Protein AF-A0AAD5LB01-F1 (afdb_monomer_lite)

Radius of gyration: 28.27 Å; chains: 1; bounding box: 95×76×80 Å

Structure (mmCIF, N/CA/C/O backbone):
data_AF-A0AAD5LB01-F1
#
_entry.id   AF-A0AAD5LB01-F1
#
loop_
_atom_site.group_PDB
_atom_site.id
_atom_site.type_symbol
_atom_site.label_atom_id
_atom_site.label_alt_id
_atom_site.label_comp_id
_atom_site.label_asym_id
_atom_site.label_entity_id
_atom_site.label_seq_id
_atom_site.pdbx_PDB_ins_code
_atom_site.Cartn_x
_atom_site.Cartn_y
_atom_site.Cartn_z
_atom_site.occupancy
_atom_site.B_iso_or_equiv
_atom_site.auth_seq_id
_atom_site.auth_comp_id
_atom_site.auth_asym_id
_atom_site.auth_atom_id
_atom_site.pdbx_PDB_model_num
ATOM 1 N N . MET A 1 1 ? -48.888 -13.548 -7.630 1.00 34.50 1 MET A N 1
ATOM 2 C CA . MET A 1 1 ? -47.914 -14.617 -7.320 1.00 34.50 1 MET A CA 1
ATOM 3 C C . MET A 1 1 ? -46.552 -13.963 -7.192 1.00 34.50 1 MET A C 1
ATOM 5 O O . MET A 1 1 ? -46.187 -13.182 -8.057 1.00 34.50 1 MET A O 1
ATOM 9 N N . SER A 1 2 ? -45.936 -14.147 -6.029 1.00 29.41 2 SER A N 1
ATOM 10 C CA . SER A 1 2 ? -44.907 -13.291 -5.434 1.00 29.41 2 SER A CA 1
ATOM 11 C C . SER A 1 2 ? -43.499 -13.620 -5.937 1.00 29.41 2 SER A C 1
ATOM 13 O O . SER A 1 2 ? -43.127 -14.790 -5.961 1.00 29.41 2 SER A O 1
ATOM 15 N N . TYR A 1 3 ? -42.711 -12.591 -6.263 1.00 29.14 3 TYR A N 1
ATOM 16 C CA . TYR A 1 3 ? -41.250 -12.660 -6.303 1.00 29.14 3 TYR A CA 1
ATOM 17 C C . TYR A 1 3 ? -40.725 -12.507 -4.870 1.00 29.14 3 TYR A C 1
ATOM 19 O O . TYR A 1 3 ? -40.403 -11.413 -4.417 1.00 29.14 3 TYR A O 1
ATOM 27 N N . ALA A 1 4 ? -40.691 -13.616 -4.142 1.00 31.25 4 ALA A N 1
ATOM 28 C CA . ALA A 1 4 ? -39.990 -13.754 -2.875 1.00 31.25 4 ALA A CA 1
ATOM 29 C C . ALA A 1 4 ? -39.560 -15.218 -2.739 1.00 31.25 4 ALA A C 1
ATOM 31 O O . ALA A 1 4 ? -40.350 -16.106 -3.051 1.00 31.25 4 ALA A O 1
ATOM 32 N N . ASN A 1 5 ? -38.346 -15.436 -2.231 1.00 32.94 5 ASN A N 1
ATOM 33 C CA . ASN A 1 5 ? -37.697 -16.720 -1.926 1.00 32.94 5 ASN A CA 1
ATOM 34 C C . ASN A 1 5 ? -36.789 -17.286 -3.024 1.00 32.94 5 ASN A C 1
ATOM 36 O O . ASN A 1 5 ? -37.202 -18.120 -3.820 1.00 32.94 5 ASN A O 1
ATOM 40 N N . LEU A 1 6 ? -35.505 -16.923 -2.954 1.00 27.67 6 LEU A N 1
ATOM 41 C CA . LEU A 1 6 ? -34.438 -17.928 -2.925 1.00 27.67 6 LEU A CA 1
ATOM 42 C C . LEU A 1 6 ? -33.182 -17.357 -2.235 1.00 27.67 6 LEU A C 1
ATOM 44 O O . LEU A 1 6 ? -32.111 -17.236 -2.819 1.00 27.67 6 LEU A O 1
ATOM 48 N N . ILE A 1 7 ? -33.327 -16.981 -0.960 1.00 30.12 7 ILE A N 1
ATOM 49 C CA . ILE A 1 7 ? -32.186 -16.883 -0.043 1.00 30.12 7 ILE A CA 1
ATOM 50 C C . ILE A 1 7 ? -31.930 -18.314 0.436 1.00 30.12 7 ILE A C 1
ATOM 52 O O . ILE A 1 7 ? -32.629 -18.813 1.316 1.00 30.12 7 ILE A O 1
ATOM 56 N N . PHE A 1 8 ? -30.967 -19.003 -0.176 1.00 27.89 8 PHE A N 1
ATOM 57 C CA . PHE A 1 8 ? -30.439 -20.243 0.387 1.00 27.89 8 PHE A CA 1
ATOM 58 C C . PHE A 1 8 ? -29.505 -19.882 1.546 1.00 27.89 8 PHE A C 1
ATOM 60 O O . PHE A 1 8 ? -28.316 -19.634 1.368 1.00 27.89 8 PHE A O 1
ATOM 67 N N . LEU A 1 9 ? -30.078 -19.848 2.751 1.00 32.19 9 LEU A N 1
ATOM 68 C CA . LEU A 1 9 ? -29.344 -20.039 3.996 1.00 32.19 9 LEU A CA 1
ATOM 69 C C . LEU A 1 9 ? -28.827 -21.487 4.007 1.00 32.19 9 LEU A C 1
ATOM 71 O O . LEU A 1 9 ? -29.546 -22.413 4.377 1.00 32.19 9 LEU A O 1
ATOM 75 N N . THR A 1 10 ? -27.573 -21.702 3.622 1.00 28.56 10 THR A N 1
ATOM 76 C CA . THR A 1 10 ? -26.812 -22.838 4.149 1.00 28.56 10 THR A CA 1
ATOM 77 C C . THR A 1 10 ? -26.011 -22.331 5.330 1.00 28.56 10 THR A C 1
ATOM 79 O O . THR A 1 10 ? -25.013 -21.630 5.170 1.00 28.56 10 THR A O 1
ATOM 82 N N . CYS A 1 11 ? -26.484 -22.682 6.522 1.00 30.27 11 CYS A N 1
ATOM 83 C CA . CYS A 1 11 ? -25.756 -22.583 7.776 1.00 30.27 11 CYS A CA 1
ATOM 84 C C . CYS A 1 11 ? -24.564 -23.561 7.722 1.00 30.27 11 CYS A C 1
ATOM 86 O O . CYS A 1 11 ? -24.599 -24.641 8.303 1.00 30.27 11 CYS A O 1
ATOM 88 N N . LEU A 1 12 ? -23.526 -23.216 6.953 1.00 29.70 12 LEU A N 1
ATOM 89 C CA . LEU A 1 12 ? -22.176 -23.651 7.280 1.00 29.70 12 LEU A CA 1
ATOM 90 C C . LEU A 1 12 ? -21.788 -22.865 8.527 1.00 29.70 12 LEU A C 1
ATOM 92 O O . LEU A 1 12 ? -21.991 -21.652 8.577 1.00 29.70 12 LEU A O 1
ATOM 96 N N . SER A 1 13 ? -21.224 -23.539 9.523 1.00 31.62 13 SER A N 1
ATOM 97 C CA . SER A 1 13 ? -20.502 -22.867 10.595 1.00 31.62 13 SER A CA 1
ATOM 98 C C . SER A 1 13 ? -19.395 -22.020 9.959 1.00 31.62 13 SER A C 1
ATOM 100 O O . SER A 1 13 ? -18.328 -22.535 9.622 1.00 31.62 13 SER A O 1
ATOM 102 N N . LEU A 1 14 ? -19.670 -20.736 9.728 1.00 34.50 14 LEU A N 1
ATOM 103 C CA . LEU A 1 14 ? -18.674 -19.758 9.331 1.00 34.50 14 LEU A CA 1
ATOM 104 C C . LEU A 1 14 ? -17.715 -19.662 10.513 1.00 34.50 14 LEU A C 1
ATOM 106 O O . LEU A 1 14 ? -18.000 -19.000 11.509 1.00 34.50 14 LEU A O 1
ATOM 110 N N . THR A 1 15 ? -16.575 -20.345 10.424 1.00 39.28 15 THR A N 1
ATOM 111 C CA . THR A 1 15 ? -15.361 -19.813 11.037 1.00 39.28 15 THR A CA 1
ATOM 112 C C . THR A 1 15 ? -15.302 -18.363 10.589 1.00 39.28 15 THR A C 1
ATOM 114 O O . THR A 1 15 ? -15.199 -18.121 9.385 1.00 39.28 15 THR A O 1
ATOM 117 N N . VAL A 1 16 ? -15.510 -17.421 11.511 1.00 57.34 16 VAL A N 1
ATOM 118 C CA . VAL A 1 16 ? -15.501 -15.994 11.192 1.00 57.34 16 VAL A CA 1
ATOM 119 C C . VAL A 1 16 ? -14.107 -15.712 10.638 1.00 57.34 16 VAL A C 1
ATOM 121 O O . VAL A 1 16 ? -13.125 -15.752 11.376 1.00 57.34 16 VAL A O 1
ATOM 124 N N . GLY A 1 17 ? -14.003 -15.613 9.311 1.00 77.25 17 GLY A N 1
ATOM 125 C CA . GLY A 1 17 ? -12.719 -15.521 8.631 1.00 77.25 17 GLY A CA 1
ATOM 126 C C . GLY A 1 17 ? -12.025 -14.248 9.078 1.00 77.25 17 GLY A C 1
ATOM 127 O O . GLY A 1 17 ? -12.659 -13.202 9.161 1.00 77.25 17 GLY A O 1
ATOM 128 N N . GLN A 1 18 ? -10.742 -14.334 9.407 1.00 91.94 18 GLN A N 1
ATOM 129 C CA . GLN A 1 18 ? -9.924 -13.146 9.640 1.00 91.94 18 GLN A CA 1
ATOM 130 C C . GLN A 1 18 ? -9.856 -12.335 8.336 1.00 91.94 18 GLN A C 1
ATOM 132 O O . GLN A 1 18 ? -9.559 -12.912 7.286 1.00 91.94 18 GLN A O 1
ATOM 137 N N . ASN A 1 19 ? -10.071 -11.019 8.404 1.00 95.25 19 ASN A N 1
ATOM 138 C CA . ASN A 1 19 ? -10.170 -10.156 7.225 1.00 95.25 19 ASN A CA 1
ATOM 139 C C . ASN A 1 19 ? -9.125 -9.033 7.271 1.00 95.25 19 ASN A C 1
ATOM 141 O O . ASN A 1 19 ? -9.250 -8.101 8.066 1.00 95.25 19 ASN A O 1
ATOM 145 N N . LEU A 1 20 ? -8.108 -9.096 6.408 1.00 98.25 20 LEU A N 1
ATOM 146 C CA . LEU A 1 20 ? -7.116 -8.029 6.244 1.00 98.25 20 LEU A CA 1
ATOM 147 C C . LEU A 1 20 ? -7.288 -7.347 4.884 1.00 98.25 20 LEU A C 1
ATOM 149 O O . LEU A 1 20 ? -7.414 -8.014 3.865 1.00 98.25 20 LEU A O 1
ATOM 153 N N . VAL A 1 21 ? -7.253 -6.020 4.850 1.00 98.44 21 VAL A N 1
ATOM 154 C CA . VAL A 1 21 ? -7.367 -5.221 3.625 1.00 98.44 21 VAL A CA 1
ATOM 155 C C . VAL A 1 21 ? -6.072 -4.449 3.412 1.00 98.44 21 VAL A C 1
ATOM 157 O O . VAL A 1 21 ? -5.763 -3.498 4.131 1.00 98.44 21 VAL A O 1
ATOM 160 N N . LEU A 1 22 ? -5.305 -4.873 2.411 1.00 98.31 22 LEU A N 1
ATOM 161 C CA . LEU A 1 22 ? -4.056 -4.239 2.004 1.00 98.31 22 LEU A CA 1
ATOM 162 C C . LEU A 1 22 ? -4.365 -3.140 0.982 1.00 98.31 22 LEU A C 1
ATOM 164 O O . LEU A 1 22 ? -4.759 -3.451 -0.138 1.00 98.31 22 LEU A O 1
ATOM 168 N N . ILE A 1 23 ? -4.207 -1.868 1.347 1.00 97.38 23 ILE A N 1
ATOM 169 C CA . ILE A 1 23 ? -4.546 -0.724 0.485 1.00 97.38 23 ILE A CA 1
ATOM 170 C C . ILE A 1 23 ? -3.280 -0.196 -0.193 1.00 97.38 23 ILE A C 1
ATOM 172 O O . ILE A 1 23 ? -2.281 0.056 0.481 1.00 97.38 23 ILE A O 1
ATOM 176 N N . GLY A 1 24 ? -3.338 0.039 -1.507 1.00 93.19 24 GLY A N 1
ATOM 177 C CA . GLY A 1 24 ? -2.227 0.573 -2.307 1.00 93.19 24 GLY A CA 1
ATOM 178 C C . GLY A 1 24 ? -1.963 2.077 -2.163 1.00 93.19 24 GLY A C 1
ATOM 179 O O . GLY A 1 24 ? -1.128 2.635 -2.864 1.00 93.19 24 GLY A O 1
ATOM 180 N N . GLY A 1 25 ? -2.640 2.745 -1.228 1.00 89.50 25 GLY A N 1
ATOM 181 C CA . GLY A 1 25 ? -2.557 4.187 -1.003 1.00 89.50 25 GLY A CA 1
ATOM 182 C C . GLY A 1 25 ? -3.543 5.004 -1.846 1.00 89.50 25 GLY A C 1
ATOM 183 O O . GLY A 1 25 ? -4.196 4.487 -2.751 1.00 89.50 25 GLY A O 1
ATOM 184 N N . ASN A 1 26 ? -3.680 6.286 -1.490 1.00 86.25 26 ASN A N 1
ATOM 185 C CA . ASN A 1 26 ? -4.559 7.261 -2.150 1.00 86.25 26 ASN A CA 1
ATOM 186 C C . ASN A 1 26 ? -5.972 6.718 -2.461 1.00 86.25 26 ASN A C 1
ATOM 188 O O . ASN A 1 26 ? -6.488 6.849 -3.572 1.00 86.25 26 ASN A O 1
ATOM 192 N N . LEU A 1 27 ? -6.587 6.038 -1.484 1.00 90.00 27 LEU A N 1
ATOM 193 C CA . LEU A 1 27 ? -7.929 5.488 -1.651 1.00 90.00 27 LEU A CA 1
ATOM 194 C C . LEU A 1 27 ? -8.938 6.638 -1.736 1.00 90.00 27 LEU A C 1
ATOM 196 O O . LEU A 1 27 ? -9.176 7.356 -0.751 1.00 90.00 27 LEU A O 1
ATOM 200 N N . ARG A 1 28 ? -9.512 6.810 -2.927 1.00 88.62 28 ARG A N 1
ATOM 201 C CA . ARG A 1 28 ? -10.464 7.876 -3.220 1.00 88.62 28 ARG A CA 1
ATOM 202 C C . ARG A 1 28 ? -11.796 7.599 -2.545 1.00 88.62 28 ARG A C 1
ATOM 204 O O . ARG A 1 28 ? -12.162 6.453 -2.293 1.00 88.62 28 ARG A O 1
ATOM 211 N N . ASN A 1 29 ? -12.527 8.663 -2.240 1.00 89.44 29 ASN A N 1
ATOM 212 C CA . ASN A 1 29 ? -13.835 8.575 -1.598 1.00 89.44 29 ASN A CA 1
ATOM 213 C C . ASN A 1 29 ? -14.926 8.000 -2.516 1.00 89.44 29 ASN A C 1
ATOM 215 O O . ASN A 1 29 ? -15.958 7.594 -2.000 1.00 89.44 29 ASN A O 1
ATOM 219 N N . ASP A 1 30 ? -14.704 7.949 -3.831 1.00 87.25 30 ASP A N 1
ATOM 220 C CA . ASP A 1 30 ? -15.623 7.420 -4.846 1.00 87.25 30 ASP A CA 1
ATOM 221 C C . ASP A 1 30 ? -15.418 5.928 -5.157 1.00 87.25 30 ASP A C 1
ATOM 223 O O . ASP A 1 30 ? -16.191 5.345 -5.913 1.00 87.25 30 ASP A O 1
ATOM 227 N N . ASN A 1 31 ? -14.416 5.283 -4.551 1.00 89.75 31 ASN A N 1
ATOM 228 C CA . ASN A 1 31 ? -14.134 3.863 -4.749 1.00 89.75 31 ASN A CA 1
ATOM 229 C C . ASN A 1 31 ? -15.106 2.975 -3.959 1.00 89.75 31 ASN A C 1
ATOM 231 O O . ASN A 1 31 ? -14.748 2.343 -2.958 1.00 89.75 31 ASN A O 1
ATOM 235 N N . LEU A 1 32 ? -16.355 2.945 -4.427 1.00 90.81 32 LEU A N 1
ATOM 236 C CA . LEU A 1 32 ? -17.447 2.212 -3.796 1.00 90.81 32 LEU A CA 1
ATOM 237 C C . LEU A 1 32 ? -17.095 0.739 -3.524 1.00 90.81 32 LEU A C 1
ATOM 239 O O . LEU A 1 32 ? -17.394 0.284 -2.419 1.00 90.81 32 LEU A O 1
ATOM 243 N N . PRO A 1 33 ? -16.456 -0.019 -4.447 1.00 92.31 33 PRO A N 1
ATOM 244 C CA . PRO A 1 33 ? -16.151 -1.427 -4.199 1.00 92.31 33 PRO A CA 1
ATOM 245 C C . PRO A 1 33 ? -15.295 -1.650 -2.951 1.00 92.31 33 PRO A C 1
ATOM 247 O O . PRO A 1 33 ? -15.637 -2.490 -2.120 1.00 92.31 33 PRO A O 1
ATOM 250 N N . VAL A 1 34 ? -14.210 -0.887 -2.787 1.00 94.19 34 VAL A N 1
ATOM 251 C CA . VAL A 1 34 ? -13.276 -1.077 -1.667 1.00 94.19 34 VAL A CA 1
ATOM 252 C C . VAL A 1 34 ? -13.883 -0.597 -0.348 1.00 94.19 34 VAL A C 1
ATOM 254 O O . VAL A 1 34 ? -13.807 -1.313 0.650 1.00 94.19 34 VAL A O 1
ATOM 257 N N . TRP A 1 35 ? -14.521 0.576 -0.327 1.00 95.75 35 TRP A N 1
ATOM 258 C CA . TRP A 1 35 ? -15.128 1.107 0.898 1.00 95.75 35 TRP A CA 1
ATOM 259 C C . TRP A 1 35 ? -16.312 0.273 1.387 1.00 95.75 35 TRP A C 1
ATOM 261 O O . TRP A 1 35 ? -16.355 -0.059 2.573 1.00 95.75 35 TRP A O 1
ATOM 271 N N . ASN A 1 36 ? -17.223 -0.129 0.493 1.00 95.38 36 ASN A N 1
ATOM 272 C CA . ASN A 1 36 ? -18.331 -1.010 0.864 1.00 95.38 36 ASN A CA 1
ATOM 273 C C . ASN A 1 36 ? -17.805 -2.345 1.390 1.00 95.38 36 ASN A C 1
ATOM 275 O O . ASN A 1 36 ? -18.255 -2.798 2.436 1.00 95.38 36 ASN A O 1
ATOM 279 N N . MET A 1 37 ? -16.802 -2.939 0.732 1.00 96.12 37 MET A N 1
ATOM 280 C CA . MET A 1 37 ? -16.192 -4.180 1.211 1.00 96.12 37 MET A CA 1
ATOM 281 C C . MET A 1 37 ? -15.613 -4.024 2.623 1.00 96.12 37 MET A C 1
ATOM 283 O O . MET A 1 37 ? -15.852 -4.875 3.471 1.00 96.12 37 MET A O 1
ATOM 287 N N . MET A 1 38 ? -14.900 -2.933 2.921 1.00 97.50 38 MET A N 1
ATOM 288 C CA . MET A 1 38 ? -14.388 -2.687 4.277 1.00 97.50 38 MET A CA 1
ATOM 289 C C . MET A 1 38 ? -15.509 -2.591 5.320 1.00 97.50 38 MET A C 1
ATOM 291 O O . MET A 1 38 ? -15.365 -3.141 6.412 1.00 97.50 38 MET A O 1
ATOM 295 N N . VAL A 1 39 ? -16.620 -1.922 4.997 1.00 97.12 39 VAL A N 1
ATOM 296 C CA . VAL A 1 39 ? -17.776 -1.811 5.902 1.00 97.12 39 VAL A CA 1
ATOM 297 C C . VAL A 1 39 ? -18.459 -3.163 6.103 1.00 97.12 39 VAL A C 1
ATOM 299 O O . VAL A 1 39 ? -18.730 -3.533 7.244 1.00 97.12 39 VAL A O 1
ATOM 302 N N . GLU A 1 40 ? -18.674 -3.931 5.034 1.00 96.19 40 GLU A N 1
ATOM 303 C CA . GLU A 1 40 ? -19.246 -5.282 5.099 1.00 96.19 40 GLU A CA 1
ATOM 304 C C . GLU A 1 40 ? -18.387 -6.220 5.958 1.00 96.19 40 GLU A C 1
ATOM 306 O O . GLU A 1 40 ? -18.891 -6.849 6.888 1.00 96.19 40 GLU A O 1
ATOM 311 N N . LEU A 1 41 ? -17.067 -6.240 5.736 1.00 95.81 41 LEU A N 1
ATOM 312 C CA . LEU A 1 41 ? -16.126 -7.039 6.533 1.00 95.81 41 LEU A CA 1
ATOM 313 C C . LEU A 1 41 ? -16.072 -6.599 8.006 1.00 95.81 41 LEU A C 1
ATOM 315 O O . LEU A 1 41 ? -15.715 -7.392 8.874 1.00 95.81 41 LEU A O 1
ATOM 319 N N . ALA A 1 42 ? -16.432 -5.348 8.304 1.00 96.31 42 ALA A N 1
ATOM 320 C CA . ALA A 1 42 ? -16.547 -4.826 9.663 1.00 96.31 42 ALA A CA 1
ATOM 321 C C . ALA A 1 42 ? -17.942 -5.046 10.288 1.00 96.31 42 ALA A C 1
ATOM 323 O O . ALA A 1 42 ? -18.183 -4.567 11.398 1.00 96.31 42 ALA A O 1
ATOM 324 N N . GLY A 1 43 ? -18.858 -5.756 9.622 1.00 93.56 43 GLY A N 1
ATOM 325 C CA . GLY A 1 43 ? -20.192 -6.092 10.139 1.00 93.56 43 GLY A CA 1
ATOM 326 C C . GLY A 1 43 ? -21.362 -5.372 9.464 1.00 93.56 43 GLY A C 1
ATOM 327 O O . GLY A 1 43 ? -22.499 -5.556 9.893 1.00 93.56 43 GLY A O 1
ATOM 328 N N . GLY A 1 44 ? -21.101 -4.578 8.425 1.00 92.88 44 GLY A N 1
ATOM 329 C CA . GLY A 1 44 ? -22.111 -3.938 7.584 1.00 92.88 44 GLY A CA 1
ATOM 330 C C . GLY A 1 44 ? -22.553 -2.539 8.047 1.00 92.88 44 GLY A C 1
ATOM 331 O O . GLY A 1 44 ? -22.257 -2.115 9.173 1.00 92.88 44 GLY A O 1
ATOM 332 N N . PRO A 1 45 ? -23.266 -1.787 7.186 1.00 93.50 45 PRO A N 1
ATOM 333 C CA . PRO A 1 45 ? -23.729 -0.434 7.495 1.00 93.50 45 PRO A CA 1
ATOM 334 C C . PRO A 1 45 ? -24.639 -0.387 8.734 1.00 93.50 45 PRO A C 1
ATOM 336 O O . PRO A 1 45 ? -25.456 -1.273 8.970 1.00 93.50 45 PRO A O 1
ATOM 339 N N . GLY A 1 46 ? -24.491 0.650 9.555 1.00 91.19 46 GLY A N 1
ATOM 340 C CA . GLY A 1 46 ? -25.212 0.861 10.814 1.00 91.19 46 GLY A CA 1
ATOM 341 C C . GLY A 1 46 ? -24.698 0.025 11.992 1.00 91.19 46 GLY A C 1
ATOM 342 O O . GLY A 1 46 ? -24.926 0.397 13.143 1.00 91.19 46 GLY A O 1
ATOM 343 N N . VAL A 1 47 ? -23.970 -1.064 11.726 1.00 94.31 47 VAL A N 1
ATOM 344 C CA . VAL A 1 47 ? -23.450 -1.997 12.741 1.00 94.31 47 VAL A CA 1
ATOM 345 C C . VAL A 1 47 ? -21.936 -1.877 12.899 1.00 94.31 47 VAL A C 1
ATOM 347 O O . VAL A 1 47 ? -21.431 -1.951 14.023 1.00 94.31 47 VAL A O 1
ATOM 350 N N . ALA A 1 48 ? -21.213 -1.665 11.797 1.00 96.94 48 ALA A N 1
ATOM 351 C CA . ALA A 1 48 ? -19.765 -1.527 11.800 1.00 96.94 48 ALA A CA 1
ATOM 352 C C . ALA A 1 48 ? -19.313 -0.405 12.749 1.00 96.94 48 ALA A C 1
ATOM 354 O O . ALA A 1 48 ? -19.829 0.714 12.710 1.00 96.94 48 ALA A O 1
ATOM 355 N N . ARG A 1 49 ? -18.343 -0.723 13.612 1.00 98.12 49 ARG A N 1
ATOM 356 C CA . ARG A 1 49 ? -17.664 0.187 14.540 1.00 98.12 49 ARG A CA 1
ATOM 357 C C . ARG A 1 49 ? -16.177 0.131 14.232 1.00 98.12 49 ARG A C 1
ATOM 359 O O . ARG A 1 49 ? -15.531 -0.877 14.516 1.00 98.12 49 ARG A O 1
ATOM 366 N N . ILE A 1 50 ? -15.667 1.179 13.601 1.00 98.50 50 ILE A N 1
ATOM 367 C CA . ILE A 1 50 ? -14.321 1.229 13.044 1.00 98.50 50 ILE A CA 1
ATOM 368 C C . ILE A 1 50 ? -13.440 2.120 13.919 1.00 98.50 50 ILE A C 1
ATOM 370 O O . ILE A 1 50 ? -13.693 3.314 14.066 1.00 98.50 50 ILE A O 1
ATOM 374 N N . GLY A 1 51 ? -12.391 1.538 14.497 1.00 98.50 51 GLY A N 1
ATOM 375 C CA . GLY A 1 51 ? -11.326 2.298 15.148 1.00 98.50 51 GLY A CA 1
ATOM 376 C C . GLY A 1 51 ? -10.287 2.727 14.123 1.00 98.50 51 GLY A C 1
ATOM 377 O O . GLY A 1 51 ? -9.600 1.876 13.561 1.00 98.50 51 GLY A O 1
ATOM 378 N N . VAL A 1 52 ? -10.161 4.025 13.885 1.00 98.00 52 VAL A N 1
ATOM 379 C CA . VAL A 1 52 ? -9.133 4.601 13.016 1.00 98.00 52 VAL A CA 1
ATOM 380 C C . VAL A 1 52 ? -7.900 4.887 13.870 1.00 98.00 52 VAL A C 1
ATOM 382 O O . VAL A 1 52 ? -7.915 5.790 14.698 1.00 98.00 52 VAL A O 1
ATOM 385 N N . VAL A 1 53 ? -6.868 4.053 13.744 1.00 97.25 53 VAL A N 1
ATOM 386 C CA . VAL A 1 53 ? -5.665 4.070 14.588 1.00 97.25 53 VAL A CA 1
ATOM 387 C C . VAL A 1 53 ? -4.531 4.788 13.865 1.00 97.25 53 VAL A C 1
ATOM 389 O O . VAL A 1 53 ? -4.134 4.367 12.780 1.00 97.25 53 VAL A O 1
ATOM 392 N N . SER A 1 54 ? -3.965 5.810 14.498 1.00 93.31 54 SER A N 1
ATOM 393 C CA . SER A 1 54 ? -2.793 6.555 14.022 1.00 93.31 54 SER A CA 1
ATOM 394 C C . SER A 1 54 ? -1.684 6.552 15.075 1.00 93.31 54 SER A C 1
ATOM 396 O O . SER A 1 54 ? -1.956 6.489 16.276 1.00 93.31 54 SER A O 1
ATOM 398 N N . ALA A 1 55 ? -0.428 6.639 14.634 1.00 88.88 55 ALA A N 1
ATOM 399 C CA . ALA A 1 55 ? 0.718 6.796 15.529 1.00 88.88 55 ALA A CA 1
ATOM 400 C C . ALA A 1 55 ? 1.019 8.283 15.773 1.00 88.88 55 ALA A C 1
ATOM 402 O O . ALA A 1 55 ? 1.949 8.848 15.194 1.00 88.88 55 ALA A O 1
ATOM 403 N N . SER A 1 56 ? 0.187 8.929 16.586 1.00 85.25 56 SER A N 1
ATOM 404 C CA . SER A 1 56 ? 0.173 10.381 16.807 1.00 85.25 56 SER A CA 1
ATOM 405 C C . SER A 1 56 ? -0.239 10.715 18.249 1.00 85.25 56 SER A C 1
ATOM 407 O O . SER A 1 56 ? -0.772 9.863 18.963 1.00 85.25 56 SER A O 1
ATOM 409 N N . ASN A 1 57 ? 0.006 11.946 18.713 1.00 82.31 57 ASN A N 1
ATOM 410 C CA . ASN A 1 57 ? -0.424 12.378 20.053 1.00 82.31 57 ASN A CA 1
ATOM 411 C C . ASN A 1 57 ? -1.893 12.816 20.090 1.00 82.31 57 ASN A C 1
ATOM 413 O O . ASN A 1 57 ? -2.499 12.899 21.157 1.00 82.31 57 ASN A O 1
ATOM 417 N N . SER A 1 58 ? -2.453 13.129 18.929 1.00 84.06 58 SER A N 1
ATOM 418 C CA . SER A 1 58 ? -3.790 13.665 18.730 1.00 84.06 58 SER A CA 1
ATOM 419 C C . SER A 1 58 ? -4.364 13.184 17.401 1.00 84.06 58 SER A C 1
ATOM 421 O O . SER A 1 58 ? -3.678 12.540 16.604 1.00 84.06 58 SER A O 1
ATOM 423 N N . ASN A 1 59 ? -5.637 13.491 17.157 1.00 84.69 59 ASN A N 1
ATOM 424 C CA . ASN A 1 59 ? -6.285 13.139 15.900 1.00 84.69 59 ASN A CA 1
ATOM 425 C C . ASN A 1 59 ? -5.536 13.748 14.713 1.00 84.69 59 ASN A C 1
ATOM 427 O O . ASN A 1 59 ? -5.063 14.885 14.782 1.00 84.69 59 ASN A O 1
ATOM 431 N N . THR A 1 60 ? -5.490 13.001 13.619 1.00 83.69 60 THR A N 1
ATOM 432 C CA . THR A 1 60 ? -4.778 13.377 12.396 1.00 83.69 60 THR A CA 1
ATOM 433 C C . THR A 1 60 ? -5.741 13.914 11.340 1.00 83.69 60 THR A C 1
ATOM 435 O O . THR A 1 60 ? -6.957 13.712 11.410 1.00 83.69 60 THR A O 1
ATOM 438 N N . THR A 1 61 ? -5.211 14.623 10.340 1.00 85.56 61 THR A N 1
ATOM 439 C CA . THR A 1 61 ? -6.026 15.083 9.198 1.00 85.56 61 THR A CA 1
ATOM 440 C C . THR A 1 61 ? -6.484 13.899 8.347 1.00 85.56 61 THR A C 1
ATOM 442 O O . THR A 1 61 ? -7.636 13.839 7.915 1.00 85.56 61 THR A O 1
ATOM 445 N N . GLU A 1 62 ? -5.592 12.934 8.127 1.00 85.31 62 GLU A N 1
ATOM 446 C CA . GLU A 1 62 ? -5.906 11.741 7.347 1.00 85.31 62 GLU A CA 1
ATOM 447 C C . GLU A 1 62 ? -6.903 10.823 8.070 1.00 85.31 62 GLU A C 1
ATOM 449 O O . GLU A 1 62 ? -7.829 10.307 7.443 1.00 85.31 62 GLU A O 1
ATOM 454 N N . GLY A 1 63 ? -6.785 10.680 9.393 1.00 88.75 63 GLY A N 1
ATOM 455 C CA . GLY A 1 63 ? -7.752 9.949 10.210 1.00 88.75 63 GLY A CA 1
ATOM 456 C C . GLY A 1 63 ? -9.162 10.531 10.107 1.00 88.75 63 GLY A C 1
ATOM 457 O O . GLY A 1 63 ? -10.112 9.819 9.777 1.00 88.75 63 GLY A O 1
ATOM 458 N N . ASP A 1 64 ? -9.293 11.855 10.207 1.00 89.69 64 ASP A N 1
ATOM 459 C CA . ASP A 1 64 ? -10.555 12.562 9.968 1.00 89.69 64 ASP A CA 1
ATOM 460 C C . ASP A 1 64 ? -11.134 12.317 8.571 1.00 89.69 64 ASP A C 1
ATOM 462 O O . ASP A 1 64 ? -12.348 12.152 8.418 1.00 89.69 64 ASP A O 1
ATOM 466 N N . ARG A 1 65 ? -10.289 12.310 7.534 1.00 91.31 65 ARG A N 1
ATOM 467 C CA . ARG A 1 65 ? -10.718 12.023 6.158 1.00 91.31 65 ARG A CA 1
ATOM 468 C C . ARG A 1 65 ? -11.313 10.618 6.065 1.00 91.31 65 ARG A C 1
ATOM 470 O O . ARG A 1 65 ? -12.392 10.442 5.496 1.00 91.31 65 ARG A O 1
ATOM 477 N N . VAL A 1 66 ? -10.638 9.632 6.653 1.00 93.31 66 VAL A N 1
ATOM 478 C CA . VAL A 1 66 ? -11.081 8.232 6.687 1.00 93.31 66 VAL A CA 1
ATOM 479 C C . VAL A 1 66 ? -12.382 8.080 7.480 1.00 93.31 66 VAL A C 1
ATOM 481 O O . VAL A 1 66 ? -13.323 7.451 6.992 1.00 93.31 66 VAL A O 1
ATOM 484 N N . ILE A 1 67 ? -12.481 8.702 8.659 1.00 95.25 67 ILE A N 1
ATOM 485 C CA . ILE A 1 67 ? -13.698 8.708 9.485 1.00 95.25 67 ILE A CA 1
ATOM 486 C C . ILE A 1 67 ? -14.863 9.321 8.713 1.00 95.25 67 ILE A C 1
ATOM 488 O O . ILE A 1 67 ? -15.943 8.733 8.663 1.00 95.25 67 ILE A O 1
ATOM 492 N N . ASN A 1 68 ? -14.656 10.480 8.084 1.00 93.44 68 ASN A N 1
ATOM 493 C CA . ASN A 1 68 ? -15.699 11.148 7.312 1.00 93.44 68 ASN A CA 1
ATOM 494 C C . ASN A 1 68 ? -16.204 10.271 6.165 1.00 93.44 68 ASN A C 1
ATOM 496 O O . ASN A 1 68 ? -17.412 10.230 5.946 1.00 93.44 68 ASN A O 1
ATOM 500 N N . ASN A 1 69 ? -15.326 9.536 5.478 1.00 92.50 69 ASN A N 1
ATOM 501 C CA . ASN A 1 69 ? -15.759 8.580 4.462 1.00 92.50 69 ASN A CA 1
ATOM 502 C C . ASN A 1 69 ? -16.627 7.479 5.082 1.00 92.50 69 ASN A C 1
ATOM 504 O O . ASN A 1 69 ? -17.769 7.300 4.657 1.00 92.50 69 ASN A O 1
ATOM 508 N N . PHE A 1 70 ? -16.140 6.786 6.116 1.00 95.50 70 PHE A N 1
ATOM 509 C CA . PHE A 1 70 ? -16.897 5.706 6.756 1.00 95.50 70 PHE A CA 1
ATOM 510 C C . PHE A 1 70 ? -18.266 6.162 7.266 1.00 95.50 70 PHE A C 1
ATOM 512 O O . PHE A 1 70 ? -19.265 5.498 6.995 1.00 95.50 70 PHE A O 1
ATOM 519 N N . VAL A 1 71 ? -18.322 7.307 7.949 1.00 92.19 71 VAL A N 1
ATOM 520 C CA . VAL A 1 71 ? -19.547 7.817 8.575 1.00 92.19 71 VAL A CA 1
ATOM 521 C C . VAL A 1 71 ? -20.499 8.431 7.558 1.00 92.19 71 VAL A C 1
ATOM 523 O O . VAL A 1 71 ? -21.679 8.091 7.539 1.00 92.19 71 VAL A O 1
ATOM 526 N N . ARG A 1 72 ? -20.017 9.349 6.712 1.00 90.06 72 ARG A N 1
ATOM 527 C CA . ARG A 1 72 ? -20.898 10.151 5.848 1.00 90.06 72 ARG A CA 1
ATOM 528 C C . ARG A 1 72 ? -21.248 9.461 4.539 1.00 90.06 72 ARG A C 1
ATOM 530 O O . ARG A 1 72 ? -22.329 9.709 4.019 1.00 90.06 72 ARG A O 1
ATOM 537 N N . LEU A 1 73 ? -20.340 8.655 3.991 1.00 89.19 73 LEU A N 1
ATOM 538 C CA . LEU A 1 73 ? -20.496 8.090 2.648 1.00 89.19 73 LEU A CA 1
ATOM 539 C C . LEU A 1 73 ? -20.883 6.610 2.669 1.00 89.19 73 LEU A C 1
ATOM 541 O O . LEU A 1 73 ? -21.608 6.171 1.783 1.00 89.19 73 LEU A O 1
ATOM 545 N N . TYR A 1 74 ? -20.436 5.858 3.680 1.00 93.12 74 TYR A N 1
ATOM 546 C CA . TYR A 1 74 ? -20.536 4.392 3.683 1.00 93.12 74 TYR A CA 1
ATOM 547 C C . TYR A 1 74 ? -21.323 3.805 4.864 1.00 93.12 74 TYR A C 1
ATOM 549 O O . TYR A 1 74 ? -21.457 2.589 4.982 1.00 93.12 74 TYR A O 1
ATOM 557 N N . GLY A 1 75 ? -21.889 4.659 5.720 1.00 91.94 75 GLY A N 1
ATOM 558 C CA . GLY A 1 75 ? -22.851 4.262 6.747 1.00 91.94 75 GLY A CA 1
ATOM 559 C C . GLY A 1 75 ? -22.278 3.434 7.900 1.00 91.94 75 GLY A C 1
ATOM 560 O O . GLY A 1 75 ? -23.043 2.751 8.569 1.00 91.94 75 GLY A O 1
ATOM 561 N N . ALA A 1 76 ? -20.970 3.466 8.156 1.00 95.50 76 ALA A N 1
ATOM 562 C CA . ALA A 1 76 ? -20.360 2.852 9.337 1.00 95.50 76 ALA A CA 1
ATOM 563 C C . ALA A 1 76 ? -20.233 3.859 10.492 1.00 95.50 76 ALA A C 1
ATOM 565 O O . ALA A 1 76 ? -20.195 5.067 10.284 1.00 95.50 76 ALA A O 1
ATOM 566 N N . ASN A 1 77 ? -20.099 3.374 11.725 1.00 97.56 77 ASN A N 1
ATOM 567 C CA . ASN A 1 77 ? -19.634 4.206 12.832 1.00 97.56 77 ASN A CA 1
ATOM 568 C C . ASN A 1 77 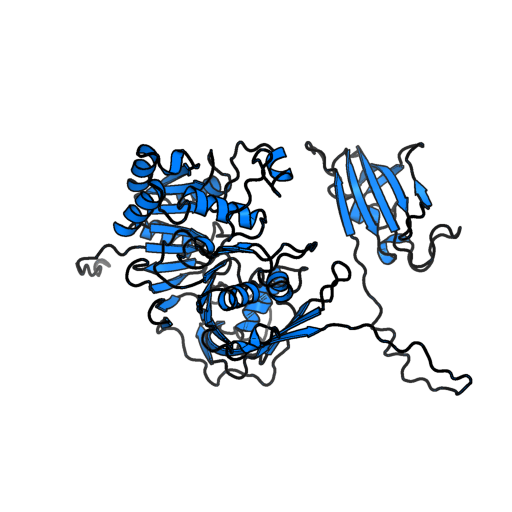? -18.105 4.166 12.854 1.00 97.56 77 ASN A C 1
ATOM 570 O O . ASN A 1 77 ? -17.529 3.081 12.788 1.00 97.56 77 ASN A O 1
ATOM 574 N N . ALA A 1 78 ? -17.441 5.312 12.989 1.00 97.56 78 ALA A N 1
ATOM 575 C CA . ALA A 1 78 ? -15.987 5.366 13.098 1.00 97.56 78 ALA A CA 1
ATOM 576 C C . ALA A 1 78 ? -15.533 6.388 14.145 1.00 97.56 78 ALA A C 1
ATOM 578 O O . ALA A 1 78 ? -16.170 7.427 14.321 1.00 97.56 78 ALA A O 1
ATOM 579 N N . ILE A 1 79 ? -14.436 6.078 14.837 1.00 96.88 79 ILE A N 1
ATOM 580 C CA . ILE A 1 79 ? -13.789 6.953 15.821 1.00 96.88 79 ILE A CA 1
ATOM 581 C C . ILE A 1 79 ? -12.280 6.974 15.591 1.00 96.88 79 ILE A C 1
ATOM 583 O O . ILE A 1 79 ? -11.707 5.960 15.199 1.00 96.88 79 ILE A O 1
ATOM 587 N N . GLU A 1 80 ? -11.635 8.097 15.891 1.00 95.25 80 GLU A N 1
ATOM 588 C CA . GLU A 1 80 ? -10.172 8.159 15.940 1.00 95.25 80 GLU A CA 1
ATOM 589 C C . GLU A 1 80 ? -9.679 7.523 17.247 1.00 95.25 80 GLU A C 1
ATOM 591 O O . GLU A 1 80 ? -10.271 7.707 18.315 1.00 95.25 80 GLU A O 1
ATOM 596 N N . ILE A 1 81 ? -8.568 6.802 17.164 1.00 96.75 81 ILE A N 1
ATOM 597 C CA . ILE A 1 81 ? -7.792 6.285 18.283 1.00 96.75 81 ILE A CA 1
ATOM 598 C C . ILE A 1 81 ? -6.334 6.680 18.017 1.00 96.75 81 ILE A C 1
ATOM 600 O O . ILE A 1 81 ? -5.564 5.905 17.453 1.00 96.75 81 ILE A O 1
ATOM 604 N N . ALA A 1 82 ? -5.965 7.901 18.402 1.00 92.75 82 ALA A N 1
ATOM 605 C CA . ALA A 1 82 ? -4.582 8.364 18.336 1.00 92.75 82 ALA A CA 1
ATOM 606 C C . ALA A 1 82 ? -3.740 7.663 19.411 1.00 92.75 82 ALA A C 1
ATOM 608 O O . ALA A 1 82 ? -4.113 7.626 20.589 1.00 92.75 82 ALA A O 1
ATOM 609 N N . VAL A 1 83 ? -2.621 7.071 19.002 1.00 92.81 83 VAL A N 1
ATOM 610 C CA . VAL A 1 83 ? -1.760 6.260 19.862 1.00 92.81 83 VAL A CA 1
ATOM 611 C C . VAL A 1 83 ? -0.329 6.758 19.745 1.00 92.81 83 VAL A C 1
ATOM 613 O O . VAL A 1 83 ? 0.329 6.522 18.743 1.00 92.81 83 VAL A O 1
ATOM 616 N N . ASN A 1 84 ? 0.183 7.400 20.788 1.00 89.31 84 ASN A N 1
ATOM 617 C CA . ASN A 1 84 ? 1.617 7.643 20.930 1.00 89.31 84 ASN A CA 1
ATOM 618 C C . ASN A 1 84 ? 2.291 6.498 21.706 1.00 89.31 84 ASN A C 1
ATOM 620 O O . ASN A 1 84 ? 1.629 5.563 22.165 1.00 89.31 84 ASN A O 1
ATOM 624 N N . GLU A 1 85 ? 3.607 6.581 21.897 1.00 86.81 85 GLU A N 1
ATOM 625 C CA . GLU A 1 85 ? 4.403 5.556 22.590 1.00 86.81 85 GLU A CA 1
ATOM 626 C C . GLU A 1 85 ? 3.865 5.204 23.989 1.00 86.81 85 GLU A C 1
ATOM 628 O O . GLU A 1 85 ? 3.825 4.033 24.372 1.00 86.81 85 GLU A O 1
ATOM 633 N N . SER A 1 86 ? 3.386 6.200 24.746 1.00 87.88 86 SER A N 1
ATOM 634 C CA . SER A 1 86 ? 2.809 5.983 26.079 1.00 87.88 86 SER A CA 1
ATOM 635 C C . SER A 1 86 ? 1.463 5.252 26.008 1.00 87.88 86 SER A C 1
ATOM 637 O O . SER A 1 86 ? 1.181 4.360 26.814 1.00 87.88 86 SER A O 1
ATOM 639 N N . LEU A 1 87 ? 0.632 5.597 25.022 1.00 94.56 87 LEU A N 1
ATOM 640 C CA . LEU A 1 87 ? -0.695 5.013 24.842 1.00 94.56 87 LEU A CA 1
ATOM 641 C C . LEU A 1 87 ? -0.665 3.622 24.198 1.00 94.56 87 LEU A C 1
ATOM 643 O O . LEU A 1 87 ? -1.591 2.841 24.425 1.00 94.56 87 LEU A O 1
ATOM 647 N N . ALA A 1 88 ? 0.396 3.268 23.468 1.00 94.25 88 ALA A N 1
ATOM 648 C CA . ALA A 1 88 ? 0.532 1.968 22.808 1.00 94.25 88 ALA A CA 1
ATOM 649 C C . ALA A 1 88 ? 0.427 0.783 23.785 1.00 94.25 88 ALA A C 1
ATOM 651 O O . ALA A 1 88 ? -0.116 -0.271 23.448 1.00 94.25 88 ALA A O 1
ATOM 652 N N . ASN A 1 89 ? 0.883 0.970 25.027 1.00 95.56 89 ASN A N 1
ATOM 653 C CA . ASN A 1 89 ? 0.794 -0.021 26.103 1.00 95.56 89 ASN A CA 1
ATOM 654 C C . ASN A 1 89 ? -0.222 0.349 27.195 1.00 95.56 89 ASN A C 1
ATOM 656 O O . ASN A 1 89 ? -0.194 -0.204 28.294 1.00 95.56 89 ASN A O 1
ATOM 660 N N . ASN A 1 90 ? -1.157 1.254 26.903 1.00 97.31 90 ASN A N 1
ATOM 661 C CA . ASN A 1 90 ? -2.237 1.589 27.819 1.00 97.31 90 ASN A CA 1
ATOM 662 C C . ASN A 1 90 ? -3.399 0.585 27.691 1.00 97.31 90 ASN A C 1
ATOM 664 O O . ASN A 1 90 ? -3.985 0.405 26.621 1.00 97.31 90 ASN A O 1
ATOM 668 N N . ILE A 1 91 ? -3.780 -0.044 28.807 1.00 97.31 91 ILE A N 1
ATOM 669 C CA . ILE A 1 91 ? -4.835 -1.068 28.835 1.00 97.31 91 ILE A CA 1
ATOM 670 C C . ILE A 1 91 ? -6.217 -0.536 28.427 1.00 97.31 91 ILE A C 1
ATOM 672 O O . ILE A 1 91 ? -6.997 -1.261 27.811 1.00 97.31 91 ILE A O 1
ATOM 676 N N . LEU A 1 92 ? -6.539 0.724 28.735 1.00 97.44 92 LEU A N 1
ATOM 677 C CA . LEU A 1 92 ? -7.830 1.321 28.382 1.00 97.44 92 LEU A CA 1
ATOM 678 C C . LEU A 1 92 ? -7.929 1.555 26.875 1.00 97.44 92 LEU A C 1
ATOM 680 O O . LEU A 1 92 ? -8.971 1.272 26.287 1.00 97.44 92 LEU A O 1
ATOM 684 N N . VAL A 1 93 ? -6.833 1.991 26.250 1.00 97.94 93 VAL A N 1
ATOM 685 C CA . VAL A 1 93 ? -6.747 2.154 24.792 1.00 97.94 93 VAL A CA 1
ATOM 686 C C . VAL A 1 93 ? -6.841 0.792 24.104 1.00 97.94 93 VAL A C 1
ATOM 688 O O . VAL A 1 93 ? -7.656 0.613 23.202 1.00 97.94 93 VAL A O 1
ATOM 691 N N . ALA A 1 94 ? -6.110 -0.215 24.588 1.00 98.19 94 ALA A N 1
ATOM 692 C CA . ALA A 1 94 ? -6.212 -1.581 24.072 1.00 98.19 94 ALA A CA 1
ATOM 693 C C . ALA A 1 94 ? -7.639 -2.157 24.200 1.00 98.19 94 ALA A C 1
ATOM 695 O O . ALA A 1 94 ? -8.132 -2.822 23.287 1.00 98.19 94 ALA A O 1
ATOM 696 N N . ASN A 1 95 ? -8.339 -1.870 25.302 1.00 98.19 95 ASN A N 1
ATOM 697 C CA . ASN A 1 95 ? -9.738 -2.260 25.489 1.00 98.19 95 ASN A CA 1
ATOM 698 C C . ASN A 1 95 ? -10.691 -1.496 24.557 1.00 98.19 95 ASN A C 1
ATOM 700 O O . ASN A 1 95 ? -11.680 -2.070 24.101 1.00 98.19 95 ASN A O 1
ATOM 704 N N . LEU A 1 96 ? -10.419 -0.222 24.261 1.00 98.25 96 LEU A N 1
ATOM 705 C CA . LEU A 1 96 ? -11.180 0.554 23.280 1.00 98.25 96 LEU A CA 1
ATOM 706 C C . LEU A 1 96 ? -11.035 -0.041 21.875 1.00 98.25 96 LEU A C 1
ATOM 708 O O . LEU A 1 96 ? -12.039 -0.204 21.184 1.00 98.25 96 LEU A O 1
ATOM 712 N N . VAL A 1 97 ? -9.816 -0.420 21.489 1.00 98.62 97 VAL A N 1
ATOM 713 C CA . VAL A 1 97 ? -9.518 -1.086 20.212 1.00 98.62 97 VAL A CA 1
ATOM 714 C C . VAL A 1 97 ? -10.238 -2.433 20.116 1.00 98.62 97 VAL A C 1
ATOM 716 O O . VAL A 1 97 ? -10.926 -2.685 19.134 1.00 98.62 97 VAL A O 1
ATOM 719 N N . GLN A 1 98 ? -10.178 -3.273 21.156 1.00 97.81 98 GLN A N 1
ATOM 720 C CA . GLN A 1 98 ? -10.850 -4.586 21.158 1.00 97.81 98 GLN A CA 1
ATOM 721 C C . GLN A 1 98 ? -12.377 -4.507 21.052 1.00 97.81 98 GLN A C 1
ATOM 723 O O . GLN A 1 98 ? -13.011 -5.487 20.667 1.00 97.81 98 GLN A O 1
ATOM 728 N N . LYS A 1 99 ? -12.987 -3.371 21.409 1.00 97.44 99 LYS A N 1
ATOM 729 C CA . LYS A 1 99 ? -14.436 -3.177 21.273 1.00 97.44 99 LYS A CA 1
ATOM 730 C C . LYS A 1 99 ? -14.868 -2.932 19.832 1.00 97.44 99 LYS A C 1
ATOM 732 O O . LYS A 1 99 ? -16.069 -3.026 19.586 1.00 97.44 99 LYS A O 1
ATOM 737 N N . GLN A 1 100 ? -13.956 -2.591 18.926 1.00 98.38 100 GLN A N 1
ATOM 738 C CA . GLN A 1 100 ? -14.278 -2.292 17.533 1.00 98.38 100 GLN A CA 1
ATOM 739 C C . GLN A 1 100 ? -14.542 -3.575 16.739 1.00 98.38 100 GLN A C 1
ATOM 741 O O . GLN A 1 100 ? -14.071 -4.653 17.098 1.00 98.38 100 GLN A O 1
ATOM 746 N N . THR A 1 101 ? -15.319 -3.461 15.665 1.00 97.62 101 THR A N 1
ATOM 747 C CA . THR A 1 101 ? -15.561 -4.555 14.708 1.00 97.62 101 THR A CA 1
ATOM 748 C C . THR A 1 101 ? -14.668 -4.437 13.472 1.00 97.62 101 THR A C 1
ATOM 750 O O . THR A 1 101 ? -14.470 -5.417 12.756 1.00 97.62 101 THR A O 1
ATOM 753 N N . GLY A 1 102 ? -14.084 -3.257 13.249 1.00 98.12 102 GLY A N 1
ATOM 754 C CA . GLY A 1 102 ? -13.036 -3.023 12.268 1.00 98.12 102 GLY A CA 1
ATOM 755 C C . GLY A 1 102 ? -11.962 -2.077 12.802 1.00 98.12 102 GLY A C 1
ATOM 756 O O . GLY A 1 102 ? -12.235 -1.240 13.661 1.00 98.12 102 GLY A O 1
ATOM 757 N N . ILE A 1 103 ? -10.745 -2.190 12.286 1.00 98.75 103 ILE A N 1
ATOM 758 C CA . ILE A 1 103 ? -9.639 -1.267 12.539 1.00 98.75 103 ILE A CA 1
ATOM 759 C C . ILE A 1 103 ? -9.123 -0.754 11.201 1.00 98.75 103 ILE A C 1
ATOM 761 O O . ILE A 1 103 ? -8.857 -1.541 10.299 1.00 98.75 103 ILE A O 1
ATOM 765 N N . PHE A 1 104 ? -8.936 0.555 11.086 1.00 98.44 104 PHE A N 1
ATOM 766 C CA . PHE A 1 104 ? -8.237 1.164 9.962 1.00 98.44 104 PHE A CA 1
ATOM 767 C C . PHE A 1 104 ? -6.955 1.811 10.477 1.00 98.44 104 PHE A C 1
ATOM 769 O O . PHE A 1 104 ? -7.012 2.711 11.306 1.00 98.44 104 PHE A O 1
ATOM 776 N N . ILE A 1 105 ? -5.801 1.353 10.011 1.00 97.25 105 ILE A N 1
ATOM 777 C CA . ILE A 1 105 ? -4.494 1.864 10.418 1.00 97.25 105 ILE A CA 1
ATOM 778 C C . ILE A 1 105 ? -4.066 2.956 9.439 1.00 97.25 105 ILE A C 1
ATOM 780 O O . ILE A 1 105 ? -3.944 2.719 8.234 1.00 97.25 105 ILE A O 1
ATOM 784 N N . VAL A 1 106 ? -3.819 4.145 9.976 1.00 91.19 106 VAL A N 1
ATOM 785 C CA . VAL A 1 106 ? -3.408 5.333 9.234 1.00 91.19 106 VAL A CA 1
ATOM 786 C C . VAL A 1 106 ? -1.897 5.509 9.360 1.00 91.19 106 VAL A C 1
ATOM 788 O O . VAL A 1 106 ? -1.343 5.543 10.456 1.00 91.19 106 VAL A O 1
ATOM 791 N N . GLU A 1 107 ? -1.228 5.636 8.216 1.00 79.69 107 GLU A N 1
ATOM 792 C CA . GLU A 1 107 ? 0.214 5.905 8.103 1.00 79.69 107 GLU A CA 1
ATOM 793 C C . GLU A 1 107 ? 0.524 7.410 8.219 1.00 79.69 107 GLU A C 1
ATOM 795 O O . GLU A 1 107 ? 1.453 7.910 7.598 1.00 79.69 107 GLU A O 1
ATOM 800 N N . ASP A 1 108 ? -0.274 8.164 8.972 1.00 70.56 108 ASP A N 1
ATOM 801 C CA . ASP A 1 108 ? -0.047 9.587 9.225 1.00 70.56 108 ASP A CA 1
ATOM 802 C C . ASP A 1 108 ? 0.254 9.797 10.707 1.00 70.56 108 ASP A C 1
ATOM 804 O O . ASP A 1 108 ? -0.383 9.202 11.580 1.00 70.56 108 ASP A O 1
ATOM 808 N N . SER A 1 109 ? 1.260 10.621 10.977 1.00 53.41 109 SER A N 1
ATOM 809 C CA . SER A 1 109 ? 1.719 10.961 12.326 1.00 53.41 109 SER A CA 1
ATOM 810 C C . SER A 1 109 ? 1.647 12.463 12.600 1.00 53.41 109 SER A C 1
ATOM 812 O O . SER A 1 109 ? 2.104 12.905 13.650 1.00 53.41 109 SER A O 1
ATOM 814 N N . GLU A 1 110 ? 1.133 13.263 11.657 1.00 53.34 110 GLU A N 1
ATOM 815 C CA . GLU A 1 110 ? 0.944 14.700 11.855 1.00 53.34 110 GLU A CA 1
ATOM 816 C C . GLU A 1 110 ? -0.303 14.958 12.708 1.00 53.34 110 GLU A C 1
ATOM 818 O O . GLU A 1 110 ? -1.446 14.780 12.275 1.00 53.34 110 GLU A O 1
ATOM 823 N N . ASP A 1 111 ? -0.055 15.389 13.943 1.00 45.16 111 ASP A N 1
ATOM 824 C CA . ASP A 1 111 ? -1.065 15.895 14.862 1.00 45.16 111 ASP A CA 1
ATOM 825 C C . ASP A 1 111 ? -1.810 17.084 14.238 1.00 45.16 111 ASP A C 1
ATOM 827 O O . ASP A 1 111 ? -1.189 17.991 13.689 1.00 45.16 111 ASP A O 1
ATOM 831 N N . LYS A 1 112 ? -3.139 17.164 14.395 1.00 44.62 112 LYS A N 1
ATOM 832 C CA . LYS A 1 112 ? -3.901 18.383 14.043 1.00 44.62 112 LYS A CA 1
ATOM 833 C C . LYS A 1 112 ? -3.384 19.643 14.743 1.00 44.62 112 LYS A C 1
ATOM 835 O O . LYS A 1 112 ? -3.617 20.747 14.262 1.00 44.62 112 LYS A O 1
ATOM 840 N N . ALA A 1 113 ? -2.750 19.465 15.901 1.00 33.44 113 ALA A N 1
ATOM 841 C CA . ALA A 1 113 ? -2.161 20.528 16.704 1.00 33.44 113 ALA A CA 1
ATOM 842 C C . ALA A 1 113 ? -0.687 20.816 16.359 1.00 33.44 113 ALA A C 1
ATOM 844 O O . ALA A 1 113 ? -0.123 21.754 16.923 1.00 33.44 113 ALA A O 1
ATOM 845 N N . ALA A 1 114 ? -0.057 20.035 15.470 1.00 40.31 114 ALA A N 1
ATOM 846 C CA . ALA A 1 114 ? 1.296 20.314 15.005 1.00 40.31 114 ALA A CA 1
ATOM 847 C C . ALA A 1 114 ? 1.270 21.614 14.196 1.00 40.31 114 ALA A C 1
ATOM 849 O O . ALA A 1 114 ? 0.684 21.705 13.115 1.00 40.31 114 ALA A O 1
ATOM 850 N N . ASN A 1 115 ? 1.864 22.653 14.777 1.00 34.06 115 ASN A N 1
ATOM 851 C CA . ASN A 1 115 ? 1.965 23.965 14.166 1.00 34.06 115 ASN A CA 1
ATOM 852 C C . ASN A 1 115 ? 2.734 23.868 12.843 1.00 34.06 115 ASN A C 1
ATOM 854 O O . ASN A 1 115 ? 3.596 23.011 12.666 1.00 34.06 115 ASN A O 1
ATOM 858 N N . PHE A 1 116 ? 2.482 24.826 11.955 1.00 36.78 116 PHE A N 1
ATOM 859 C CA . PHE A 1 116 ? 3.199 25.067 10.695 1.00 36.78 116 PHE A CA 1
ATOM 860 C C . PHE A 1 116 ? 4.732 24.836 10.763 1.00 36.78 116 PHE A C 1
ATOM 862 O O . PHE A 1 116 ? 5.329 24.383 9.790 1.00 36.78 116 PHE A O 1
ATOM 869 N N . TRP A 1 117 ? 5.359 25.065 11.924 1.00 31.62 117 TRP A N 1
ATOM 870 C CA . TRP A 1 117 ? 6.786 24.846 12.197 1.00 31.62 117 TRP A CA 1
ATOM 871 C C . TRP A 1 117 ? 7.251 23.372 12.220 1.00 31.62 117 TRP A C 1
ATOM 873 O O . TRP A 1 117 ? 8.394 23.101 11.847 1.00 31.62 117 TRP A O 1
ATOM 883 N N . ASP A 1 118 ? 6.396 22.406 12.570 1.00 35.06 118 ASP A N 1
ATOM 884 C CA . ASP A 1 118 ? 6.756 20.972 12.565 1.00 35.06 118 ASP A CA 1
ATOM 885 C C . ASP A 1 118 ? 6.863 20.407 11.138 1.00 35.06 118 ASP A C 1
ATOM 887 O O . ASP A 1 118 ? 7.613 19.463 10.880 1.00 35.06 118 ASP A O 1
ATOM 891 N N . ARG A 1 119 ? 6.183 21.036 10.168 1.00 33.84 119 ARG A N 1
ATOM 892 C CA . ARG A 1 119 ? 6.284 20.665 8.747 1.00 33.84 119 ARG A CA 1
ATOM 893 C C . ARG A 1 119 ? 7.631 21.036 8.130 1.00 33.84 119 ARG A C 1
ATOM 895 O O . ARG A 1 119 ? 8.110 20.301 7.271 1.00 33.84 119 ARG A O 1
ATOM 902 N N . PHE A 1 120 ? 8.265 22.113 8.601 1.00 30.98 120 PHE A N 1
ATOM 903 C CA . PHE A 1 120 ? 9.559 22.595 8.095 1.00 30.98 120 PHE A CA 1
ATOM 904 C C . PHE A 1 120 ? 10.779 21.912 8.725 1.00 30.98 120 PHE A C 1
ATOM 906 O O . PHE A 1 120 ? 11.869 21.979 8.164 1.00 30.98 120 PHE A O 1
ATOM 913 N N . THR A 1 121 ? 10.619 21.227 9.858 1.00 31.31 121 THR A N 1
ATOM 914 C CA . THR A 1 121 ? 11.733 20.551 10.548 1.00 31.31 121 THR A CA 1
ATOM 915 C C . THR A 1 121 ? 11.785 19.041 10.299 1.00 31.31 121 THR A C 1
ATOM 917 O O . THR A 1 121 ? 12.768 18.401 10.651 1.00 31.31 121 THR A O 1
ATOM 920 N N . SER A 1 122 ? 10.807 18.450 9.606 1.00 30.31 122 SER A N 1
ATOM 921 C CA . SER A 1 122 ? 10.672 16.988 9.437 1.00 30.31 122 SER A CA 1
ATOM 922 C C . SER A 1 122 ? 11.660 16.293 8.475 1.00 30.31 122 SER A C 1
ATOM 924 O O . SER A 1 122 ? 11.359 15.231 7.932 1.00 30.31 122 SER A O 1
ATOM 926 N N . ILE A 1 123 ? 12.876 16.827 8.322 1.00 34.84 123 ILE A N 1
ATOM 927 C CA . ILE A 1 123 ? 14.035 15.989 7.971 1.00 34.84 123 ILE A CA 1
ATOM 928 C C . ILE A 1 123 ? 14.574 15.290 9.243 1.00 34.84 123 ILE A C 1
ATOM 930 O O . ILE A 1 123 ? 15.055 14.166 9.137 1.00 34.84 123 ILE A O 1
ATOM 934 N N . VAL A 1 124 ? 14.407 15.873 10.447 1.00 30.16 124 VAL A N 1
ATOM 935 C CA . VAL A 1 124 ? 14.648 15.265 11.782 1.00 30.16 124 VAL A CA 1
ATOM 936 C C . VAL A 1 124 ? 13.873 16.062 12.857 1.00 30.16 124 VAL A C 1
ATOM 938 O O . VAL A 1 124 ? 13.975 17.284 12.879 1.00 30.16 124 VAL A O 1
ATOM 941 N N . ARG A 1 125 ? 13.147 15.416 13.792 1.00 28.72 125 ARG A N 1
ATOM 942 C CA . ARG A 1 125 ? 12.468 16.117 14.913 1.00 28.72 125 ARG A CA 1
ATOM 943 C C . ARG A 1 125 ? 13.436 17.046 15.687 1.00 28.72 125 ARG A C 1
ATOM 945 O O . ARG A 1 125 ? 14.499 16.583 16.107 1.00 28.72 125 ARG A O 1
ATOM 952 N N . PRO A 1 126 ? 13.056 18.300 15.998 1.00 28.38 126 PRO A N 1
ATOM 953 C CA . PRO A 1 126 ? 13.810 19.166 16.897 1.00 28.38 126 PRO A CA 1
ATOM 954 C C . PRO A 1 126 ? 13.514 18.781 18.355 1.00 28.38 126 PRO A C 1
ATOM 956 O O . PRO A 1 126 ? 12.608 19.340 18.961 1.00 28.38 126 PRO A O 1
ATOM 959 N N . ASN A 1 127 ? 14.217 17.767 18.876 1.00 30.23 127 ASN A N 1
ATOM 960 C CA . ASN A 1 1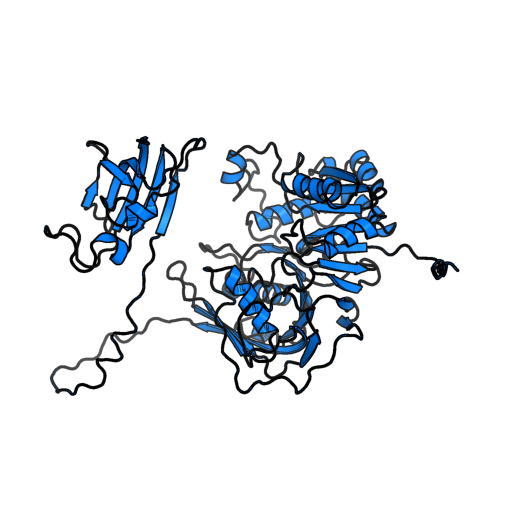27 ? 14.538 17.539 20.307 1.00 30.23 127 ASN A CA 1
ATOM 961 C C . ASN A 1 127 ? 15.002 16.109 20.622 1.00 30.23 127 ASN A C 1
ATOM 963 O O . ASN A 1 127 ? 15.368 15.831 21.766 1.00 30.23 127 ASN A O 1
ATOM 967 N N . ASP A 1 128 ? 15.073 15.217 19.637 1.00 31.92 128 ASP A N 1
ATOM 968 C CA . ASP A 1 128 ? 15.814 13.979 19.831 1.00 31.92 128 ASP A CA 1
ATOM 969 C C . ASP A 1 128 ? 17.305 14.320 19.801 1.00 31.92 128 ASP A C 1
ATOM 971 O O . ASP A 1 128 ? 17.882 14.653 18.763 1.00 31.92 128 ASP A O 1
ATOM 975 N N . THR A 1 129 ? 17.956 14.247 20.968 1.00 26.09 129 THR A N 1
ATOM 976 C CA . THR A 1 129 ? 19.407 14.006 21.016 1.00 26.09 129 THR A CA 1
ATOM 977 C C . THR A 1 129 ? 19.750 12.923 19.989 1.00 26.09 129 THR A C 1
ATOM 979 O O . THR A 1 129 ? 18.928 12.023 19.813 1.00 26.09 129 THR A O 1
ATOM 982 N N . PRO A 1 130 ? 20.912 12.972 19.311 1.00 30.12 130 PRO A N 1
ATOM 983 C CA . PRO A 1 130 ? 21.294 11.981 18.311 1.00 30.12 130 PRO A CA 1
ATOM 984 C C . PRO A 1 130 ? 21.498 10.620 18.987 1.00 30.12 130 PRO A C 1
ATOM 986 O O . PRO A 1 130 ? 22.617 10.176 19.242 1.00 30.12 130 PRO A O 1
ATOM 989 N N . VAL A 1 131 ? 20.396 9.944 19.304 1.00 30.55 131 VAL A N 1
ATOM 990 C CA . VAL A 1 131 ? 20.359 8.527 19.587 1.00 30.55 131 VAL A CA 1
ATOM 991 C C . VAL A 1 131 ? 20.684 7.913 18.247 1.00 30.55 131 VAL A C 1
ATOM 993 O O . VAL A 1 131 ? 19.892 7.950 17.306 1.00 30.55 131 VAL A O 1
ATOM 996 N N . ARG A 1 132 ? 21.928 7.448 18.148 1.00 30.70 132 ARG A N 1
ATOM 997 C CA . ARG A 1 132 ? 22.420 6.627 17.052 1.00 30.70 132 ARG A CA 1
ATOM 998 C C . ARG A 1 132 ? 21.282 5.682 16.642 1.00 30.70 132 ARG A C 1
ATOM 1000 O O . ARG A 1 132 ? 20.801 4.964 17.525 1.00 30.70 132 ARG A O 1
ATOM 1007 N N . PRO A 1 133 ? 20.824 5.694 15.375 1.00 35.12 133 PRO A N 1
ATOM 1008 C CA . PRO A 1 133 ? 19.821 4.733 14.945 1.00 35.12 133 PRO A CA 1
ATOM 1009 C C . PRO A 1 133 ? 20.316 3.335 15.337 1.00 35.12 133 PRO A C 1
ATOM 1011 O O . PRO A 1 133 ? 21.536 3.102 15.317 1.00 35.12 133 PRO A O 1
ATOM 1014 N N . PRO A 1 134 ? 19.421 2.419 15.753 1.00 38.22 134 PRO A N 1
ATOM 1015 C CA . PRO A 1 134 ? 19.831 1.041 15.976 1.00 38.22 134 PRO A CA 1
ATOM 1016 C C . PRO A 1 134 ? 20.582 0.567 14.718 1.00 38.22 134 PRO A C 1
ATOM 1018 O O . PRO A 1 134 ? 20.295 1.040 13.614 1.00 38.22 134 PRO A O 1
ATOM 1021 N N . ASN A 1 135 ? 21.637 -0.240 14.903 1.00 38.72 135 ASN A N 1
ATOM 1022 C CA . ASN A 1 135 ? 22.702 -0.510 13.913 1.00 38.72 135 ASN A CA 1
ATOM 1023 C C . ASN A 1 135 ? 22.214 -1.088 12.552 1.00 38.72 135 ASN A C 1
ATOM 1025 O O . ASN A 1 135 ? 23.025 -1.451 11.704 1.00 38.72 135 ASN A O 1
ATOM 1029 N N . ASP A 1 136 ? 20.907 -1.209 12.361 1.00 40.53 136 ASP A N 1
ATOM 1030 C CA . ASP A 1 136 ? 20.160 -1.868 11.305 1.00 40.53 136 ASP A CA 1
ATOM 1031 C C . ASP A 1 136 ? 19.173 -0.953 10.534 1.00 40.53 136 ASP A C 1
ATOM 1033 O O . ASP A 1 136 ? 18.483 -1.457 9.645 1.00 40.53 136 ASP A O 1
ATOM 1037 N N . VAL A 1 137 ? 19.115 0.367 10.792 1.00 38.34 137 VAL A N 1
ATOM 1038 C CA . VAL A 1 137 ? 18.244 1.316 10.050 1.00 38.34 137 VAL A CA 1
ATOM 1039 C C . VAL A 1 137 ? 19.041 2.472 9.426 1.00 38.34 137 VAL A C 1
ATOM 1041 O O . VAL A 1 137 ? 19.730 3.216 10.122 1.00 38.34 137 VAL A O 1
ATOM 1044 N N . VAL A 1 138 ? 18.921 2.646 8.102 1.00 39.56 138 VAL A N 1
ATOM 1045 C CA . VAL A 1 138 ? 19.622 3.676 7.310 1.00 39.56 138 VAL A CA 1
ATOM 1046 C C . VAL A 1 138 ? 18.616 4.706 6.758 1.00 39.56 138 VAL A C 1
ATOM 1048 O O . VAL A 1 138 ? 17.920 4.424 5.791 1.00 39.56 138 VAL A O 1
ATOM 1051 N N . CYS A 1 139 ? 18.598 5.889 7.392 1.00 40.53 139 CYS A N 1
ATOM 1052 C CA . CYS A 1 139 ? 18.094 7.217 6.969 1.00 40.53 139 CYS A CA 1
ATOM 1053 C C . CYS A 1 139 ? 16.595 7.444 6.628 1.00 40.53 139 CYS A C 1
ATOM 1055 O O . CYS A 1 139 ? 15.897 6.593 6.088 1.00 40.53 139 CYS A O 1
ATOM 1057 N N . TYR A 1 140 ? 16.122 8.659 6.964 1.00 36.38 140 TYR A N 1
ATOM 1058 C CA . TYR A 1 140 ? 14.718 9.090 7.060 1.00 36.38 140 TYR A CA 1
ATOM 1059 C C . TYR A 1 140 ? 14.300 10.072 5.933 1.00 36.38 140 TYR A C 1
ATOM 1061 O O . TYR A 1 140 ? 14.810 11.184 5.864 1.00 36.38 140 TYR A O 1
ATOM 1069 N N . GLU A 1 141 ? 13.345 9.681 5.078 1.00 41.53 141 GLU A N 1
ATOM 1070 C CA . GLU A 1 141 ? 12.389 10.562 4.366 1.00 41.53 141 GLU A CA 1
ATOM 1071 C C . GLU A 1 141 ? 11.166 10.821 5.279 1.00 41.53 141 GLU A C 1
ATOM 1073 O O . GLU A 1 141 ? 10.929 10.042 6.199 1.00 41.53 141 GLU A O 1
ATOM 1078 N N . SER A 1 142 ? 10.326 11.834 5.034 1.00 45.25 142 SER A N 1
ATOM 1079 C CA . SER A 1 142 ? 9.067 12.020 5.786 1.00 45.25 142 SER A CA 1
ATOM 1080 C C . SER A 1 142 ? 8.116 10.814 5.666 1.00 45.25 142 SER A C 1
ATOM 1082 O O . SER A 1 142 ? 7.497 10.414 6.651 1.00 45.25 142 SER A O 1
ATOM 1084 N N . ALA A 1 143 ? 8.052 10.165 4.495 1.00 48.28 143 ALA A N 1
ATOM 1085 C CA . ALA A 1 143 ? 7.348 8.891 4.311 1.00 48.28 143 ALA A CA 1
ATOM 1086 C C . ALA A 1 143 ? 8.027 7.740 5.080 1.00 48.28 143 ALA A C 1
ATOM 1088 O O . ALA A 1 143 ? 7.342 6.965 5.755 1.00 48.28 143 ALA A O 1
ATOM 1089 N N . SER A 1 144 ? 9.369 7.680 5.063 1.00 58.69 144 SER A N 1
ATOM 1090 C CA . SER A 1 144 ? 10.134 6.731 5.882 1.00 58.69 144 SER A CA 1
ATOM 1091 C C . SER A 1 144 ? 9.834 6.916 7.360 1.00 58.69 144 SER A C 1
ATOM 1093 O O . SER A 1 144 ? 9.623 5.938 8.069 1.00 58.69 144 SER A O 1
ATOM 1095 N N . TYR A 1 145 ? 9.760 8.164 7.812 1.00 66.12 145 TYR A N 1
ATOM 1096 C CA . TYR A 1 145 ? 9.482 8.537 9.185 1.00 66.12 145 TYR A CA 1
ATOM 1097 C C . TYR A 1 145 ? 8.077 8.116 9.611 1.00 66.12 145 TYR A C 1
ATOM 1099 O O . TYR A 1 145 ? 7.936 7.479 10.649 1.00 66.12 145 TYR A O 1
ATOM 1107 N N . LYS A 1 146 ? 7.047 8.385 8.801 1.00 76.56 146 LYS A N 1
ATOM 1108 C CA . LYS A 1 146 ? 5.657 8.030 9.131 1.00 76.56 146 LYS A CA 1
ATOM 1109 C C . LYS A 1 146 ? 5.464 6.516 9.288 1.00 76.56 146 LYS A C 1
ATOM 1111 O O . LYS A 1 146 ? 4.905 6.067 10.290 1.00 76.56 146 LYS A O 1
ATOM 1116 N N . ARG A 1 147 ? 5.998 5.715 8.355 1.00 83.88 147 ARG A N 1
ATOM 1117 C CA . ARG A 1 147 ? 5.976 4.238 8.434 1.00 83.88 147 ARG A CA 1
ATOM 1118 C C . ARG A 1 147 ? 6.753 3.721 9.632 1.00 83.88 147 ARG A C 1
ATOM 1120 O O . ARG A 1 147 ? 6.262 2.859 10.358 1.00 83.88 147 ARG A O 1
ATOM 1127 N N . GLN A 1 148 ? 7.960 4.246 9.821 1.00 83.25 148 GLN A N 1
ATOM 1128 C CA . GLN A 1 148 ? 8.861 3.837 10.890 1.00 83.25 148 GLN A CA 1
ATOM 1129 C C . GLN A 1 148 ? 8.257 4.152 12.262 1.00 83.25 148 GLN A C 1
ATOM 1131 O O . GLN A 1 148 ? 8.162 3.260 13.096 1.00 83.25 148 GLN A O 1
ATOM 1136 N N . ASN A 1 149 ? 7.742 5.368 12.451 1.00 84.56 149 ASN A N 1
ATOM 1137 C CA . ASN A 1 149 ? 7.068 5.810 13.668 1.00 84.56 149 ASN A CA 1
ATOM 1138 C C . ASN A 1 149 ? 5.835 4.952 13.985 1.00 84.56 149 ASN A C 1
ATOM 1140 O O . ASN A 1 149 ? 5.651 4.540 15.130 1.00 84.56 149 ASN A O 1
ATOM 1144 N N . LEU A 1 150 ? 5.021 4.617 12.977 1.00 90.44 150 LEU A N 1
ATOM 1145 C CA . LEU A 1 150 ? 3.885 3.711 13.151 1.00 90.44 150 LEU A CA 1
ATOM 1146 C C . LEU A 1 150 ? 4.321 2.319 13.627 1.00 90.44 150 LEU A C 1
ATOM 1148 O O . LEU A 1 150 ? 3.745 1.781 14.576 1.00 90.44 150 LEU A O 1
ATOM 1152 N N . ILE A 1 151 ? 5.341 1.742 12.986 1.00 91.25 151 ILE A N 1
ATOM 1153 C CA . ILE A 1 151 ? 5.866 0.421 13.347 1.00 91.25 151 ILE A CA 1
ATOM 1154 C C . ILE A 1 151 ? 6.500 0.452 14.740 1.00 91.25 151 ILE A C 1
ATOM 1156 O O . ILE A 1 151 ? 6.222 -0.441 15.531 1.00 91.25 151 ILE A O 1
ATOM 1160 N N . ASP A 1 152 ? 7.310 1.455 15.068 1.00 88.81 152 ASP A N 1
ATOM 1161 C CA . ASP A 1 152 ? 7.988 1.533 16.365 1.00 88.81 152 ASP A CA 1
ATOM 1162 C C . ASP A 1 152 ? 7.020 1.848 17.509 1.00 88.81 152 ASP A C 1
ATOM 1164 O O . ASP A 1 152 ? 7.201 1.339 18.611 1.00 88.81 152 ASP A O 1
ATOM 1168 N N . THR A 1 153 ? 5.942 2.592 17.249 1.00 92.44 153 THR A N 1
ATOM 1169 C CA . THR A 1 153 ? 4.889 2.833 18.244 1.00 92.44 153 THR A CA 1
ATOM 1170 C C . THR A 1 153 ? 4.089 1.562 18.528 1.00 92.44 153 THR A C 1
ATOM 1172 O O . THR A 1 153 ? 3.876 1.191 19.682 1.00 92.44 153 THR A O 1
ATOM 1175 N N . LEU A 1 154 ? 3.619 0.871 17.483 1.00 96.06 154 LEU A N 1
ATOM 1176 C CA . LEU A 1 154 ? 2.723 -0.279 17.646 1.00 96.06 154 LEU A CA 1
ATOM 1177 C C . LEU A 1 154 ? 3.463 -1.593 17.902 1.00 96.06 154 LEU A C 1
ATOM 1179 O O . LEU A 1 154 ? 2.899 -2.501 18.522 1.00 96.06 154 LEU A O 1
ATOM 1183 N N . ARG A 1 155 ? 4.701 -1.709 17.427 1.00 94.50 155 ARG A N 1
ATOM 1184 C CA . ARG A 1 155 ? 5.521 -2.917 17.495 1.00 94.50 155 ARG A CA 1
ATOM 1185 C C . ARG A 1 155 ? 6.995 -2.607 17.826 1.00 94.50 155 ARG A C 1
ATOM 1187 O O . ARG A 1 155 ? 7.891 -2.983 17.054 1.00 94.50 155 ARG A O 1
ATOM 1194 N N . PRO A 1 156 ? 7.269 -1.920 18.952 1.00 87.94 156 PRO A N 1
ATOM 1195 C CA . PRO A 1 156 ? 8.622 -1.520 19.328 1.00 87.94 156 PRO A CA 1
ATOM 1196 C C . PRO A 1 156 ? 9.551 -2.732 19.393 1.00 87.94 156 PRO A C 1
ATOM 1198 O O . PRO A 1 156 ? 9.234 -3.752 20.006 1.00 87.94 156 PRO A O 1
ATOM 1201 N N . SER A 1 157 ? 10.701 -2.637 18.722 1.00 82.56 157 SER A N 1
ATOM 1202 C CA . SER A 1 157 ? 11.707 -3.711 18.673 1.00 82.56 157 SER A CA 1
ATOM 1203 C C . SER A 1 157 ? 11.151 -5.080 18.234 1.00 82.56 157 SER A C 1
ATOM 1205 O O . SER A 1 157 ? 11.664 -6.122 18.637 1.00 82.56 157 SER A O 1
ATOM 1207 N N . GLY A 1 158 ? 10.088 -5.098 17.418 1.00 85.44 158 GLY A N 1
ATOM 1208 C CA . GLY A 1 158 ? 9.456 -6.329 16.928 1.00 85.44 158 GLY A CA 1
ATOM 1209 C C . GLY A 1 158 ? 8.499 -7.004 17.921 1.00 85.44 158 GLY A C 1
ATOM 1210 O O . GLY A 1 158 ? 7.911 -8.038 17.584 1.00 85.44 158 GLY A O 1
ATOM 1211 N N . VAL A 1 159 ? 8.304 -6.416 19.104 1.00 90.31 159 VAL A N 1
ATOM 1212 C CA . VAL A 1 159 ? 7.373 -6.883 20.138 1.00 90.31 159 VAL A CA 1
ATOM 1213 C C . VAL A 1 159 ? 6.054 -6.136 20.000 1.00 90.31 159 VAL A C 1
ATOM 1215 O O . VAL A 1 159 ? 6.040 -4.914 19.908 1.00 90.31 159 VAL A O 1
ATOM 1218 N N . ASP A 1 160 ? 4.935 -6.858 19.986 1.00 95.81 160 ASP A N 1
ATOM 1219 C CA . ASP A 1 160 ? 3.619 -6.228 19.898 1.00 95.81 160 ASP A CA 1
ATOM 1220 C C . ASP A 1 160 ? 3.323 -5.406 21.160 1.00 95.81 160 ASP A C 1
ATOM 1222 O O . ASP A 1 160 ? 3.402 -5.908 22.283 1.00 95.81 160 ASP A O 1
ATOM 1226 N N . SER A 1 161 ? 2.904 -4.156 20.974 1.00 97.75 161 SER A N 1
ATOM 1227 C CA . SER A 1 161 ? 2.292 -3.366 22.045 1.00 97.75 161 SER A CA 1
ATOM 1228 C C . SER A 1 161 ? 0.933 -3.951 22.467 1.00 97.75 161 SER A C 1
ATOM 1230 O O . SER A 1 161 ? 0.344 -4.784 21.761 1.00 97.75 161 SER A O 1
ATOM 1232 N N . LEU A 1 162 ? 0.369 -3.491 23.590 1.00 98.12 162 LEU A N 1
ATOM 1233 C CA . LEU A 1 162 ? -0.995 -3.885 23.980 1.00 98.12 162 LEU A CA 1
ATOM 1234 C C . LEU A 1 162 ? -2.036 -3.476 22.932 1.00 98.12 162 LEU A C 1
ATOM 1236 O O . LEU A 1 162 ? -2.993 -4.220 22.701 1.00 98.12 162 LEU A O 1
ATOM 1240 N N . VAL A 1 163 ? -1.847 -2.329 22.278 1.00 98.56 163 VAL A N 1
ATOM 1241 C CA . VAL A 1 163 ? -2.708 -1.872 21.183 1.00 98.56 163 VAL A CA 1
ATOM 1242 C C . VAL A 1 163 ? -2.587 -2.788 19.966 1.00 98.56 163 VAL A C 1
ATOM 1244 O O . VAL A 1 163 ? -3.611 -3.241 19.463 1.00 98.56 163 VAL A O 1
ATOM 1247 N N . LEU A 1 164 ? -1.383 -3.147 19.511 1.00 98.38 164 LEU A N 1
ATOM 1248 C CA . LEU A 1 164 ? -1.252 -4.074 18.377 1.00 98.38 164 LEU A CA 1
ATOM 1249 C C . LEU A 1 164 ? -1.787 -5.472 18.719 1.00 98.38 164 LEU A C 1
ATOM 1251 O O . LEU A 1 164 ? -2.476 -6.092 17.910 1.00 98.38 164 LEU A O 1
ATOM 1255 N N . THR A 1 165 ? -1.572 -5.934 19.952 1.00 98.44 165 THR A N 1
ATOM 1256 C CA . THR A 1 165 ? -2.180 -7.168 20.470 1.00 98.44 165 THR A CA 1
ATOM 1257 C C . THR A 1 165 ? -3.711 -7.098 20.418 1.00 98.44 165 THR A C 1
ATOM 1259 O O . THR A 1 165 ? -4.375 -8.065 20.041 1.00 98.44 165 THR A O 1
ATOM 1262 N N . ALA A 1 166 ? -4.296 -5.950 20.765 1.00 98.62 166 ALA A N 1
ATOM 1263 C CA . ALA A 1 166 ? -5.726 -5.695 20.643 1.00 98.62 166 ALA A CA 1
ATOM 1264 C C . ALA A 1 166 ? -6.209 -5.710 19.182 1.00 98.62 166 ALA A C 1
ATOM 1266 O O . ALA A 1 166 ? -7.224 -6.344 18.901 1.00 98.62 166 ALA A O 1
ATOM 1267 N N . ILE A 1 167 ? -5.469 -5.096 18.252 1.00 98.56 167 ILE A N 1
ATOM 1268 C CA . ILE A 1 167 ? -5.765 -5.140 16.808 1.00 98.56 167 ILE A CA 1
ATOM 1269 C C . ILE A 1 167 ? -5.767 -6.591 16.308 1.00 98.56 167 ILE A C 1
ATOM 1271 O O . ILE A 1 167 ? -6.707 -7.013 15.635 1.00 98.56 167 ILE A O 1
ATOM 1275 N N . ARG A 1 168 ? -4.774 -7.401 16.699 1.00 97.00 168 ARG A N 1
ATOM 1276 C CA . ARG A 1 168 ? -4.747 -8.835 16.366 1.00 97.00 168 ARG A CA 1
ATOM 1277 C C . ARG A 1 168 ? -5.950 -9.586 16.919 1.00 97.00 168 ARG A C 1
ATOM 1279 O O . ARG A 1 168 ? -6.445 -10.487 16.253 1.00 97.00 168 ARG A O 1
ATOM 1286 N N . LYS A 1 169 ? -6.433 -9.242 18.116 1.00 97.19 169 LYS A N 1
ATOM 1287 C CA . LYS A 1 169 ? -7.657 -9.840 18.671 1.00 97.19 169 LYS A CA 1
ATOM 1288 C C . LYS A 1 169 ? -8.890 -9.479 17.848 1.00 97.19 169 LYS A C 1
ATOM 1290 O O . LYS A 1 169 ? -9.693 -10.369 17.598 1.00 97.19 169 LYS A O 1
ATOM 1295 N N . VAL A 1 170 ? -9.020 -8.230 17.391 1.00 97.19 170 VAL A N 1
ATOM 1296 C CA . VAL A 1 170 ? -10.103 -7.841 16.466 1.00 97.19 170 VAL A CA 1
ATOM 1297 C C . VAL A 1 170 ? -10.041 -8.694 15.199 1.00 97.19 170 VAL A C 1
ATOM 1299 O O . VAL A 1 170 ? -11.043 -9.305 14.836 1.00 97.19 170 VAL A O 1
ATOM 1302 N N . LEU A 1 171 ? -8.854 -8.828 14.598 1.00 95.56 171 LEU A N 1
ATOM 1303 C CA . LEU A 1 171 ? -8.646 -9.667 13.417 1.00 95.56 171 LEU A CA 1
ATOM 1304 C C . LEU A 1 171 ? -8.992 -11.143 13.680 1.00 95.56 171 LEU A C 1
ATOM 1306 O O . LEU A 1 171 ? -9.738 -11.743 12.915 1.00 95.56 171 LEU A O 1
ATOM 1310 N N . ASN A 1 172 ? -8.500 -11.722 14.781 1.00 94.25 172 ASN A N 1
ATOM 1311 C CA . ASN A 1 172 ? -8.755 -13.113 15.188 1.00 94.25 172 ASN A CA 1
ATOM 1312 C C . ASN A 1 172 ? -10.228 -13.405 15.479 1.00 94.25 172 ASN A C 1
ATOM 1314 O O . ASN A 1 172 ? -10.671 -14.532 15.280 1.00 94.25 172 ASN A O 1
ATOM 1318 N N . ASN A 1 173 ? -10.981 -12.402 15.926 1.00 93.56 173 ASN A N 1
ATOM 1319 C CA . ASN A 1 173 ? -12.424 -12.500 16.127 1.00 93.56 173 ASN A CA 1
ATOM 1320 C C . ASN A 1 173 ? -13.209 -12.350 14.810 1.00 93.56 173 ASN A C 1
ATOM 1322 O O . ASN A 1 173 ? -14.437 -12.292 14.836 1.00 93.56 173 ASN A O 1
ATOM 1326 N N . GLY A 1 174 ? -12.505 -12.273 13.675 1.00 91.88 174 GLY A N 1
ATOM 1327 C CA . GLY A 1 174 ? -13.066 -12.134 12.337 1.00 91.88 174 GLY A CA 1
ATOM 1328 C C . GLY A 1 174 ? -13.494 -10.713 11.975 1.00 91.88 174 GLY A C 1
ATOM 1329 O O . GLY A 1 174 ? -14.179 -10.509 10.976 1.00 91.88 174 GLY A O 1
ATOM 1330 N N . GLY A 1 175 ? -13.083 -9.726 12.775 1.00 94.31 175 GLY A N 1
ATOM 1331 C CA . GLY A 1 175 ? -13.194 -8.321 12.413 1.00 94.31 175 GLY A CA 1
ATOM 1332 C C . GLY A 1 175 ? -12.247 -7.951 11.273 1.00 94.31 175 GLY A C 1
ATOM 1333 O O . GLY A 1 175 ? -11.343 -8.704 10.895 1.00 94.31 175 GLY A O 1
ATOM 1334 N N . MET A 1 176 ? -12.457 -6.758 10.734 1.00 97.12 176 MET A N 1
ATOM 1335 C CA . MET A 1 176 ? -11.649 -6.213 9.648 1.00 97.12 176 MET A CA 1
ATOM 1336 C C . MET A 1 176 ? -10.427 -5.465 10.193 1.00 97.12 176 MET A C 1
ATOM 1338 O O . MET A 1 176 ? -10.536 -4.708 11.155 1.00 97.12 176 MET A O 1
ATOM 1342 N N . VAL A 1 177 ? -9.266 -5.638 9.566 1.00 98.62 177 VAL A N 1
ATOM 1343 C CA . VAL A 1 177 ? -8.123 -4.726 9.716 1.00 98.62 177 VAL A CA 1
ATOM 1344 C C . VAL A 1 177 ? -7.733 -4.213 8.336 1.00 98.62 177 VAL A C 1
ATOM 1346 O O . VAL A 1 177 ? -7.518 -5.004 7.427 1.00 98.62 177 VAL A O 1
ATOM 1349 N N . ALA A 1 178 ? -7.635 -2.902 8.159 1.00 98.38 178 ALA A N 1
ATOM 1350 C CA . ALA A 1 178 ? -7.279 -2.256 6.899 1.00 98.38 178 ALA A CA 1
ATOM 1351 C C . ALA A 1 178 ? -6.152 -1.244 7.095 1.00 98.38 178 ALA A C 1
ATOM 1353 O O . ALA A 1 178 ? -5.960 -0.728 8.192 1.00 98.38 178 ALA A O 1
ATOM 1354 N N . GLY A 1 179 ? -5.426 -0.927 6.028 1.00 96.62 179 GLY A N 1
ATOM 1355 C CA . GLY A 1 179 ? -4.473 0.182 6.006 1.00 96.62 179 GLY A CA 1
ATOM 1356 C C . GLY A 1 179 ? -3.474 0.053 4.862 1.00 96.62 179 GLY A C 1
ATOM 1357 O O . GLY A 1 179 ? -3.629 -0.795 3.980 1.00 96.62 179 GLY A O 1
ATOM 1358 N N . ASN A 1 180 ? -2.438 0.893 4.869 1.00 94.94 180 ASN A N 1
ATOM 1359 C CA . ASN A 1 180 ? -1.406 0.859 3.833 1.00 94.94 180 ASN A CA 1
ATOM 1360 C C . ASN A 1 180 ? -0.678 -0.493 3.831 1.00 94.94 180 ASN A C 1
ATOM 1362 O O . ASN A 1 180 ? -0.145 -0.922 4.855 1.00 94.94 180 ASN A O 1
ATOM 1366 N N . ALA A 1 181 ? -0.636 -1.158 2.677 1.00 95.75 181 ALA A N 1
ATOM 1367 C CA . ALA A 1 181 ? -0.070 -2.496 2.549 1.00 95.75 181 ALA A CA 1
ATOM 1368 C C . ALA A 1 181 ? 1.408 -2.582 2.960 1.00 95.75 181 ALA A C 1
ATOM 1370 O O . ALA A 1 181 ? 1.827 -3.603 3.509 1.00 95.75 181 ALA A O 1
ATOM 1371 N N . ALA A 1 182 ? 2.178 -1.508 2.747 1.00 92.50 182 ALA A N 1
ATOM 1372 C CA . ALA A 1 182 ? 3.625 -1.482 2.955 1.00 92.50 182 ALA A CA 1
ATOM 1373 C C . ALA A 1 182 ? 4.044 -1.855 4.389 1.00 92.50 182 ALA A C 1
ATOM 1375 O O . ALA A 1 182 ? 5.105 -2.440 4.585 1.00 92.50 182 ALA A O 1
ATOM 1376 N N . VAL A 1 183 ? 3.209 -1.562 5.394 1.00 93.75 183 VAL A N 1
ATOM 1377 C CA . VAL A 1 183 ? 3.533 -1.795 6.815 1.00 93.75 183 VAL A CA 1
ATOM 1378 C C . VAL A 1 183 ? 2.904 -3.064 7.397 1.00 93.75 183 VAL A C 1
ATOM 1380 O O . VAL A 1 183 ? 3.203 -3.423 8.533 1.00 93.75 183 VAL A O 1
ATOM 1383 N N . MET A 1 184 ? 2.042 -3.765 6.657 1.00 96.19 184 MET A N 1
ATOM 1384 C CA . MET A 1 184 ? 1.259 -4.887 7.200 1.00 96.19 184 MET A CA 1
ATOM 1385 C C . MET A 1 184 ? 2.055 -6.194 7.300 1.00 96.19 184 MET A C 1
ATOM 1387 O O . MET A 1 184 ? 1.730 -7.055 8.120 1.00 96.19 184 MET A O 1
ATOM 1391 N N . GLY A 1 185 ? 3.096 -6.352 6.478 1.00 94.94 185 GLY A N 1
ATOM 1392 C CA . GLY A 1 185 ? 3.932 -7.552 6.416 1.00 94.94 185 GLY A CA 1
ATOM 1393 C C . GLY A 1 185 ? 4.796 -7.788 7.658 1.00 94.94 185 GLY A C 1
ATOM 1394 O O . GLY A 1 185 ? 5.060 -6.881 8.448 1.00 94.94 185 GLY A O 1
ATOM 1395 N N . LYS A 1 186 ? 5.260 -9.033 7.831 1.00 93.19 186 LYS A N 1
ATOM 1396 C CA . LYS A 1 186 ? 6.286 -9.395 8.833 1.00 93.19 186 LYS A CA 1
ATOM 1397 C C . LYS A 1 186 ? 7.718 -9.292 8.294 1.00 93.19 186 LYS A C 1
ATOM 1399 O O . LYS A 1 186 ? 8.655 -9.206 9.077 1.00 93.19 186 LYS A O 1
ATOM 1404 N N . SER A 1 187 ? 7.860 -9.334 6.973 1.00 93.06 187 SER A N 1
ATOM 1405 C CA . SER A 1 187 ? 9.114 -9.219 6.229 1.00 93.06 187 SER A CA 1
ATOM 1406 C C . SER A 1 187 ? 9.549 -7.766 6.074 1.00 93.06 187 SER A C 1
ATOM 1408 O O . SER A 1 187 ? 8.858 -6.864 6.542 1.00 93.06 187 SER A O 1
ATOM 1410 N N . ALA A 1 188 ? 10.689 -7.559 5.409 1.00 90.56 188 ALA A N 1
ATOM 1411 C CA . ALA A 1 188 ? 11.269 -6.248 5.159 1.00 90.56 188 ALA A CA 1
ATOM 1412 C C . ALA A 1 188 ? 10.241 -5.208 4.667 1.00 90.56 188 ALA A C 1
ATOM 1414 O O . ALA A 1 188 ? 9.391 -5.510 3.830 1.00 90.56 188 ALA A O 1
ATOM 1415 N N . VAL A 1 189 ? 10.341 -3.982 5.188 1.00 90.38 189 VAL A N 1
ATOM 1416 C CA . VAL A 1 189 ? 9.432 -2.867 4.874 1.00 90.38 189 VAL A CA 1
ATOM 1417 C C . VAL A 1 189 ? 10.199 -1.765 4.166 1.00 90.38 189 VAL A C 1
ATOM 1419 O O . VAL A 1 189 ? 11.159 -1.235 4.723 1.00 90.38 189 VAL A O 1
ATOM 1422 N N . ILE A 1 190 ? 9.751 -1.386 2.970 1.00 87.88 190 ILE A N 1
ATOM 1423 C CA . ILE A 1 190 ? 10.279 -0.222 2.251 1.00 87.88 190 ILE A CA 1
ATOM 1424 C C . ILE A 1 190 ? 9.791 1.043 2.958 1.00 87.88 190 ILE A C 1
ATOM 1426 O O . ILE A 1 190 ? 8.586 1.291 3.064 1.00 87.88 190 ILE A O 1
ATOM 1430 N N . LEU A 1 191 ? 10.732 1.848 3.439 1.00 80.19 191 LEU A N 1
ATOM 1431 C CA . LEU A 1 191 ? 10.442 3.074 4.171 1.00 80.19 191 LEU A CA 1
ATOM 1432 C C . LEU A 1 191 ? 10.312 4.263 3.209 1.00 80.19 191 LEU A C 1
ATOM 1434 O O . LEU A 1 191 ? 9.350 5.018 3.315 1.00 80.19 191 LEU A O 1
ATOM 1438 N N . GLY A 1 192 ? 11.197 4.368 2.215 1.00 76.38 192 GLY A N 1
ATOM 1439 C CA . GLY A 1 192 ? 11.206 5.494 1.280 1.00 76.38 192 GLY A CA 1
ATOM 1440 C C . GLY A 1 192 ? 12.207 5.353 0.133 1.00 76.38 192 GLY A C 1
ATOM 1441 O O . GLY A 1 192 ? 12.883 4.330 -0.006 1.00 76.38 192 GLY A O 1
ATOM 1442 N N . GLY A 1 193 ? 12.278 6.397 -0.693 1.00 72.44 193 GLY A N 1
ATOM 1443 C CA . GLY A 1 193 ? 13.163 6.496 -1.861 1.00 72.44 193 GLY A CA 1
ATOM 1444 C C . GLY A 1 193 ? 12.605 5.915 -3.166 1.00 72.44 193 GLY A C 1
ATOM 1445 O O . GLY A 1 193 ? 11.632 5.158 -3.184 1.00 72.44 193 GLY A O 1
ATOM 1446 N N . ASP A 1 194 ? 13.200 6.310 -4.289 1.00 72.31 194 ASP A N 1
ATOM 1447 C CA . ASP A 1 194 ? 12.733 5.961 -5.636 1.00 72.31 194 ASP A CA 1
ATOM 1448 C C . ASP A 1 194 ? 13.463 4.740 -6.242 1.00 72.31 194 ASP A C 1
ATOM 1450 O O . ASP A 1 194 ? 14.454 4.233 -5.709 1.00 72.31 194 ASP A O 1
ATOM 1454 N N . SER A 1 195 ? 12.945 4.239 -7.367 1.00 76.25 195 SER A N 1
ATOM 1455 C CA . SER A 1 195 ? 13.509 3.102 -8.112 1.00 76.25 195 SER A CA 1
ATOM 1456 C C . SER A 1 195 ? 14.918 3.348 -8.660 1.00 76.25 195 SER A C 1
ATOM 1458 O O . SER A 1 195 ? 15.701 2.407 -8.781 1.00 76.25 195 SER A O 1
ATOM 1460 N N . VAL A 1 196 ? 15.267 4.597 -8.974 1.00 69.94 196 VAL A N 1
ATOM 1461 C CA . VAL A 1 196 ? 16.595 4.966 -9.478 1.00 69.94 196 VAL A CA 1
ATOM 1462 C C . VAL A 1 196 ? 17.608 4.973 -8.333 1.00 69.94 196 VAL A C 1
ATOM 1464 O O . VAL A 1 196 ? 18.682 4.394 -8.467 1.00 69.94 196 VAL A O 1
ATOM 1467 N N . ALA A 1 197 ? 17.256 5.551 -7.185 1.00 68.06 197 ALA A N 1
ATOM 1468 C CA . ALA A 1 197 ? 18.053 5.509 -5.966 1.00 68.06 197 ALA A CA 1
ATOM 1469 C C . ALA A 1 197 ? 18.317 4.057 -5.546 1.00 68.06 197 ALA A C 1
ATOM 1471 O O . ALA A 1 197 ? 19.469 3.684 -5.335 1.00 68.06 197 ALA A O 1
ATOM 1472 N N . ALA A 1 198 ? 17.282 3.209 -5.546 1.00 74.88 198 ALA A N 1
ATOM 1473 C CA . ALA A 1 198 ? 17.426 1.789 -5.240 1.00 74.88 198 ALA A CA 1
ATOM 1474 C C . ALA A 1 198 ? 18.445 1.085 -6.160 1.00 74.88 198 ALA A C 1
ATOM 1476 O O . ALA A 1 198 ? 19.254 0.291 -5.687 1.00 74.88 198 ALA A O 1
ATOM 1477 N N . LEU A 1 199 ? 18.454 1.389 -7.462 1.00 70.62 199 LEU A N 1
ATOM 1478 C CA . LEU A 1 199 ? 19.415 0.804 -8.404 1.00 70.62 199 LEU A CA 1
ATOM 1479 C C . LEU A 1 199 ? 20.849 1.297 -8.208 1.00 70.62 199 LEU A C 1
ATOM 1481 O O . LEU A 1 199 ? 21.783 0.506 -8.306 1.00 70.62 199 LEU A O 1
ATOM 1485 N N . LEU A 1 200 ? 21.026 2.598 -7.988 1.00 65.31 200 LEU A N 1
ATOM 1486 C CA . LEU A 1 200 ? 22.346 3.231 -7.966 1.00 65.31 200 LEU A CA 1
ATOM 1487 C C . LEU A 1 200 ? 23.093 2.974 -6.668 1.00 65.31 200 LEU A C 1
ATOM 1489 O O . LEU A 1 200 ? 24.308 2.794 -6.670 1.00 65.31 200 LEU A O 1
ATOM 1493 N N . THR A 1 201 ? 22.366 3.020 -5.558 1.00 58.09 201 THR A N 1
ATOM 1494 C CA . THR A 1 201 ? 22.967 3.031 -4.228 1.00 58.09 201 THR A CA 1
ATOM 1495 C C . THR A 1 201 ? 22.721 1.718 -3.504 1.00 58.09 201 THR A C 1
ATOM 1497 O O . THR A 1 201 ? 23.402 1.427 -2.522 1.00 58.09 201 THR A O 1
ATOM 1500 N N . GLY A 1 202 ? 21.768 0.900 -3.973 1.00 62.09 202 GLY A N 1
ATOM 1501 C CA . GLY A 1 202 ? 21.261 -0.222 -3.192 1.00 62.09 202 GLY A CA 1
ATOM 1502 C C . GLY A 1 202 ? 20.921 0.262 -1.784 1.00 62.09 202 GLY A C 1
ATOM 1503 O O . GLY A 1 202 ? 20.354 1.338 -1.603 1.00 62.09 202 GLY A O 1
ATOM 1504 N N . THR A 1 203 ? 21.367 -0.484 -0.778 1.00 51.88 203 THR A N 1
ATOM 1505 C CA . THR A 1 203 ? 21.201 -0.137 0.643 1.00 51.88 203 THR A CA 1
ATOM 1506 C C . THR A 1 203 ? 22.278 0.814 1.186 1.00 51.88 203 THR A C 1
ATOM 1508 O O . THR A 1 203 ? 22.298 1.083 2.388 1.00 51.88 203 THR A O 1
ATOM 1511 N N . LEU A 1 204 ? 23.249 1.225 0.363 1.00 41.84 204 LEU A N 1
ATOM 1512 C CA . LEU A 1 204 ? 24.379 2.044 0.793 1.00 41.84 204 LEU A CA 1
ATOM 1513 C C . LEU A 1 204 ? 23.980 3.517 0.771 1.00 41.84 204 LEU A C 1
ATOM 1515 O O . LEU A 1 204 ? 23.506 4.040 -0.234 1.00 41.84 204 LEU A O 1
ATOM 1519 N N . PHE A 1 205 ? 24.202 4.198 1.891 1.00 39.16 205 PHE A N 1
ATOM 1520 C CA . PHE A 1 205 ? 24.018 5.638 1.977 1.00 39.16 205 PHE A CA 1
ATOM 1521 C C . PHE A 1 205 ? 25.106 6.341 1.163 1.00 39.16 205 PHE A C 1
ATOM 1523 O O . PHE A 1 205 ? 26.294 6.201 1.457 1.00 39.16 205 PHE A O 1
ATOM 1530 N N . ILE A 1 206 ? 24.700 7.134 0.176 1.00 38.59 206 ILE A N 1
ATOM 1531 C CA . ILE A 1 206 ? 25.562 8.147 -0.429 1.00 38.59 206 ILE A CA 1
ATOM 1532 C C . ILE A 1 206 ? 24.901 9.508 -0.242 1.00 38.59 206 ILE A C 1
ATOM 1534 O O . ILE A 1 206 ? 23.686 9.645 -0.374 1.00 38.59 206 ILE A O 1
ATOM 1538 N N . SER A 1 207 ? 25.702 10.524 0.064 1.00 36.41 207 SER A N 1
ATOM 1539 C CA . SER A 1 207 ? 25.260 11.915 0.018 1.00 36.41 207 SER A CA 1
ATOM 1540 C C . SER A 1 207 ? 24.835 12.247 -1.417 1.00 36.41 207 SER A C 1
ATOM 1542 O O . SER A 1 207 ? 25.682 12.409 -2.296 1.00 36.41 207 SER A O 1
ATOM 1544 N N . SER A 1 208 ? 23.528 12.294 -1.664 1.00 38.88 208 SER A N 1
ATOM 1545 C CA . SER A 1 208 ? 22.908 12.550 -2.965 1.00 38.88 208 SER A CA 1
ATOM 1546 C C . SER A 1 208 ? 21.744 13.530 -2.771 1.00 38.88 208 SER A C 1
ATOM 1548 O O . SER A 1 208 ? 21.030 13.398 -1.780 1.00 38.88 208 SER A O 1
ATOM 1550 N N . PRO A 1 209 ? 21.499 14.492 -3.682 1.00 39.44 209 PRO A N 1
ATOM 1551 C CA . PRO A 1 209 ? 20.270 15.289 -3.700 1.00 39.44 209 PRO A CA 1
ATOM 1552 C C . PRO A 1 209 ? 19.004 14.474 -4.035 1.00 39.44 209 PRO A C 1
ATOM 1554 O O . PRO A 1 209 ? 17.910 15.025 -3.979 1.00 39.44 209 PRO A O 1
ATOM 1557 N N . ARG A 1 210 ? 19.110 13.178 -4.381 1.00 45.59 210 ARG A N 1
ATOM 1558 C CA . ARG A 1 210 ? 17.947 12.273 -4.461 1.00 45.59 210 ARG A CA 1
ATOM 1559 C C . ARG A 1 210 ? 17.643 11.653 -3.102 1.00 45.59 210 ARG A C 1
ATOM 1561 O O . ARG A 1 210 ? 18.564 11.315 -2.361 1.00 45.59 210 ARG A O 1
ATOM 1568 N N . VAL A 1 211 ? 16.357 11.433 -2.822 1.00 52.22 211 VAL A N 1
ATOM 1569 C CA . VAL A 1 211 ? 15.915 10.758 -1.597 1.00 52.22 211 VAL A CA 1
ATOM 1570 C C . VAL A 1 211 ? 16.553 9.364 -1.527 1.00 52.22 211 VAL A C 1
ATOM 1572 O O . VAL A 1 211 ? 16.330 8.554 -2.434 1.00 52.22 211 VAL A O 1
ATOM 1575 N N . PRO A 1 212 ? 17.351 9.063 -0.487 1.00 59.62 212 PRO A N 1
ATOM 1576 C CA . PRO A 1 212 ? 18.017 7.777 -0.380 1.00 59.62 212 PRO A CA 1
ATOM 1577 C C . PRO A 1 212 ? 16.987 6.655 -0.235 1.00 59.62 212 PRO A C 1
ATOM 1579 O O . PRO A 1 212 ? 16.026 6.752 0.533 1.00 59.62 212 PRO A O 1
ATOM 1582 N N . PHE A 1 213 ? 17.201 5.573 -0.979 1.00 71.81 213 PHE A N 1
ATOM 1583 C CA . PHE A 1 213 ? 16.419 4.356 -0.827 1.00 71.81 213 PHE A CA 1
ATOM 1584 C C . PHE A 1 213 ? 16.671 3.749 0.558 1.00 71.81 213 PHE A C 1
ATOM 1586 O O . PHE A 1 213 ? 17.815 3.546 0.963 1.00 71.81 213 PHE A O 1
ATOM 1593 N N . SER A 1 214 ? 15.591 3.484 1.295 1.00 74.38 214 SER A N 1
ATOM 1594 C CA . SER A 1 214 ? 15.651 2.977 2.667 1.00 74.38 214 SER A CA 1
ATOM 1595 C C . SER A 1 214 ? 14.604 1.892 2.895 1.00 74.38 214 SER A C 1
ATOM 1597 O O . SER A 1 214 ? 13.445 2.004 2.484 1.00 74.38 214 SER A O 1
ATOM 1599 N N . PHE A 1 215 ? 15.004 0.828 3.590 1.00 81.12 215 PHE A N 1
ATOM 1600 C CA . PHE A 1 215 ? 14.097 -0.220 4.043 1.00 81.12 215 PHE A CA 1
ATOM 1601 C C . PHE A 1 215 ? 14.544 -0.783 5.393 1.00 81.12 215 PHE A C 1
ATOM 1603 O O . PHE A 1 215 ? 15.721 -0.754 5.752 1.00 81.12 215 PHE A O 1
ATOM 1610 N N . ARG A 1 216 ? 13.584 -1.324 6.140 1.00 83.25 216 ARG A N 1
ATOM 1611 C CA . ARG A 1 216 ? 13.773 -1.952 7.449 1.00 83.25 216 ARG A CA 1
ATOM 1612 C C . ARG A 1 216 ? 13.772 -3.467 7.301 1.00 83.25 216 ARG A C 1
ATOM 1614 O O . ARG A 1 216 ? 12.780 -4.028 6.847 1.00 83.25 216 ARG A O 1
ATOM 1621 N N . LYS A 1 217 ? 14.830 -4.146 7.759 1.00 82.94 217 LYS A N 1
ATOM 1622 C CA . LYS A 1 217 ? 14.915 -5.624 7.757 1.00 82.94 217 LYS A CA 1
ATOM 1623 C C . LYS A 1 217 ? 14.056 -6.294 8.833 1.00 82.94 217 LYS A C 1
ATOM 1625 O O . LYS A 1 217 ? 13.528 -7.371 8.589 1.00 82.94 217 LYS A O 1
ATOM 1630 N N . ALA A 1 218 ? 13.879 -5.642 9.985 1.00 81.00 218 ALA A N 1
ATOM 1631 C CA . ALA A 1 218 ? 13.091 -6.149 11.119 1.00 81.00 218 ALA A CA 1
ATOM 1632 C C . ALA A 1 218 ? 11.577 -6.282 10.834 1.00 81.00 218 ALA A C 1
ATOM 1634 O O . ALA A 1 218 ? 10.836 -6.848 11.636 1.00 81.00 218 ALA A O 1
ATOM 1635 N N . GLY A 1 219 ? 11.135 -5.764 9.688 1.00 88.75 219 GLY A N 1
ATOM 1636 C CA . GLY A 1 219 ? 9.779 -5.868 9.182 1.00 88.75 219 GLY A CA 1
ATOM 1637 C C . GLY A 1 219 ? 8.755 -4.952 9.842 1.00 88.75 219 GLY A C 1
ATOM 1638 O O . GLY A 1 219 ? 9.108 -4.033 10.584 1.00 88.75 219 GLY A O 1
ATOM 1639 N N . GLY A 1 220 ? 7.487 -5.169 9.484 1.00 92.88 220 GLY A N 1
ATOM 1640 C CA . GLY A 1 220 ? 6.360 -4.308 9.840 1.00 92.88 220 GLY A CA 1
ATOM 1641 C C . GLY A 1 220 ? 5.500 -4.856 10.975 1.00 92.88 220 GLY A C 1
ATOM 1642 O O . GLY A 1 220 ? 5.983 -5.479 11.921 1.00 92.88 220 GLY A O 1
ATOM 1643 N N . LEU A 1 221 ? 4.191 -4.636 10.875 1.00 96.44 221 LEU A N 1
ATOM 1644 C CA . LEU A 1 221 ? 3.202 -5.000 11.891 1.00 96.44 221 LEU A CA 1
ATOM 1645 C C . LEU A 1 221 ? 2.900 -6.507 11.941 1.00 96.44 221 LEU A C 1
ATOM 1647 O O . LEU A 1 221 ? 2.240 -6.964 12.873 1.00 96.44 221 LEU A O 1
ATOM 1651 N N . ALA A 1 222 ? 3.386 -7.300 10.979 1.00 96.00 222 ALA A N 1
ATOM 1652 C CA . ALA A 1 222 ? 3.174 -8.750 10.908 1.00 96.00 222 ALA A CA 1
ATOM 1653 C C . ALA A 1 222 ? 1.698 -9.178 10.991 1.00 96.00 222 ALA A C 1
ATOM 1655 O O . ALA A 1 222 ? 1.370 -10.187 11.612 1.00 96.00 222 ALA A O 1
ATOM 1656 N N . LEU A 1 223 ? 0.793 -8.406 10.392 1.00 97.38 223 LEU A N 1
ATOM 1657 C CA . LEU A 1 223 ? -0.643 -8.697 10.331 1.00 97.38 223 LEU A CA 1
ATOM 1658 C C . LEU A 1 223 ? -1.001 -9.701 9.227 1.00 97.38 223 LEU A C 1
ATOM 1660 O O . LEU A 1 223 ? -2.141 -10.151 9.162 1.00 97.38 223 LEU A O 1
ATOM 1664 N N . ILE A 1 224 ? -0.019 -10.094 8.414 1.00 96.38 224 ILE A N 1
ATOM 1665 C CA . ILE A 1 224 ? -0.084 -11.195 7.456 1.00 96.38 224 ILE A CA 1
ATOM 1666 C C . ILE A 1 224 ? 1.113 -12.133 7.652 1.00 96.38 224 ILE A C 1
ATOM 1668 O O . ILE A 1 224 ? 2.263 -11.698 7.759 1.00 96.38 224 ILE A O 1
ATOM 1672 N N . ASN A 1 225 ? 0.843 -13.435 7.708 1.00 94.12 225 ASN A N 1
ATOM 1673 C CA . ASN A 1 225 ? 1.844 -14.486 7.819 1.00 94.12 225 ASN A CA 1
ATOM 1674 C C . ASN A 1 225 ? 2.319 -14.923 6.428 1.00 94.12 225 ASN A C 1
ATOM 1676 O O . ASN A 1 225 ? 2.039 -16.025 5.966 1.00 94.12 225 ASN A O 1
ATOM 1680 N N . SER A 1 226 ? 3.041 -14.031 5.759 1.00 92.44 226 SER A N 1
ATOM 1681 C CA . SER A 1 226 ? 3.649 -14.279 4.452 1.00 92.44 226 SER A CA 1
ATOM 1682 C C . SER A 1 226 ? 5.065 -13.717 4.421 1.00 92.44 226 SER A C 1
ATOM 1684 O O . SER A 1 226 ? 5.303 -12.632 4.957 1.00 92.44 226 SER A O 1
ATOM 1686 N N . ASP A 1 227 ? 5.985 -14.416 3.762 1.00 92.88 227 ASP A N 1
ATOM 1687 C CA . ASP A 1 227 ? 7.343 -13.920 3.517 1.00 92.88 227 ASP A CA 1
ATOM 1688 C C . ASP A 1 227 ? 7.349 -13.076 2.235 1.00 92.88 227 ASP A C 1
ATOM 1690 O O . ASP A 1 227 ? 7.849 -13.499 1.196 1.00 92.88 227 ASP A O 1
ATOM 1694 N N . TYR A 1 228 ? 6.671 -11.925 2.289 1.00 95.50 228 TYR A N 1
ATOM 1695 C CA . TYR A 1 228 ? 6.490 -11.010 1.159 1.00 95.50 228 TYR A CA 1
ATOM 1696 C C . TYR A 1 228 ? 6.890 -9.595 1.554 1.00 95.50 228 TYR A C 1
ATOM 1698 O O . TYR A 1 228 ? 6.502 -9.118 2.623 1.00 95.50 228 TYR A O 1
ATOM 1706 N N . VAL A 1 229 ? 7.605 -8.906 0.668 1.00 96.00 229 VAL A N 1
ATOM 1707 C CA . VAL A 1 229 ? 7.771 -7.449 0.755 1.00 96.00 229 VAL A CA 1
ATOM 1708 C C . VAL A 1 229 ? 6.588 -6.783 0.062 1.00 96.00 229 VAL A C 1
ATOM 1710 O O . VAL A 1 229 ? 6.282 -7.088 -1.091 1.00 96.00 229 VAL A O 1
ATOM 1713 N N . PHE A 1 230 ? 5.920 -5.875 0.766 1.00 96.12 230 PHE A N 1
ATOM 1714 C CA . PHE A 1 230 ? 4.806 -5.114 0.214 1.00 96.12 230 PHE A CA 1
ATOM 1715 C C . PHE A 1 230 ? 5.247 -3.709 -0.163 1.00 96.12 230 PHE A C 1
ATOM 1717 O O . PHE A 1 230 ? 6.012 -3.074 0.565 1.00 96.12 230 PHE A O 1
ATOM 1724 N N . ASP A 1 231 ? 4.709 -3.210 -1.270 1.00 94.50 231 ASP A N 1
ATOM 1725 C CA . ASP A 1 231 ? 4.861 -1.814 -1.655 1.00 94.50 231 ASP A CA 1
ATOM 1726 C C . ASP A 1 231 ? 3.540 -1.217 -2.153 1.00 94.50 231 ASP A C 1
ATOM 1728 O O . ASP A 1 231 ? 2.577 -1.933 -2.434 1.00 94.50 231 ASP A O 1
ATOM 1732 N N . THR A 1 232 ? 3.469 0.109 -2.216 1.00 92.06 232 THR A N 1
ATOM 1733 C CA . THR A 1 232 ? 2.253 0.855 -2.544 1.00 92.06 232 THR A CA 1
ATOM 1734 C C . THR A 1 232 ? 2.497 1.986 -3.529 1.00 92.06 232 THR A C 1
ATOM 1736 O O . THR A 1 232 ? 3.619 2.492 -3.641 1.00 92.06 232 THR A O 1
ATOM 1739 N N . GLN A 1 233 ? 1.433 2.407 -4.220 1.00 85.69 233 GLN A N 1
ATOM 1740 C CA . GLN A 1 233 ? 1.464 3.404 -5.300 1.00 85.69 233 GLN A CA 1
ATOM 1741 C C . GLN A 1 233 ? 2.440 2.976 -6.398 1.00 85.69 233 GLN A C 1
ATOM 1743 O O . GLN A 1 233 ? 3.300 3.754 -6.819 1.00 85.69 233 GLN A O 1
ATOM 1748 N N . LEU A 1 234 ? 2.410 1.678 -6.723 1.00 82.75 234 LEU A N 1
ATOM 1749 C CA . LEU A 1 234 ? 3.517 1.029 -7.403 1.00 82.75 234 LEU A CA 1
ATOM 1750 C C . LEU A 1 234 ? 3.661 1.551 -8.828 1.00 82.75 234 LEU A C 1
ATOM 1752 O O . LEU A 1 234 ? 4.671 2.184 -9.125 1.00 82.75 234 LEU A O 1
ATOM 1756 N N . SER A 1 235 ? 2.636 1.349 -9.653 1.00 73.69 235 SER A N 1
ATOM 1757 C CA . SER A 1 235 ? 2.614 1.774 -11.053 1.00 73.69 235 SER A CA 1
ATOM 1758 C C . SER A 1 235 ? 2.605 3.295 -11.203 1.00 73.69 235 SER A C 1
ATOM 1760 O O . SER A 1 235 ? 3.179 3.842 -12.141 1.00 73.69 235 SER A O 1
ATOM 1762 N N . GLU A 1 236 ? 1.956 4.008 -10.278 1.00 74.31 236 GLU A N 1
ATOM 1763 C CA . GLU A 1 236 ? 1.846 5.471 -10.309 1.00 74.31 236 GLU A CA 1
ATOM 1764 C C . GLU A 1 236 ? 3.185 6.178 -10.079 1.00 74.31 236 GLU A C 1
ATOM 1766 O O . GLU A 1 236 ? 3.373 7.309 -10.525 1.00 74.31 236 GLU A O 1
ATOM 1771 N N . LYS A 1 237 ? 4.110 5.521 -9.372 1.00 71.62 237 LYS A N 1
ATOM 1772 C CA . LYS A 1 237 ? 5.433 6.060 -9.025 1.00 71.62 237 LYS A CA 1
ATOM 1773 C C . LYS A 1 237 ? 6.585 5.168 -9.501 1.00 71.62 237 LYS A C 1
ATOM 1775 O O . LYS A 1 237 ? 7.707 5.353 -9.030 1.00 71.62 237 LYS A O 1
ATOM 1780 N N . GLY A 1 238 ? 6.275 4.182 -10.354 1.00 72.19 238 GLY A N 1
ATOM 1781 C CA . GLY A 1 238 ? 7.148 3.135 -10.919 1.00 72.19 238 GLY A CA 1
ATOM 1782 C C . GLY A 1 238 ? 8.151 2.599 -9.926 1.00 72.19 238 GLY A C 1
ATOM 1783 O O . GLY A 1 238 ? 9.371 2.757 -10.031 1.00 72.19 238 GLY A O 1
ATOM 1784 N N . ARG A 1 239 ? 7.587 1.995 -8.893 1.00 80.06 239 ARG A N 1
ATOM 1785 C CA . ARG A 1 239 ? 8.297 1.446 -7.745 1.00 80.06 239 ARG A CA 1
ATOM 1786 C C . ARG A 1 239 ? 8.620 -0.042 -7.920 1.00 80.06 239 ARG A C 1
ATOM 1788 O O . ARG A 1 239 ? 9.114 -0.674 -6.989 1.00 80.06 239 ARG A O 1
ATOM 1795 N N . GLU A 1 240 ? 8.398 -0.611 -9.104 1.00 81.81 240 GLU A N 1
ATOM 1796 C CA . GLU A 1 240 ? 8.676 -2.020 -9.411 1.00 81.81 240 GLU A CA 1
ATOM 1797 C C . GLU A 1 240 ? 10.148 -2.349 -9.162 1.00 81.81 240 GLU A C 1
ATOM 1799 O O . GLU A 1 240 ? 10.478 -3.380 -8.575 1.00 81.81 240 GLU A O 1
ATOM 1804 N N . VAL A 1 241 ? 11.045 -1.446 -9.561 1.00 78.88 241 VAL A N 1
ATOM 1805 C CA . VAL A 1 241 ? 12.483 -1.684 -9.448 1.00 78.88 241 VAL A CA 1
ATOM 1806 C C . VAL A 1 241 ? 12.959 -1.596 -8.004 1.00 78.88 241 VAL A C 1
ATOM 1808 O O . VAL A 1 241 ? 13.735 -2.453 -7.583 1.00 78.88 241 VAL A O 1
ATOM 1811 N N . ARG A 1 242 ? 12.479 -0.624 -7.212 1.00 83.06 242 ARG A N 1
ATOM 1812 C CA . ARG A 1 242 ? 12.813 -0.595 -5.778 1.00 83.06 242 ARG A CA 1
ATOM 1813 C C . ARG A 1 242 ? 12.270 -1.820 -5.049 1.00 83.06 242 ARG A C 1
ATOM 1815 O O . ARG A 1 242 ? 12.957 -2.336 -4.171 1.00 83.06 242 ARG A O 1
ATOM 1822 N N . LEU A 1 243 ? 11.104 -2.338 -5.441 1.00 88.81 243 LEU A N 1
ATOM 1823 C CA . LEU A 1 243 ? 10.578 -3.585 -4.892 1.00 88.81 243 LEU A CA 1
ATOM 1824 C C . LEU A 1 243 ? 11.507 -4.761 -5.228 1.00 88.81 243 LEU A C 1
ATOM 1826 O O . LEU A 1 243 ? 11.973 -5.431 -4.312 1.00 88.81 243 LEU A O 1
ATOM 1830 N N . ILE A 1 244 ? 11.864 -4.955 -6.504 1.00 85.56 244 ILE A N 1
ATOM 1831 C CA . ILE A 1 244 ? 12.815 -5.997 -6.941 1.00 85.56 244 ILE A CA 1
ATOM 1832 C C . ILE A 1 244 ? 14.149 -5.874 -6.199 1.00 85.56 244 ILE A C 1
ATOM 1834 O O . ILE A 1 244 ? 14.662 -6.863 -5.675 1.00 85.56 244 ILE A O 1
ATOM 1838 N N . ARG A 1 245 ? 14.699 -4.659 -6.103 1.00 83.38 245 ARG A N 1
ATOM 1839 C CA . ARG A 1 245 ? 15.955 -4.408 -5.393 1.00 83.38 245 ARG A CA 1
ATOM 1840 C C . ARG A 1 245 ? 15.850 -4.766 -3.915 1.00 83.38 245 ARG A C 1
ATOM 1842 O O . ARG A 1 245 ? 16.752 -5.410 -3.393 1.00 83.38 245 ARG A O 1
ATOM 1849 N N . THR A 1 246 ? 14.745 -4.408 -3.260 1.00 86.94 246 THR A N 1
ATOM 1850 C CA . THR A 1 246 ? 14.505 -4.772 -1.855 1.00 86.94 246 THR A CA 1
ATOM 1851 C C . THR A 1 246 ? 14.538 -6.282 -1.670 1.00 86.94 246 THR A C 1
ATOM 1853 O O . THR A 1 246 ? 15.143 -6.762 -0.719 1.00 86.94 246 THR A O 1
ATOM 1856 N N . LEU A 1 247 ? 13.915 -7.040 -2.577 1.00 89.69 247 LEU A N 1
ATOM 1857 C CA . LEU A 1 247 ? 13.906 -8.501 -2.508 1.00 89.69 247 LEU A CA 1
ATOM 1858 C C . LEU A 1 247 ? 15.322 -9.071 -2.607 1.00 89.69 247 LEU A C 1
ATOM 1860 O O . LEU A 1 247 ? 15.722 -9.845 -1.744 1.00 89.69 247 LEU A O 1
ATOM 1864 N N . LEU A 1 248 ? 16.103 -8.607 -3.585 1.00 84.50 248 LEU A N 1
ATOM 1865 C CA . LEU A 1 248 ? 17.492 -9.034 -3.791 1.00 84.50 248 LEU A CA 1
ATOM 1866 C C . LEU A 1 248 ? 18.424 -8.669 -2.620 1.00 84.50 248 LEU A C 1
ATOM 1868 O O . LEU A 1 248 ? 19.335 -9.432 -2.309 1.00 84.50 248 LEU A O 1
ATOM 1872 N N . ASP A 1 249 ? 18.194 -7.527 -1.965 1.00 81.69 249 ASP A N 1
ATOM 1873 C CA . ASP A 1 249 ? 18.988 -7.059 -0.816 1.00 81.69 249 ASP A CA 1
ATOM 1874 C C . ASP A 1 249 ? 18.469 -7.576 0.545 1.00 81.69 249 ASP A C 1
ATOM 1876 O O . ASP A 1 249 ? 19.082 -7.346 1.600 1.00 81.69 249 ASP A O 1
ATOM 1880 N N . SER A 1 250 ? 17.331 -8.271 0.542 1.00 83.69 250 SER A N 1
ATOM 1881 C CA . SER A 1 250 ? 16.716 -8.881 1.720 1.00 83.69 250 SER A CA 1
ATOM 1882 C C . SER A 1 250 ? 16.832 -10.408 1.684 1.00 83.69 250 SER A C 1
ATOM 1884 O O . SER A 1 250 ? 17.377 -11.001 0.761 1.00 83.69 250 SER A O 1
ATOM 1886 N N . SER A 1 251 ? 16.321 -11.077 2.717 1.00 81.75 251 SER A N 1
ATOM 1887 C CA . SER A 1 251 ? 16.209 -12.540 2.756 1.00 81.75 251 SER A CA 1
ATOM 1888 C C . SER A 1 251 ? 14.880 -13.047 2.178 1.00 81.75 251 SER A C 1
ATOM 1890 O O . SER A 1 251 ? 14.446 -14.146 2.519 1.00 81.75 251 SER A O 1
ATOM 1892 N N . VAL A 1 252 ? 14.180 -12.223 1.395 1.00 90.38 252 VAL A N 1
ATOM 1893 C CA . VAL A 1 252 ? 12.805 -12.459 0.945 1.00 90.38 252 VAL A CA 1
ATOM 1894 C C . VAL A 1 252 ? 12.765 -12.384 -0.570 1.00 90.38 252 VAL A C 1
ATOM 1896 O O . VAL A 1 252 ? 13.145 -11.375 -1.149 1.00 90.38 252 VAL A O 1
ATOM 1899 N N . SER A 1 253 ? 12.286 -13.443 -1.218 1.00 92.00 253 SER A N 1
ATOM 1900 C CA . SER A 1 253 ? 12.323 -13.547 -2.677 1.00 92.00 253 SER A CA 1
ATOM 1901 C C . SER A 1 253 ? 11.032 -13.128 -3.373 1.00 92.00 253 SER A C 1
ATOM 1903 O O . SER A 1 253 ? 11.010 -13.055 -4.597 1.00 92.00 253 SER A O 1
ATOM 1905 N N . ARG A 1 254 ? 9.956 -12.840 -2.632 1.00 93.12 254 ARG A N 1
ATOM 1906 C CA . ARG A 1 254 ? 8.645 -12.513 -3.204 1.00 93.12 254 ARG A CA 1
ATOM 1907 C C . ARG A 1 254 ? 8.137 -11.159 -2.750 1.00 93.12 254 ARG A C 1
ATOM 1909 O O . ARG A 1 254 ? 8.258 -10.800 -1.580 1.00 93.12 254 ARG A O 1
ATOM 1916 N N . GLY A 1 255 ? 7.531 -10.425 -3.673 1.00 94.56 255 GLY A N 1
ATOM 1917 C CA . GLY A 1 255 ? 6.963 -9.111 -3.414 1.00 94.56 255 GLY A CA 1
ATOM 1918 C C . GLY A 1 255 ? 5.581 -8.936 -4.023 1.00 94.56 255 GLY A C 1
ATOM 1919 O O . GLY A 1 255 ? 5.220 -9.612 -4.988 1.00 94.56 255 GLY A O 1
ATOM 1920 N N . LEU A 1 256 ? 4.809 -8.020 -3.443 1.00 94.94 256 LEU A N 1
ATOM 1921 C CA . LEU A 1 256 ? 3.525 -7.580 -3.977 1.00 94.94 256 LEU A CA 1
ATOM 1922 C C . LEU A 1 256 ? 3.406 -6.058 -3.850 1.00 94.94 256 LEU A C 1
ATOM 1924 O O . LEU A 1 256 ? 3.343 -5.522 -2.745 1.00 94.94 256 LEU A O 1
ATOM 1928 N N . GLY A 1 257 ? 3.352 -5.366 -4.979 1.00 94.31 257 GLY A N 1
ATOM 1929 C CA . GLY A 1 257 ? 3.065 -3.941 -5.035 1.00 94.31 257 GLY A CA 1
ATOM 1930 C C . GLY A 1 257 ? 1.609 -3.686 -5.398 1.00 94.31 257 GLY A C 1
ATOM 1931 O O . GLY A 1 257 ? 1.109 -4.285 -6.343 1.00 94.31 257 GLY A O 1
ATOM 1932 N N . ILE A 1 258 ? 0.921 -2.822 -4.657 1.00 94.00 258 ILE A N 1
ATOM 1933 C CA . ILE A 1 258 ? -0.492 -2.495 -4.897 1.00 94.00 258 ILE A CA 1
ATOM 1934 C C . ILE A 1 258 ? -0.591 -1.049 -5.379 1.00 94.00 258 ILE A C 1
ATOM 1936 O O . ILE A 1 258 ? -0.043 -0.137 -4.757 1.00 94.00 258 ILE A O 1
ATOM 1940 N N . ASP A 1 259 ? -1.296 -0.847 -6.484 1.00 88.62 259 ASP A N 1
ATOM 1941 C CA . ASP A 1 259 ? -1.484 0.468 -7.096 1.00 88.62 259 ASP A CA 1
ATOM 1942 C C . ASP A 1 259 ? -2.416 1.371 -6.282 1.00 88.62 259 ASP A C 1
ATOM 1944 O O . ASP A 1 259 ? -3.225 0.912 -5.466 1.00 88.62 259 ASP A O 1
ATOM 1948 N N . GLU A 1 260 ? -2.346 2.676 -6.543 1.00 86.81 260 GLU A N 1
ATOM 1949 C CA . GLU A 1 260 ? -3.265 3.640 -5.945 1.00 86.81 260 GLU A CA 1
ATOM 1950 C C . GLU A 1 260 ? -4.730 3.271 -6.190 1.00 86.81 260 GLU A C 1
ATOM 1952 O O . GLU A 1 260 ? -5.116 2.689 -7.212 1.00 86.81 260 GLU A O 1
ATOM 1957 N N . ASN A 1 261 ? -5.578 3.649 -5.232 1.00 90.19 261 ASN A N 1
ATOM 1958 C CA . ASN A 1 261 ? -7.018 3.435 -5.311 1.00 90.19 261 ASN A CA 1
ATOM 1959 C C . ASN A 1 261 ? -7.403 1.964 -5.594 1.00 90.19 261 ASN A C 1
ATOM 1961 O O . ASN A 1 261 ? -8.401 1.676 -6.255 1.00 90.19 261 ASN A O 1
ATOM 1965 N N . SER A 1 262 ? -6.586 1.034 -5.103 1.00 91.94 262 SER A N 1
ATOM 1966 C CA . SER A 1 262 ? -6.769 -0.410 -5.237 1.00 91.94 262 SER A CA 1
ATOM 1967 C C . SER A 1 262 ? -6.491 -1.086 -3.901 1.00 91.94 262 SER A C 1
ATOM 1969 O O . SER A 1 262 ? -5.798 -0.536 -3.036 1.00 91.94 262 SER A O 1
ATOM 1971 N N . ALA A 1 263 ? -7.049 -2.277 -3.714 1.00 97.19 263 ALA A N 1
ATOM 1972 C CA . ALA A 1 263 ? -6.846 -3.059 -2.509 1.00 97.19 263 ALA A CA 1
ATOM 1973 C C . ALA A 1 263 ? -6.712 -4.553 -2.809 1.00 97.19 263 ALA A C 1
ATOM 1975 O O . ALA A 1 263 ? -7.189 -5.052 -3.828 1.00 97.19 263 ALA A O 1
ATOM 1976 N N . VAL A 1 264 ? -6.101 -5.280 -1.878 1.00 97.81 264 VAL A N 1
ATOM 1977 C CA . VAL A 1 264 ? -6.118 -6.742 -1.840 1.00 97.81 264 VAL A CA 1
ATOM 1978 C C . VAL A 1 264 ? -6.796 -7.181 -0.549 1.00 97.81 264 VAL A C 1
ATOM 1980 O O . VAL A 1 264 ? -6.321 -6.881 0.546 1.00 97.81 264 VAL A O 1
ATOM 1983 N N . ILE A 1 265 ? -7.918 -7.886 -0.684 1.00 97.75 265 ILE A N 1
ATOM 1984 C CA . ILE A 1 265 ? -8.669 -8.464 0.432 1.00 97.75 265 ILE A CA 1
ATOM 1985 C C . ILE A 1 265 ? -8.060 -9.821 0.756 1.00 97.75 265 ILE A C 1
ATOM 1987 O O . ILE A 1 265 ? -8.147 -10.745 -0.050 1.00 97.75 265 ILE A O 1
ATOM 1991 N N . VAL A 1 266 ? -7.421 -9.938 1.911 1.00 97.69 266 VAL A N 1
ATOM 1992 C CA . VAL A 1 266 ? -6.742 -11.146 2.369 1.00 97.69 266 VAL A CA 1
ATOM 1993 C C . VAL A 1 266 ? -7.599 -11.849 3.410 1.00 97.69 266 VAL A C 1
ATOM 1995 O O . VAL A 1 266 ? -7.806 -11.343 4.514 1.00 97.69 266 VAL A O 1
ATOM 1998 N N . ASN A 1 267 ? -8.051 -13.048 3.058 1.00 94.88 267 ASN A N 1
ATOM 1999 C CA . ASN A 1 267 ? -8.732 -13.950 3.977 1.00 94.88 267 ASN A CA 1
ATOM 2000 C C . ASN A 1 267 ? -7.711 -14.791 4.738 1.00 94.88 267 ASN A C 1
ATOM 2002 O O . ASN A 1 267 ? -6.713 -15.232 4.161 1.00 94.88 267 ASN A O 1
ATOM 2006 N N . ASN A 1 268 ? -7.994 -15.052 6.016 1.00 93.81 268 ASN A N 1
ATOM 2007 C CA . ASN A 1 268 ? -7.158 -15.872 6.898 1.00 93.81 268 ASN A CA 1
ATOM 2008 C C . ASN A 1 268 ? -5.673 -15.451 6.911 1.00 93.81 268 ASN A C 1
ATOM 2010 O O . ASN A 1 268 ? -4.794 -16.316 6.835 1.00 93.81 268 ASN A O 1
ATOM 2014 N N . PRO A 1 269 ? -5.360 -14.141 7.005 1.00 95.81 269 PRO A N 1
ATOM 2015 C CA . PRO A 1 269 ? -4.013 -13.611 6.844 1.00 95.81 269 PRO A CA 1
ATOM 2016 C C . PRO A 1 269 ? -2.974 -14.230 7.781 1.00 95.81 269 PRO A C 1
ATOM 2018 O O . PRO A 1 269 ? -1.798 -14.226 7.432 1.00 95.81 269 PRO A O 1
ATOM 2021 N N . LEU A 1 270 ? -3.358 -14.753 8.951 1.00 93.06 270 LEU A N 1
ATOM 2022 C CA . LEU A 1 270 ? -2.407 -15.306 9.921 1.00 93.06 270 LEU A CA 1
ATOM 2023 C C . LEU A 1 270 ? -2.171 -16.816 9.767 1.00 93.06 270 LEU A C 1
ATOM 2025 O O . LEU A 1 270 ? -1.123 -17.305 10.189 1.00 93.06 270 LEU A O 1
ATOM 2029 N N . SER A 1 271 ? -3.113 -17.554 9.174 1.00 91.12 271 SER A N 1
ATOM 2030 C CA . SER A 1 271 ? -3.042 -19.017 9.050 1.00 91.12 271 SER A CA 1
ATOM 2031 C C . SER A 1 271 ? -2.778 -19.483 7.621 1.00 91.12 271 SER A C 1
ATOM 2033 O O . SER A 1 271 ? -1.851 -20.258 7.407 1.00 91.12 271 SER A O 1
ATOM 2035 N N . HIS A 1 272 ? -3.560 -19.005 6.652 1.00 92.81 272 HIS A N 1
ATOM 2036 C CA . HIS A 1 272 ? -3.429 -19.352 5.235 1.00 92.81 272 HIS A CA 1
ATOM 2037 C C . HIS A 1 272 ? -3.856 -18.161 4.360 1.00 92.81 272 HIS A C 1
ATOM 2039 O O . HIS A 1 272 ? -4.992 -18.131 3.878 1.00 92.81 272 HIS A O 1
ATOM 2045 N N . PRO A 1 273 ? -2.987 -17.144 4.206 1.00 95.44 273 PRO A N 1
ATOM 2046 C CA . PRO A 1 273 ? -3.320 -15.913 3.498 1.00 95.44 273 PRO A CA 1
ATOM 2047 C C . PRO A 1 273 ? -3.677 -16.162 2.029 1.00 95.44 273 PRO A C 1
ATOM 2049 O O . PRO A 1 273 ? -2.827 -16.552 1.224 1.00 95.44 273 PRO A O 1
ATOM 2052 N N . VAL A 1 274 ? -4.922 -15.847 1.664 1.00 94.88 274 VAL A N 1
ATOM 2053 C CA . VAL A 1 274 ? -5.383 -15.801 0.268 1.00 94.88 274 VAL A CA 1
ATOM 2054 C C . VAL A 1 274 ? -5.918 -14.409 -0.029 1.00 94.88 274 VAL A C 1
ATOM 2056 O O . VAL A 1 274 ? -6.931 -13.996 0.535 1.00 94.88 274 VAL A O 1
ATOM 2059 N N . GLY A 1 275 ? -5.218 -13.685 -0.900 1.00 95.12 275 GLY A N 1
ATOM 2060 C CA . GLY A 1 275 ? -5.579 -12.339 -1.332 1.00 95.12 275 GLY A CA 1
ATOM 2061 C C . GLY A 1 275 ? -6.475 -12.352 -2.558 1.00 95.12 275 GLY A C 1
ATOM 2062 O O . GLY A 1 275 ? -6.291 -13.192 -3.430 1.00 95.12 275 GLY A O 1
ATOM 2063 N N . LYS A 1 276 ? -7.394 -11.397 -2.661 1.00 95.00 276 LYS A N 1
ATOM 2064 C CA . LYS A 1 276 ? -8.188 -11.114 -3.858 1.00 95.00 276 LYS A CA 1
ATOM 2065 C C . LYS A 1 276 ? -8.102 -9.631 -4.199 1.00 95.00 276 LYS A C 1
ATOM 2067 O O . LYS A 1 276 ? -8.355 -8.793 -3.334 1.00 95.00 276 LYS A O 1
ATOM 2072 N N . VAL A 1 277 ? -7.762 -9.305 -5.441 1.00 91.50 277 VAL A N 1
ATOM 2073 C CA . VAL A 1 277 ? -7.664 -7.921 -5.914 1.00 91.50 277 VAL A CA 1
ATOM 2074 C C . VAL A 1 277 ? -9.052 -7.306 -6.047 1.00 91.50 277 VAL A C 1
ATOM 2076 O O . VAL A 1 277 ? -9.958 -7.882 -6.656 1.00 91.50 277 VAL A O 1
ATOM 2079 N N . LEU A 1 278 ? -9.193 -6.101 -5.505 1.00 91.88 278 LEU A N 1
ATOM 2080 C CA . LEU A 1 278 ? -10.395 -5.291 -5.560 1.00 91.88 278 LEU A CA 1
ATOM 2081 C C . LEU A 1 278 ? -10.036 -3.873 -6.007 1.00 91.88 278 LEU A C 1
ATOM 2083 O O . LEU A 1 278 ? -9.173 -3.214 -5.427 1.00 91.88 278 LEU A O 1
ATOM 2087 N N . THR A 1 279 ? -10.714 -3.406 -7.046 1.00 85.69 279 THR A N 1
ATOM 2088 C CA . THR A 1 279 ? -10.507 -2.085 -7.643 1.00 85.69 279 THR A CA 1
ATOM 2089 C C . THR A 1 279 ? -11.853 -1.438 -7.929 1.00 85.69 279 THR A C 1
ATOM 2091 O O . THR A 1 279 ? -12.893 -2.098 -7.889 1.00 85.69 279 THR A O 1
ATOM 2094 N N . ASP A 1 280 ? -11.824 -0.158 -8.285 1.00 78.62 280 ASP A N 1
ATOM 2095 C CA . ASP A 1 280 ? -12.979 0.502 -8.886 1.00 78.62 280 ASP A CA 1
ATOM 2096 C C . ASP A 1 280 ? -13.361 -0.153 -10.236 1.00 78.62 280 ASP A C 1
ATOM 2098 O O . ASP A 1 280 ? -12.532 -0.801 -10.893 1.00 78.62 280 ASP A O 1
ATOM 2102 N N . MET A 1 281 ? -14.619 -0.012 -10.659 1.00 62.09 281 MET A N 1
ATOM 2103 C CA . MET A 1 281 ? -15.101 -0.568 -11.926 1.00 62.09 281 MET A CA 1
ATOM 2104 C C . MET A 1 281 ? -14.405 0.104 -13.114 1.00 62.09 281 MET A C 1
ATOM 2106 O O . MET A 1 281 ? -14.384 1.323 -13.235 1.00 62.09 281 MET A O 1
ATOM 2110 N N . GLY A 1 282 ? -13.847 -0.699 -14.024 1.00 57.78 282 GLY A N 1
ATOM 2111 C CA . GLY A 1 282 ? -13.126 -0.174 -15.190 1.00 57.78 282 GLY A CA 1
ATOM 2112 C C . GLY A 1 282 ? -11.717 0.342 -14.881 1.00 57.78 282 GLY A C 1
ATOM 2113 O O . GLY A 1 282 ? -11.062 0.878 -15.774 1.00 57.78 282 GLY A O 1
ATOM 2114 N N . ALA A 1 283 ? -11.235 0.180 -13.643 1.00 68.69 283 ALA A N 1
ATOM 2115 C CA . ALA A 1 283 ? -9.899 0.605 -13.266 1.00 68.69 283 ALA A CA 1
ATOM 2116 C C . ALA A 1 283 ? -8.815 -0.165 -14.034 1.00 68.69 283 ALA A C 1
ATOM 2118 O O . ALA A 1 283 ? -8.912 -1.364 -14.289 1.00 68.69 283 ALA A O 1
ATOM 2119 N N . THR A 1 284 ? -7.748 0.555 -14.365 1.00 68.62 284 THR A N 1
ATOM 2120 C CA . THR A 1 284 ? -6.521 0.002 -14.955 1.00 68.62 284 THR A CA 1
ATOM 2121 C C . THR A 1 284 ? -5.459 -0.348 -13.910 1.00 68.62 284 THR A C 1
ATOM 2123 O O . THR A 1 284 ? -4.342 -0.683 -14.282 1.00 68.62 284 THR A O 1
ATOM 2126 N N . SER A 1 285 ? -5.776 -0.166 -12.629 1.00 76.38 285 SER A N 1
ATOM 2127 C CA . SER A 1 285 ? -4.894 -0.421 -11.493 1.00 76.38 285 SER A CA 1
ATOM 2128 C C . SER A 1 285 ? -5.067 -1.853 -10.983 1.00 76.38 285 SER A C 1
ATOM 2130 O O . SER A 1 285 ? -6.033 -2.536 -11.337 1.00 76.38 285 SER A O 1
ATOM 2132 N N . GLY A 1 286 ? -4.134 -2.327 -10.165 1.00 83.88 286 GLY A N 1
ATOM 2133 C CA . GLY A 1 286 ? -4.175 -3.689 -9.650 1.00 83.88 286 GLY A CA 1
ATOM 2134 C C . GLY A 1 286 ? -3.096 -3.978 -8.617 1.00 83.88 286 GLY A C 1
ATOM 2135 O O . GLY A 1 286 ? -2.781 -3.139 -7.770 1.00 83.88 286 GLY A O 1
ATOM 2136 N N . ALA A 1 287 ? -2.560 -5.195 -8.668 1.00 88.00 287 ALA A N 1
ATOM 2137 C CA . ALA A 1 287 ? -1.447 -5.615 -7.830 1.00 88.00 287 ALA A CA 1
ATOM 2138 C C . ALA A 1 287 ? -0.370 -6.329 -8.657 1.00 88.00 287 ALA A C 1
ATOM 2140 O O . ALA A 1 287 ? -0.636 -7.337 -9.305 1.00 88.00 287 ALA A O 1
ATOM 2141 N N . PHE A 1 288 ? 0.857 -5.830 -8.609 1.00 85.94 288 PHE A N 1
ATOM 2142 C CA . PHE A 1 288 ? 2.025 -6.412 -9.257 1.00 85.94 288 PHE A CA 1
ATOM 2143 C C . PHE A 1 288 ? 2.735 -7.374 -8.300 1.00 85.94 288 PHE A C 1
ATOM 2145 O O . PHE A 1 288 ? 3.294 -6.973 -7.281 1.00 85.94 288 PHE A O 1
ATOM 2152 N N . TYR A 1 289 ? 2.712 -8.656 -8.628 1.00 87.44 289 TYR A N 1
ATOM 2153 C CA . TYR A 1 289 ? 3.484 -9.701 -7.975 1.00 87.44 289 TYR A CA 1
ATOM 2154 C C . TYR A 1 289 ? 4.823 -9.902 -8.675 1.00 87.44 289 TYR A C 1
ATOM 2156 O O . TYR A 1 289 ? 4.905 -9.885 -9.904 1.00 87.44 289 TYR A O 1
ATOM 2164 N N . VAL A 1 290 ? 5.855 -10.162 -7.880 1.00 86.31 290 VAL A N 1
ATOM 2165 C CA . VAL A 1 290 ? 7.195 -10.470 -8.368 1.00 86.31 290 VAL A CA 1
ATOM 2166 C C . VAL A 1 290 ? 7.866 -11.539 -7.508 1.00 86.31 290 VAL A C 1
ATOM 2168 O O . VAL A 1 290 ? 7.694 -11.568 -6.288 1.00 86.31 290 VAL A O 1
ATOM 2171 N N . ASP A 1 291 ? 8.635 -12.415 -8.148 1.00 87.19 291 ASP A N 1
ATOM 2172 C CA . ASP A 1 291 ? 9.463 -13.448 -7.535 1.00 87.19 291 ASP A CA 1
ATOM 2173 C C . ASP A 1 291 ? 10.870 -13.414 -8.150 1.00 87.19 291 ASP A C 1
ATOM 2175 O O . ASP A 1 291 ? 11.054 -13.538 -9.363 1.00 87.19 291 ASP A O 1
ATOM 2179 N N . VAL A 1 292 ? 11.870 -13.215 -7.292 1.00 87.44 292 VAL A N 1
ATOM 2180 C CA . VAL A 1 292 ? 13.290 -13.139 -7.659 1.00 87.44 292 VAL A CA 1
ATOM 2181 C C . VAL A 1 292 ? 14.067 -14.401 -7.275 1.00 87.44 292 VAL A C 1
ATOM 2183 O O . VAL A 1 292 ? 15.291 -14.408 -7.345 1.00 87.44 292 VAL A O 1
ATOM 2186 N N . SER A 1 293 ? 13.391 -15.488 -6.881 1.00 87.69 293 SER A N 1
ATOM 2187 C CA . SER A 1 293 ? 14.044 -16.735 -6.436 1.00 87.69 293 SER A CA 1
ATOM 2188 C C . SER A 1 293 ? 14.946 -17.362 -7.507 1.00 87.69 293 SER A C 1
ATOM 2190 O O . SER A 1 293 ? 15.872 -18.098 -7.174 1.00 87.69 293 SER A O 1
ATOM 2192 N N . ASN A 1 294 ? 14.679 -17.073 -8.783 1.00 84.06 294 ASN A N 1
ATOM 2193 C CA . ASN A 1 294 ? 15.431 -17.586 -9.929 1.00 84.06 294 ASN A CA 1
ATOM 2194 C C . ASN A 1 294 ? 16.517 -16.614 -10.431 1.00 84.06 294 ASN A C 1
ATOM 2196 O O . ASN A 1 294 ? 17.227 -16.937 -11.388 1.00 84.06 294 ASN A O 1
ATOM 2200 N N . VAL A 1 295 ? 16.668 -15.442 -9.800 1.00 81.56 295 VAL A N 1
ATOM 2201 C CA . VAL A 1 295 ? 17.675 -14.447 -10.188 1.00 81.56 295 VAL A CA 1
ATOM 2202 C C . VAL A 1 295 ? 19.061 -14.913 -9.724 1.00 81.56 295 VAL A C 1
ATOM 2204 O O . VAL A 1 295 ? 19.260 -15.161 -8.532 1.00 81.56 295 VAL A O 1
ATOM 2207 N N . PRO A 1 296 ? 20.057 -15.026 -10.624 1.00 74.81 296 PRO A N 1
ATOM 2208 C CA . PRO A 1 296 ? 21.406 -15.431 -10.242 1.00 74.81 296 PRO A CA 1
ATOM 2209 C C . PRO A 1 296 ? 22.049 -14.446 -9.258 1.00 74.81 296 PRO A C 1
ATOM 2211 O O . PRO A 1 296 ? 22.007 -13.239 -9.457 1.00 74.81 296 PRO A O 1
ATOM 2214 N N . VAL A 1 297 ? 22.756 -14.934 -8.237 1.00 67.75 297 VAL A N 1
ATOM 2215 C CA . VAL A 1 297 ? 23.424 -14.062 -7.242 1.00 67.75 297 VAL A CA 1
ATOM 2216 C C . VAL A 1 297 ? 24.443 -13.102 -7.891 1.00 67.75 297 VAL A C 1
ATOM 2218 O O . VAL A 1 297 ? 24.624 -11.975 -7.434 1.00 67.75 297 VAL A O 1
ATOM 2221 N N . SER A 1 298 ? 25.068 -13.504 -9.005 1.00 59.44 298 SER A N 1
ATOM 2222 C CA . SER A 1 298 ? 26.012 -12.682 -9.782 1.00 59.44 298 SER A CA 1
ATOM 2223 C C . SER A 1 298 ? 25.378 -11.467 -10.474 1.00 59.44 298 SER A C 1
ATOM 2225 O O . SER A 1 298 ? 26.093 -10.574 -10.922 1.00 59.44 298 SER A O 1
ATOM 2227 N N . SER A 1 299 ? 24.050 -11.425 -10.577 1.00 59.31 299 SER A N 1
ATOM 2228 C CA . SER A 1 299 ? 23.293 -10.345 -11.215 1.00 59.31 299 SER A CA 1
ATOM 2229 C C . SER A 1 299 ? 23.188 -9.078 -10.358 1.00 59.31 299 SER A C 1
ATOM 2231 O O . SER A 1 299 ? 22.985 -7.985 -10.883 1.00 59.31 299 SER A O 1
ATOM 2233 N N . VAL A 1 300 ? 23.373 -9.191 -9.038 1.00 58.72 300 VAL A N 1
ATOM 2234 C CA . VAL A 1 300 ? 23.177 -8.080 -8.086 1.00 58.72 300 VAL A CA 1
ATOM 2235 C C . VAL A 1 300 ? 24.224 -6.968 -8.246 1.00 58.72 300 VAL A C 1
ATOM 2237 O O . VAL A 1 300 ? 23.918 -5.803 -7.989 1.00 58.72 300 VAL A O 1
ATOM 2240 N N . SER A 1 301 ? 25.436 -7.304 -8.704 1.00 54.81 301 SER A N 1
ATOM 2241 C CA . SER A 1 301 ? 26.555 -6.364 -8.887 1.00 54.81 301 SER A CA 1
ATOM 2242 C C . SER A 1 301 ? 26.561 -5.638 -10.235 1.00 54.81 301 SER A C 1
ATOM 2244 O O . SER A 1 301 ? 27.265 -4.644 -10.384 1.00 54.81 301 SER A O 1
ATOM 2246 N N . THR A 1 302 ? 25.796 -6.121 -11.215 1.00 55.03 302 THR A N 1
ATOM 2247 C CA . THR A 1 302 ? 25.766 -5.586 -12.589 1.00 55.03 302 THR A CA 1
ATOM 2248 C C . THR A 1 302 ? 24.467 -4.847 -12.912 1.00 55.03 302 THR A C 1
ATOM 2250 O O . THR A 1 302 ? 24.312 -4.357 -14.026 1.00 55.03 302 THR A O 1
ATOM 2253 N N . ALA A 1 303 ? 23.534 -4.785 -11.951 1.00 63.12 303 ALA A N 1
ATOM 2254 C CA . ALA A 1 303 ? 22.148 -4.345 -12.131 1.00 63.12 303 ALA A CA 1
ATOM 2255 C C . ALA A 1 303 ? 21.372 -5.127 -13.217 1.00 63.12 303 ALA A C 1
ATOM 2257 O O . ALA A 1 303 ? 20.261 -4.761 -13.576 1.00 63.12 303 ALA A O 1
ATOM 2258 N N . PHE A 1 304 ? 21.905 -6.242 -13.719 1.00 64.75 304 PHE A N 1
ATOM 2259 C CA . PHE A 1 304 ? 21.275 -7.053 -14.755 1.00 64.75 304 PHE A CA 1
ATOM 2260 C C . PHE A 1 304 ? 20.525 -8.230 -14.129 1.00 64.75 304 PHE A C 1
ATOM 2262 O O . PHE A 1 304 ? 21.169 -9.195 -13.727 1.00 64.75 304 PHE A O 1
ATOM 2269 N N . TYR A 1 305 ? 19.191 -8.204 -14.061 1.00 71.19 305 TYR A N 1
ATOM 2270 C CA . TYR A 1 305 ? 18.402 -9.253 -13.396 1.00 71.19 305 TYR A CA 1
ATOM 2271 C C . TYR A 1 305 ? 17.696 -10.162 -14.424 1.00 71.19 305 TYR A C 1
ATOM 2273 O O . TYR A 1 305 ? 16.591 -9.883 -14.888 1.00 71.19 305 TYR A O 1
ATOM 2281 N N . ASP A 1 306 ? 18.326 -11.284 -14.789 1.00 68.44 306 ASP A N 1
ATOM 2282 C CA . ASP A 1 306 ? 17.670 -12.312 -15.617 1.00 68.44 306 ASP A CA 1
ATOM 2283 C C . ASP A 1 306 ? 16.777 -13.221 -14.755 1.00 68.44 306 ASP A C 1
ATOM 2285 O O . ASP A 1 306 ? 17.065 -13.438 -13.577 1.00 68.44 306 ASP A O 1
ATOM 2289 N N . ASN A 1 307 ? 15.734 -13.791 -15.366 1.00 72.62 307 ASN A N 1
ATOM 2290 C CA . ASN A 1 307 ? 14.778 -14.715 -14.737 1.00 72.62 307 ASN A CA 1
ATOM 2291 C C . ASN A 1 307 ? 14.011 -14.127 -13.536 1.00 72.62 307 ASN A C 1
ATOM 2293 O O . ASN A 1 307 ? 13.879 -14.772 -12.494 1.00 72.62 307 ASN A O 1
ATOM 2297 N N . VAL A 1 308 ? 13.488 -12.908 -13.689 1.00 76.44 308 VAL A N 1
ATOM 2298 C CA . VAL A 1 308 ? 12.510 -12.344 -12.749 1.00 76.44 308 VAL A CA 1
ATOM 2299 C C . VAL A 1 308 ? 11.121 -12.816 -13.173 1.00 76.44 308 VAL A C 1
ATOM 2301 O O . VAL A 1 308 ? 10.651 -12.489 -14.266 1.00 76.44 308 VAL A O 1
ATOM 2304 N N . ASP A 1 309 ? 10.451 -13.571 -12.308 1.00 76.44 309 ASP A N 1
ATOM 2305 C CA . ASP A 1 309 ? 9.069 -13.972 -12.545 1.00 76.44 309 ASP A CA 1
ATOM 2306 C C . ASP A 1 309 ? 8.145 -12.854 -12.046 1.00 76.44 309 ASP A C 1
ATOM 2308 O O . ASP A 1 309 ? 8.258 -12.413 -10.904 1.00 76.44 309 ASP A O 1
ATOM 2312 N N . PHE A 1 310 ? 7.217 -12.376 -12.876 1.00 77.81 310 PHE A N 1
ATOM 2313 C CA . PHE A 1 310 ? 6.231 -11.384 -12.439 1.00 77.81 310 PHE A CA 1
ATOM 2314 C C . PHE A 1 310 ? 4.824 -11.683 -12.942 1.00 77.81 310 PHE A C 1
ATOM 2316 O O . PHE A 1 310 ? 4.587 -12.473 -13.861 1.00 77.81 310 PHE A O 1
ATOM 2323 N N . SER A 1 311 ? 3.847 -11.067 -12.290 1.00 76.12 311 SER A N 1
ATOM 2324 C CA . SER A 1 311 ? 2.427 -11.181 -12.601 1.00 76.12 311 SER A CA 1
ATOM 2325 C C . SER A 1 311 ? 1.745 -9.874 -12.245 1.00 76.12 311 SER A C 1
ATOM 2327 O O . SER A 1 311 ? 1.999 -9.327 -11.182 1.00 76.12 311 SER A O 1
ATOM 2329 N N . PHE A 1 312 ? 0.855 -9.376 -13.093 1.00 77.69 312 PHE A N 1
ATOM 2330 C CA . PHE A 1 312 ? -0.033 -8.286 -12.705 1.00 77.69 312 PHE A CA 1
ATOM 2331 C C . PHE A 1 312 ? -1.425 -8.854 -12.480 1.00 77.69 312 PHE A C 1
ATOM 2333 O O . PHE A 1 312 ? -1.935 -9.568 -13.336 1.00 77.69 312 PHE A O 1
ATOM 2340 N N . PHE A 1 313 ? -2.016 -8.586 -11.326 1.00 80.25 313 PHE A N 1
ATOM 2341 C CA . PHE A 1 313 ? -3.335 -9.049 -10.933 1.00 80.25 313 PHE A CA 1
ATOM 2342 C C . PHE A 1 313 ? -4.325 -7.898 -11.044 1.00 80.25 313 PHE A C 1
ATOM 2344 O O . PHE A 1 313 ? -4.106 -6.810 -10.515 1.00 80.25 313 PHE A O 1
ATOM 2351 N N . THR A 1 314 ? -5.429 -8.153 -11.729 1.00 79.56 314 THR A N 1
ATOM 2352 C CA . THR A 1 314 ? -6.532 -7.204 -11.914 1.00 79.56 314 THR A CA 1
ATOM 2353 C C . THR A 1 314 ? -7.727 -7.642 -11.078 1.00 79.56 314 THR A C 1
ATOM 2355 O O . THR A 1 314 ? -7.694 -8.705 -10.459 1.00 79.56 314 THR A O 1
ATOM 2358 N N . VAL A 1 315 ? -8.796 -6.843 -11.062 1.00 82.19 315 VAL A N 1
ATOM 2359 C CA . VAL A 1 315 ? -10.022 -7.138 -10.305 1.00 82.19 315 VAL A CA 1
ATOM 2360 C C . VAL A 1 315 ? -10.421 -8.618 -10.365 1.00 82.19 315 VAL A C 1
ATOM 2362 O O . VAL A 1 315 ? -10.384 -9.252 -11.425 1.00 82.19 315 VAL A O 1
ATOM 2365 N N . ASP A 1 316 ? -10.775 -9.153 -9.200 1.00 85.25 316 ASP A N 1
ATOM 2366 C CA . ASP A 1 316 ? -11.135 -10.545 -8.928 1.00 85.25 316 ASP A CA 1
ATOM 2367 C C . ASP A 1 316 ? -10.031 -11.604 -9.034 1.00 85.25 316 ASP A C 1
ATOM 2369 O O . ASP A 1 316 ? -10.264 -12.736 -8.595 1.00 85.25 316 ASP A O 1
ATOM 2373 N N . ASP A 1 317 ? -8.838 -11.272 -9.529 1.00 85.88 317 ASP A N 1
ATOM 2374 C CA . ASP A 1 317 ? -7.708 -12.195 -9.440 1.00 85.88 317 ASP A CA 1
ATOM 2375 C C . ASP A 1 317 ? -7.381 -12.449 -7.976 1.00 85.88 317 ASP A C 1
ATOM 2377 O O . ASP A 1 317 ? -7.378 -11.538 -7.145 1.00 85.88 317 ASP A O 1
ATOM 2381 N N . SER A 1 318 ? -7.140 -13.713 -7.655 1.00 89.62 318 SER A N 1
ATOM 2382 C CA . SER A 1 318 ? -6.790 -14.140 -6.311 1.00 89.62 318 SER A CA 1
ATOM 2383 C C . SER A 1 318 ? -5.412 -14.779 -6.294 1.00 89.62 318 SER A C 1
ATOM 2385 O O . SER A 1 318 ? -4.929 -15.289 -7.304 1.00 89.62 318 SER A O 1
ATOM 2387 N N . PHE A 1 319 ? -4.764 -14.749 -5.140 1.00 89.56 319 PHE A N 1
ATOM 2388 C CA . PHE A 1 319 ? -3.412 -15.240 -4.972 1.00 89.56 319 PHE A CA 1
ATOM 2389 C C . PHE A 1 319 ? -3.237 -15.890 -3.603 1.00 89.56 319 PHE A C 1
ATOM 2391 O O . PHE A 1 319 ? -3.533 -15.292 -2.567 1.00 89.56 319 PHE A O 1
ATOM 2398 N N . ASP A 1 320 ? -2.754 -17.126 -3.613 1.00 91.19 320 ASP A N 1
ATOM 2399 C CA . ASP A 1 320 ? -2.368 -17.864 -2.419 1.00 91.19 320 ASP A CA 1
ATOM 2400 C C . ASP A 1 320 ? -0.911 -17.529 -2.078 1.00 91.19 320 ASP A C 1
ATOM 2402 O O . ASP A 1 320 ? 0.013 -17.912 -2.805 1.00 91.19 320 ASP A O 1
ATOM 2406 N N . PHE A 1 321 ? -0.709 -16.803 -0.976 1.00 92.75 321 PHE A N 1
ATOM 2407 C CA . PHE A 1 321 ? 0.610 -16.320 -0.558 1.00 92.75 321 PHE A CA 1
ATOM 2408 C C . PHE A 1 321 ? 1.528 -17.435 -0.047 1.00 92.75 321 PHE A C 1
ATOM 2410 O O . PHE A 1 321 ? 2.744 -17.254 -0.017 1.00 92.75 321 PHE A O 1
ATOM 2417 N N . ILE A 1 322 ? 0.977 -18.587 0.343 1.00 90.12 322 ILE A N 1
ATOM 2418 C CA . ILE A 1 322 ? 1.764 -19.740 0.791 1.00 90.12 322 ILE A CA 1
ATOM 2419 C C . ILE A 1 322 ? 2.173 -20.578 -0.417 1.00 90.12 322 ILE A C 1
ATOM 2421 O O . ILE A 1 322 ? 3.356 -20.855 -0.621 1.00 90.12 322 ILE A O 1
ATOM 2425 N N . ALA A 1 323 ? 1.201 -20.939 -1.256 1.00 86.75 323 ALA A N 1
ATOM 2426 C CA . ALA A 1 323 ? 1.444 -21.745 -2.447 1.00 86.75 323 ALA A CA 1
ATOM 2427 C C . ALA A 1 323 ? 2.186 -20.976 -3.553 1.00 86.75 323 ALA A C 1
ATOM 2429 O O . ALA A 1 323 ? 2.727 -21.599 -4.466 1.00 86.75 323 ALA A O 1
ATOM 2430 N N . GLY A 1 324 ? 2.196 -19.638 -3.505 1.00 81.44 324 GLY A N 1
ATOM 2431 C CA . GLY A 1 324 ? 2.744 -18.799 -4.570 1.00 81.44 324 GLY A CA 1
ATOM 2432 C C . GLY A 1 324 ? 1.951 -18.935 -5.872 1.00 81.44 324 GLY A C 1
ATOM 2433 O O . GLY A 1 324 ? 2.530 -18.943 -6.958 1.00 81.44 324 GLY A O 1
ATOM 2434 N N . LYS A 1 325 ? 0.629 -19.134 -5.775 1.00 83.31 325 LYS A N 1
ATOM 2435 C CA . LYS A 1 325 ? -0.221 -19.519 -6.908 1.00 83.31 325 LYS A CA 1
ATOM 2436 C C . LYS A 1 325 ? -1.360 -18.529 -7.122 1.00 83.31 325 LYS A C 1
ATOM 2438 O O . LYS A 1 325 ? -2.149 -18.273 -6.216 1.00 83.31 325 LYS A O 1
ATOM 2443 N N . ALA A 1 326 ? -1.491 -18.057 -8.359 1.00 82.69 326 ALA A N 1
ATOM 2444 C CA . ALA A 1 326 ? -2.633 -17.270 -8.804 1.00 82.69 326 ALA A CA 1
ATOM 2445 C C . ALA A 1 326 ? -3.862 -18.151 -9.090 1.00 82.69 326 ALA A C 1
ATOM 2447 O O . ALA A 1 326 ? -3.754 -19.282 -9.576 1.00 82.69 326 ALA A O 1
ATOM 2448 N N . ILE A 1 327 ? -5.038 -17.610 -8.795 1.00 83.81 327 ILE A N 1
ATOM 2449 C CA . ILE A 1 327 ? -6.354 -18.201 -9.015 1.00 83.81 327 ILE A CA 1
ATOM 2450 C C . ILE A 1 327 ? -7.179 -17.161 -9.766 1.00 83.81 327 ILE A C 1
ATOM 2452 O O . ILE A 1 327 ? -7.365 -16.041 -9.293 1.00 83.81 327 ILE A O 1
ATOM 2456 N N . TYR A 1 328 ? -7.685 -17.544 -10.931 1.00 82.31 328 TYR A N 1
ATOM 2457 C CA . TYR A 1 328 ? -8.386 -16.635 -11.827 1.00 82.31 328 TYR A CA 1
ATOM 2458 C C . TYR A 1 328 ? -9.879 -16.968 -11.876 1.00 82.31 328 TYR A C 1
ATOM 2460 O O . TYR A 1 328 ? -10.243 -18.149 -11.856 1.00 82.31 328 TYR A O 1
ATOM 2468 N N . PRO A 1 329 ? -10.761 -15.960 -11.947 1.00 78.31 329 PRO A N 1
ATOM 2469 C CA . PRO A 1 329 ? -12.190 -16.199 -12.049 1.00 78.31 329 PRO A CA 1
ATOM 2470 C C . PRO A 1 329 ? -12.553 -16.785 -13.421 1.00 78.31 329 PRO A C 1
ATOM 2472 O O . PRO A 1 329 ? -11.963 -16.440 -14.443 1.00 78.31 329 PRO A O 1
ATOM 2475 N N . THR A 1 330 ? -13.583 -17.631 -13.464 1.00 79.75 330 THR A N 1
ATOM 2476 C CA . THR A 1 330 ? -14.003 -18.366 -14.676 1.00 79.75 330 THR A CA 1
ATOM 2477 C C . THR A 1 330 ? -14.471 -17.476 -15.829 1.00 79.75 330 THR A C 1
ATOM 2479 O O . THR A 1 330 ? -14.574 -17.940 -16.963 1.00 79.75 330 THR A O 1
ATOM 2482 N N . TRP A 1 331 ? -14.784 -16.206 -15.555 1.00 76.06 331 TRP A N 1
ATOM 2483 C CA . TRP A 1 331 ? -15.197 -15.239 -16.569 1.00 76.06 331 TRP A CA 1
ATOM 2484 C C . TRP A 1 331 ? -14.013 -14.638 -17.341 1.00 76.06 331 TRP A C 1
ATOM 2486 O O . TRP A 1 331 ? -14.219 -14.102 -18.435 1.00 76.06 331 TRP A O 1
ATOM 2496 N N . LYS A 1 332 ? -12.784 -14.743 -16.815 1.00 72.00 332 LYS A N 1
ATOM 2497 C CA . LYS A 1 332 ? -11.569 -14.391 -17.558 1.00 72.00 332 LYS A CA 1
ATOM 2498 C C . LYS A 1 332 ? -11.233 -15.498 -18.546 1.00 72.00 332 LYS A C 1
ATOM 2500 O O . LYS A 1 332 ? -11.433 -16.680 -18.277 1.00 72.00 332 LYS A O 1
ATOM 2505 N N . LYS A 1 333 ? -10.740 -15.102 -19.718 1.00 62.56 333 LYS A N 1
ATOM 2506 C CA . LYS A 1 333 ? -10.379 -16.029 -20.796 1.00 62.56 333 LYS A CA 1
ATOM 2507 C C . LYS A 1 333 ? -8.892 -15.969 -21.058 1.00 62.56 333 LYS A C 1
ATOM 2509 O O . LYS A 1 3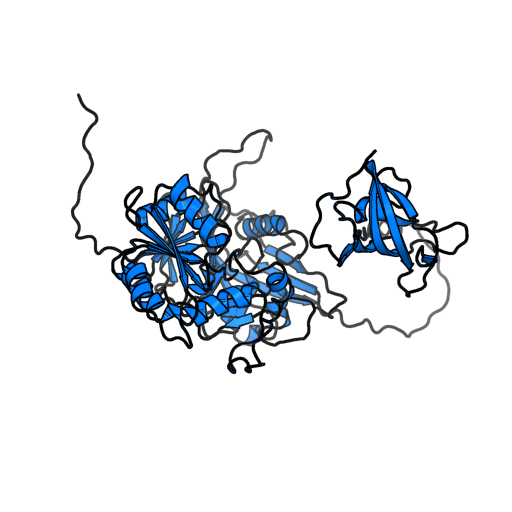33 ? -8.309 -14.892 -21.064 1.00 62.56 333 LYS A O 1
ATOM 2514 N N . GLU A 1 334 ? -8.296 -17.117 -21.327 1.00 62.22 334 GLU A N 1
ATOM 2515 C CA . GLU A 1 334 ? -6.914 -17.179 -21.777 1.00 62.22 334 GLU A CA 1
ATOM 2516 C C . GLU A 1 334 ? -6.751 -16.494 -23.135 1.00 62.22 334 GLU A C 1
ATOM 2518 O O . GLU A 1 334 ? -7.588 -16.655 -24.026 1.00 62.22 334 GLU A O 1
ATOM 2523 N N . ILE A 1 335 ? -5.696 -15.688 -23.264 1.00 53.91 335 ILE A N 1
ATOM 2524 C CA . ILE A 1 335 ? -5.363 -14.959 -24.498 1.00 53.91 335 ILE A CA 1
ATOM 2525 C C . ILE A 1 335 ? -4.047 -15.447 -25.114 1.00 53.91 335 ILE A C 1
ATOM 2527 O O . ILE A 1 335 ? -3.508 -14.803 -26.013 1.00 53.91 335 ILE A O 1
ATOM 2531 N N . PHE A 1 336 ? -3.539 -16.598 -24.661 1.00 52.75 336 PHE A N 1
ATOM 2532 C CA . PHE A 1 336 ? -2.341 -17.230 -25.206 1.00 52.75 336 PHE A CA 1
ATOM 2533 C C . PHE A 1 336 ? -2.432 -17.355 -26.738 1.00 52.75 336 PHE A C 1
ATOM 2535 O O . PHE A 1 336 ? -3.425 -17.837 -27.283 1.00 52.75 336 PHE A O 1
ATOM 2542 N N . GLY A 1 337 ? -1.407 -16.865 -27.442 1.00 49.19 337 GLY A N 1
ATOM 2543 C CA . GLY A 1 337 ? -1.350 -16.861 -28.910 1.00 49.19 337 GLY A CA 1
ATOM 2544 C C . GLY A 1 337 ? -2.190 -15.785 -29.617 1.00 49.19 337 GLY A C 1
ATOM 2545 O O . GLY A 1 337 ? -2.125 -15.690 -30.840 1.00 49.19 337 GLY A O 1
ATOM 2546 N N . GLN A 1 338 ? -2.950 -14.955 -28.890 1.00 48.66 338 GLN A N 1
ATOM 2547 C CA . GLN A 1 338 ? -3.675 -13.794 -29.443 1.00 48.66 338 GLN A CA 1
ATOM 2548 C C . GLN A 1 338 ? -2.904 -12.472 -29.279 1.00 48.66 338 GLN A C 1
ATOM 2550 O O . GLN A 1 338 ? -3.399 -11.405 -29.643 1.00 48.66 338 GLN A O 1
ATOM 2555 N N . GLU A 1 339 ? -1.692 -12.539 -28.733 1.00 48.25 339 GLU A N 1
ATOM 2556 C CA . GLU A 1 339 ? -0.806 -11.401 -28.503 1.00 48.25 339 GLU A CA 1
ATOM 2557 C C . GLU A 1 339 ? -0.021 -11.091 -29.793 1.00 48.25 339 GLU A C 1
ATOM 2559 O O . GLU A 1 339 ? 0.698 -11.940 -30.325 1.00 48.25 339 GLU A O 1
ATOM 2564 N N . GLN A 1 340 ? -0.200 -9.890 -30.357 1.00 48.31 340 GLN A N 1
ATOM 2565 C CA . GLN A 1 340 ? 0.509 -9.468 -31.570 1.00 48.31 340 GLN A CA 1
ATOM 2566 C C . GLN A 1 340 ? 1.793 -8.728 -31.203 1.00 48.31 340 GLN A C 1
ATOM 2568 O O . GLN A 1 340 ? 1.811 -7.514 -31.027 1.00 48.31 340 GLN A O 1
ATOM 2573 N N . PHE A 1 341 ? 2.891 -9.473 -31.146 1.00 47.66 341 PHE A N 1
ATOM 2574 C CA . PHE A 1 341 ? 4.224 -8.941 -30.860 1.00 47.66 341 PHE A CA 1
ATOM 2575 C C . PHE A 1 341 ? 4.849 -8.172 -32.043 1.00 47.66 341 PHE A C 1
ATOM 2577 O O . PHE A 1 341 ? 5.693 -7.301 -31.870 1.00 47.66 341 PHE A O 1
ATOM 2584 N N . ASN A 1 342 ? 4.407 -8.430 -33.273 1.00 42.00 342 ASN A N 1
ATOM 2585 C CA . ASN A 1 342 ? 5.036 -7.926 -34.502 1.00 42.00 342 ASN A CA 1
ATOM 2586 C C . ASN A 1 342 ? 4.822 -6.424 -34.811 1.00 42.00 342 ASN A C 1
ATOM 2588 O O . ASN A 1 342 ? 5.320 -5.949 -35.831 1.00 42.00 342 ASN A O 1
ATOM 2592 N N . LYS A 1 343 ? 4.090 -5.679 -33.970 1.00 41.22 343 LYS A N 1
ATOM 2593 C CA . LYS A 1 343 ? 3.854 -4.222 -34.096 1.00 41.22 343 LYS A CA 1
ATOM 2594 C C . LYS A 1 343 ? 4.019 -3.471 -32.767 1.00 41.22 343 LYS A C 1
ATOM 2596 O O . LYS A 1 343 ? 3.376 -2.447 -32.546 1.00 41.22 343 LYS A O 1
ATOM 2601 N N . ALA A 1 344 ? 4.863 -3.996 -31.886 1.00 37.03 344 ALA A N 1
ATOM 2602 C CA . ALA A 1 344 ? 5.168 -3.385 -30.603 1.00 37.03 344 ALA A CA 1
ATOM 2603 C C . ALA A 1 344 ? 5.807 -2.001 -30.742 1.00 37.03 344 ALA A C 1
ATOM 2605 O O . ALA A 1 344 ? 6.810 -1.846 -31.437 1.00 37.03 344 ALA A O 1
ATOM 2606 N N . VAL A 1 345 ? 5.243 -1.011 -30.048 1.00 36.72 345 VAL A N 1
ATOM 2607 C CA . VAL A 1 345 ? 5.831 0.325 -29.907 1.00 36.72 345 VAL A CA 1
ATOM 2608 C C . VAL A 1 345 ? 6.648 0.330 -28.610 1.00 36.72 345 VAL A C 1
ATOM 2610 O O . VAL A 1 345 ? 6.086 -0.012 -27.574 1.00 36.72 345 VAL A O 1
ATOM 2613 N N . PRO A 1 346 ? 7.947 0.679 -28.630 1.00 40.03 346 PRO A N 1
ATOM 2614 C CA . PRO A 1 346 ? 8.722 0.858 -27.405 1.00 40.03 346 PRO A CA 1
ATOM 2615 C C . PRO A 1 346 ? 8.109 1.964 -26.536 1.00 40.03 346 PRO A C 1
ATOM 2617 O O . PRO A 1 346 ? 7.698 2.997 -27.059 1.00 40.03 346 PRO A O 1
ATOM 2620 N N . SER A 1 347 ? 8.070 1.763 -25.219 1.00 41.94 347 SER A N 1
ATOM 2621 C CA . SER A 1 347 ? 7.621 2.774 -24.254 1.00 41.94 347 SER A CA 1
ATOM 2622 C C . SER A 1 347 ? 8.748 3.151 -23.302 1.00 41.94 347 SER A C 1
ATOM 2624 O O . SER A 1 347 ? 9.370 2.257 -22.734 1.00 41.94 347 SER A O 1
ATOM 2626 N N . ASP A 1 348 ? 8.958 4.451 -23.101 1.00 42.22 348 ASP A N 1
ATOM 2627 C CA . ASP A 1 348 ? 10.173 5.069 -22.568 1.00 42.22 348 ASP A CA 1
ATOM 2628 C C . ASP A 1 348 ? 9.959 5.949 -21.329 1.00 42.22 348 ASP A C 1
ATOM 2630 O O . ASP A 1 348 ? 10.416 7.082 -21.308 1.00 42.22 348 ASP A O 1
ATOM 2634 N N . ASP A 1 349 ? 9.291 5.460 -20.271 1.00 46.91 349 ASP A N 1
ATOM 2635 C CA . ASP A 1 349 ? 9.000 6.343 -19.119 1.00 46.91 349 ASP A CA 1
ATOM 2636 C C . ASP A 1 349 ? 8.622 5.655 -17.780 1.00 46.91 349 ASP A C 1
ATOM 2638 O O . ASP A 1 349 ? 7.697 6.069 -17.091 1.00 46.91 349 ASP A O 1
ATOM 2642 N N . ILE A 1 350 ? 9.288 4.561 -17.394 1.00 47.12 350 ILE A N 1
ATOM 2643 C CA . ILE A 1 350 ? 9.155 3.944 -16.045 1.00 47.12 350 ILE A CA 1
ATOM 2644 C C . ILE A 1 350 ? 10.076 4.632 -15.018 1.00 47.12 350 ILE A C 1
ATOM 2646 O O . ILE A 1 350 ? 9.982 4.363 -13.829 1.00 47.12 350 ILE A O 1
ATOM 2650 N N . LEU A 1 351 ? 10.991 5.509 -15.450 1.00 45.28 351 LEU A N 1
ATOM 2651 C CA . LEU A 1 351 ? 11.991 6.145 -14.585 1.00 45.28 351 LEU A CA 1
ATOM 2652 C C . LEU A 1 351 ? 12.007 7.688 -14.637 1.00 45.28 351 LEU A C 1
ATOM 2654 O O . LEU A 1 351 ? 12.854 8.271 -13.953 1.00 45.28 351 LEU A O 1
ATOM 2658 N N . SER A 1 352 ? 11.161 8.382 -15.424 1.00 42.84 352 SER A N 1
ATOM 2659 C CA . SER A 1 352 ? 11.283 9.850 -15.538 1.00 42.84 352 SER A CA 1
ATOM 2660 C C . SER A 1 352 ? 10.560 10.610 -14.426 1.00 42.84 352 SER A C 1
ATOM 2662 O O . SER A 1 352 ? 9.352 10.532 -14.231 1.00 42.84 352 SER A O 1
ATOM 2664 N N . LEU A 1 353 ? 11.317 11.438 -13.710 1.00 39.78 353 LEU A N 1
ATOM 2665 C CA . LEU A 1 353 ? 10.841 12.252 -12.586 1.00 39.78 353 LEU A CA 1
ATOM 2666 C C . LEU A 1 353 ? 9.771 13.298 -12.962 1.00 39.78 353 LEU A C 1
ATOM 2668 O O . LEU A 1 353 ? 9.209 13.934 -12.075 1.00 39.78 353 LEU A O 1
ATOM 2672 N N . ALA A 1 354 ? 9.508 13.519 -14.253 1.00 38.56 354 ALA A N 1
ATOM 2673 C CA . ALA A 1 354 ? 8.803 14.705 -14.722 1.00 38.56 354 ALA A CA 1
ATOM 2674 C C . ALA A 1 354 ? 7.268 14.576 -14.733 1.00 38.56 354 ALA A C 1
ATOM 2676 O O . ALA A 1 354 ? 6.595 15.607 -14.767 1.00 38.56 354 ALA A O 1
ATOM 2677 N N . ARG A 1 355 ? 6.681 13.362 -14.775 1.00 46.03 355 ARG A N 1
ATOM 2678 C CA . ARG A 1 355 ? 5.239 13.199 -15.098 1.00 46.03 355 ARG A CA 1
ATOM 2679 C C . ARG A 1 355 ? 4.553 11.956 -14.480 1.00 46.03 355 ARG A C 1
ATOM 2681 O O . ARG A 1 355 ? 4.322 10.987 -15.194 1.00 46.03 355 ARG A O 1
ATOM 2688 N N . PRO A 1 356 ? 4.080 11.991 -13.217 1.00 40.62 356 PRO A N 1
ATOM 2689 C CA . PRO A 1 356 ? 3.448 10.847 -12.524 1.00 40.62 356 PRO A CA 1
ATOM 2690 C C . PRO A 1 356 ? 2.264 10.183 -13.264 1.00 40.62 356 PRO A C 1
ATOM 2692 O O . PRO A 1 356 ? 2.037 8.980 -13.165 1.00 40.62 356 PRO A O 1
ATOM 2695 N N . SER A 1 357 ? 1.497 10.945 -14.052 1.00 38.53 357 SER A N 1
ATOM 2696 C CA . SER A 1 357 ? 0.364 10.421 -14.833 1.00 38.53 357 SER A CA 1
ATOM 2697 C C . SER A 1 357 ? 0.779 9.612 -16.071 1.00 38.53 357 SER A C 1
ATOM 2699 O O . SER A 1 357 ? -0.011 8.796 -16.554 1.00 38.53 357 SER A O 1
ATOM 2701 N N . GLN A 1 358 ? 2.004 9.798 -16.577 1.00 38.47 358 GLN A N 1
ATOM 2702 C CA . GLN A 1 358 ? 2.547 9.028 -17.702 1.00 38.47 358 GLN A CA 1
ATOM 2703 C C . GLN A 1 358 ? 3.019 7.634 -17.263 1.00 38.47 358 GLN A C 1
ATOM 2705 O O . GLN A 1 358 ? 2.897 6.680 -18.029 1.00 38.47 358 GLN A O 1
ATOM 2710 N N . TRP A 1 359 ? 3.401 7.470 -15.994 1.00 51.81 359 TRP A N 1
ATOM 2711 C CA . TRP A 1 359 ? 3.851 6.195 -15.430 1.00 51.81 359 TRP A CA 1
ATOM 2712 C C . TRP A 1 359 ? 2.717 5.176 -15.378 1.00 51.81 359 TRP A C 1
ATOM 2714 O O . TRP A 1 359 ? 2.885 4.043 -15.815 1.00 51.81 359 TRP A O 1
ATOM 2724 N N . ARG A 1 360 ? 1.509 5.609 -14.986 1.00 47.66 360 ARG A N 1
ATOM 2725 C CA . ARG A 1 360 ? 0.295 4.779 -15.050 1.00 47.66 360 ARG A CA 1
ATOM 2726 C C . ARG A 1 360 ? 0.019 4.281 -16.472 1.00 47.66 360 ARG A C 1
ATOM 2728 O O . ARG A 1 360 ? -0.400 3.141 -16.646 1.00 47.66 360 ARG A O 1
ATOM 2735 N N . GLN A 1 361 ? 0.267 5.101 -17.497 1.00 48.72 361 GLN A N 1
ATOM 2736 C CA . GLN A 1 361 ? 0.126 4.668 -18.891 1.00 48.72 361 GLN A CA 1
ATOM 2737 C C . GLN A 1 361 ? 1.210 3.654 -19.276 1.00 48.72 361 GLN A C 1
ATOM 2739 O O . GLN A 1 361 ? 0.906 2.692 -19.975 1.00 48.72 361 GLN A O 1
ATOM 2744 N N . THR A 1 362 ? 2.439 3.815 -18.785 1.00 47.75 362 THR A N 1
ATOM 2745 C CA . THR A 1 362 ? 3.550 2.886 -19.035 1.00 47.75 362 THR A CA 1
ATOM 2746 C C . THR A 1 362 ? 3.412 1.559 -18.274 1.00 47.75 362 THR A C 1
ATOM 2748 O O . THR A 1 362 ? 3.685 0.500 -18.832 1.00 47.75 362 THR A O 1
ATOM 2751 N N . ALA A 1 363 ? 2.891 1.562 -17.048 1.00 47.81 363 ALA A N 1
ATOM 2752 C CA . ALA A 1 363 ? 2.553 0.345 -16.314 1.00 47.81 363 ALA A CA 1
ATOM 2753 C C . ALA A 1 363 ? 1.385 -0.411 -16.968 1.00 47.81 363 ALA A C 1
ATOM 2755 O O . ALA A 1 363 ? 1.435 -1.628 -17.129 1.00 47.81 363 ALA A O 1
ATOM 2756 N N . VAL A 1 364 ? 0.379 0.306 -17.489 1.00 50.34 364 VAL A N 1
ATOM 2757 C CA . VAL A 1 364 ? -0.651 -0.295 -18.357 1.00 50.34 364 VAL A CA 1
ATOM 2758 C C . VAL A 1 364 ? -0.025 -0.941 -19.601 1.00 50.34 364 VAL A C 1
ATOM 2760 O O . VAL A 1 364 ? -0.507 -1.978 -20.062 1.00 50.34 364 VAL A O 1
ATOM 2763 N N . ARG A 1 365 ? 1.078 -0.389 -20.125 1.00 51.91 365 ARG A N 1
ATOM 2764 C CA . ARG A 1 365 ? 1.842 -0.969 -21.243 1.00 51.91 365 ARG A CA 1
ATOM 2765 C C . ARG A 1 365 ? 2.679 -2.195 -20.854 1.00 51.91 365 ARG A C 1
ATOM 2767 O O . ARG A 1 365 ? 2.737 -3.129 -21.653 1.00 51.91 365 ARG A O 1
ATOM 2774 N N . LEU A 1 366 ? 3.185 -2.294 -19.615 1.00 49.03 366 LEU A N 1
ATOM 2775 C CA . LEU A 1 366 ? 3.757 -3.549 -19.077 1.00 49.03 366 LEU A CA 1
ATOM 2776 C C . LEU A 1 366 ? 2.767 -4.722 -19.167 1.00 49.03 366 LEU A C 1
ATOM 2778 O O . LEU A 1 366 ? 3.186 -5.870 -19.273 1.00 49.03 366 LEU A O 1
ATOM 2782 N N . ILE A 1 367 ? 1.464 -4.431 -19.177 1.00 47.72 367 ILE A N 1
ATOM 2783 C CA . ILE A 1 367 ? 0.374 -5.416 -19.178 1.00 47.72 367 ILE A CA 1
ATOM 2784 C C . ILE A 1 367 ? -0.295 -5.524 -20.569 1.00 47.72 367 ILE A C 1
ATOM 2786 O O . ILE A 1 367 ? -1.030 -6.473 -20.847 1.00 47.72 367 ILE A O 1
ATOM 2790 N N . ASN A 1 368 ? -0.021 -4.594 -21.491 1.00 49.66 368 ASN A N 1
ATOM 2791 C CA . ASN A 1 368 ? -0.620 -4.555 -22.828 1.00 49.66 368 ASN A CA 1
ATOM 2792 C C . ASN A 1 368 ? 0.030 -5.587 -23.763 1.00 49.66 368 ASN A C 1
ATOM 2794 O O . ASN A 1 368 ? 1.195 -5.464 -24.124 1.00 49.66 368 ASN A O 1
ATOM 2798 N N . SER A 1 369 ? -0.718 -6.592 -24.210 1.00 46.97 369 SER A N 1
ATOM 2799 C CA . SER A 1 369 ? -0.248 -7.704 -25.058 1.00 46.97 369 SER A CA 1
ATOM 2800 C C . SER A 1 369 ? 0.198 -7.336 -26.485 1.00 46.97 369 SER A C 1
ATOM 2802 O O . SER A 1 369 ? 0.462 -8.217 -27.298 1.00 46.97 369 SER A O 1
ATOM 2804 N N . ASN A 1 370 ? 0.266 -6.046 -26.823 1.00 49.50 370 ASN A N 1
ATOM 2805 C CA . ASN A 1 370 ? 0.748 -5.583 -28.126 1.00 49.50 370 ASN A CA 1
ATOM 2806 C C . ASN A 1 370 ? 2.209 -5.115 -28.099 1.00 49.50 370 ASN A C 1
ATOM 2808 O O . ASN A 1 370 ? 2.693 -4.656 -29.126 1.00 49.50 370 ASN A O 1
ATOM 2812 N N . GLU A 1 371 ? 2.902 -5.193 -26.958 1.00 51.94 371 GLU A N 1
ATOM 2813 C CA . GLU A 1 371 ? 4.289 -4.734 -26.808 1.00 51.94 371 GLU A CA 1
ATOM 2814 C C . GLU A 1 371 ? 5.245 -5.899 -26.495 1.00 51.94 371 GLU A C 1
ATOM 2816 O O . GLU A 1 371 ? 4.980 -6.709 -25.610 1.00 51.94 371 GLU A O 1
ATOM 2821 N N . MET A 1 372 ? 6.357 -5.993 -27.239 1.00 53.28 372 MET A N 1
ATOM 2822 C CA . MET A 1 372 ? 7.402 -7.014 -27.068 1.00 53.28 372 MET A CA 1
ATOM 2823 C C . MET A 1 372 ? 8.327 -6.694 -25.904 1.00 53.28 372 MET A C 1
ATOM 2825 O O . MET A 1 372 ? 8.665 -7.590 -25.143 1.00 53.28 372 MET A O 1
ATOM 2829 N N . ASN A 1 373 ? 8.717 -5.424 -25.783 1.00 57.03 373 ASN A N 1
ATOM 2830 C CA . ASN A 1 373 ? 9.605 -4.914 -24.749 1.00 57.03 373 ASN A CA 1
ATOM 2831 C C . ASN A 1 373 ? 9.095 -3.546 -24.292 1.00 57.03 373 ASN A C 1
ATOM 2833 O O . ASN A 1 373 ? 8.675 -2.742 -25.126 1.00 57.03 373 ASN A O 1
ATOM 2837 N N . VAL A 1 374 ? 9.207 -3.265 -22.996 1.00 55.56 374 VAL A N 1
ATOM 2838 C CA . VAL A 1 374 ? 9.024 -1.917 -22.439 1.00 55.56 374 VAL A CA 1
ATOM 2839 C C . VAL A 1 374 ? 10.394 -1.415 -21.996 1.00 55.56 374 VAL A C 1
ATOM 2841 O O . VAL A 1 374 ? 11.029 -2.067 -21.173 1.00 55.56 374 VAL A O 1
ATOM 2844 N N . THR A 1 375 ? 10.866 -0.293 -22.542 1.00 55.06 375 THR A N 1
ATOM 2845 C CA . THR A 1 375 ? 12.241 0.193 -22.346 1.00 55.06 375 THR A CA 1
ATOM 2846 C C . THR A 1 375 ? 12.249 1.625 -21.843 1.00 55.06 375 THR A C 1
ATOM 2848 O O . THR A 1 375 ? 12.150 2.555 -22.631 1.00 55.06 375 THR A O 1
ATOM 2851 N N . SER A 1 376 ? 12.458 1.815 -20.548 1.00 56.31 376 SER A N 1
ATOM 2852 C CA . SER A 1 376 ? 12.547 3.125 -19.914 1.00 56.31 376 SER A CA 1
ATOM 2853 C C . SER A 1 376 ? 13.969 3.664 -19.854 1.00 56.31 376 SER A C 1
ATOM 2855 O O . SER A 1 376 ? 14.907 2.899 -19.654 1.00 56.31 376 SER A O 1
ATOM 2857 N N . HIS A 1 377 ? 14.113 4.989 -19.907 1.00 56.62 377 HIS A N 1
ATOM 2858 C CA . HIS A 1 377 ? 15.389 5.680 -19.738 1.00 56.62 377 HIS A CA 1
ATOM 2859 C C . HIS A 1 377 ? 15.275 6.773 -18.669 1.00 56.62 377 HIS A C 1
ATOM 2861 O O . HIS A 1 377 ? 14.334 7.557 -18.670 1.00 56.62 377 HIS A O 1
ATOM 2867 N N . SER A 1 378 ? 16.255 6.846 -17.772 1.00 53.84 378 SER A N 1
ATOM 2868 C CA . SER A 1 378 ? 16.544 8.027 -16.963 1.00 53.84 378 SER A CA 1
ATOM 2869 C C . SER A 1 378 ? 17.731 8.745 -17.600 1.00 53.84 378 SER A C 1
ATOM 2871 O O . SER A 1 378 ? 18.778 8.108 -17.772 1.00 53.84 378 SER A O 1
ATOM 2873 N N . PRO A 1 379 ? 17.626 10.049 -17.911 1.00 51.47 379 PRO A N 1
ATOM 2874 C CA . PRO A 1 379 ? 18.784 10.816 -18.344 1.00 51.47 379 PRO A CA 1
ATOM 2875 C C . PRO A 1 379 ? 19.849 10.847 -17.231 1.00 51.47 379 PRO A C 1
ATOM 2877 O O . PRO A 1 379 ? 19.497 10.763 -16.045 1.00 51.47 379 PRO A O 1
ATOM 2880 N N . PRO A 1 380 ? 21.144 10.939 -17.588 1.00 47.00 380 PRO A N 1
ATOM 2881 C CA . PRO A 1 380 ? 22.204 11.165 -16.612 1.00 47.00 380 PRO A CA 1
ATOM 2882 C C . PRO A 1 380 ? 21.970 12.488 -15.872 1.00 47.00 380 PRO A C 1
ATOM 2884 O O . PRO A 1 380 ? 21.527 13.472 -16.468 1.00 47.00 380 PRO A O 1
ATOM 2887 N N . SER A 1 381 ? 22.257 12.514 -14.570 1.00 43.06 381 SER A N 1
ATOM 2888 C CA . SER A 1 381 ? 22.202 13.750 -13.784 1.00 43.06 381 SER A CA 1
ATOM 2889 C C . SER A 1 381 ? 23.585 14.389 -13.724 1.00 43.06 381 SER A C 1
ATOM 2891 O O . SER A 1 381 ? 24.581 13.707 -13.489 1.00 43.06 381 SER A O 1
ATOM 2893 N N . ILE A 1 382 ? 23.637 15.705 -13.932 1.00 36.69 382 ILE A N 1
ATOM 2894 C CA . ILE A 1 382 ? 24.868 16.501 -13.823 1.00 36.69 382 ILE A CA 1
ATOM 2895 C C . ILE A 1 382 ? 25.220 16.731 -12.337 1.00 36.69 382 ILE A C 1
ATOM 2897 O O . ILE A 1 382 ? 26.386 16.930 -12.004 1.00 36.69 382 ILE A O 1
ATOM 2901 N N . VAL A 1 383 ? 24.232 16.637 -11.432 1.00 32.72 383 VAL A N 1
ATOM 2902 C CA . VAL A 1 383 ? 24.381 16.816 -9.978 1.00 32.72 383 VAL A CA 1
ATOM 2903 C C . VAL A 1 383 ? 23.362 15.918 -9.240 1.00 32.72 383 VAL A C 1
ATOM 2905 O O . VAL A 1 383 ? 22.168 16.212 -9.276 1.00 32.72 383 VAL A O 1
ATOM 2908 N N . PRO A 1 384 ? 23.775 14.824 -8.565 1.00 41.41 384 PRO A N 1
ATOM 2909 C CA . PRO A 1 384 ? 25.129 14.292 -8.444 1.00 41.41 384 PRO A CA 1
ATOM 2910 C C . PRO A 1 384 ? 25.444 13.468 -9.709 1.00 41.41 384 PRO A C 1
ATOM 2912 O O . PRO A 1 384 ? 24.536 13.200 -10.486 1.00 41.41 384 PRO A O 1
ATOM 2915 N N . LEU A 1 385 ? 26.696 13.058 -9.931 1.00 45.22 385 LEU A N 1
ATOM 2916 C CA . LEU A 1 385 ? 27.130 12.222 -11.069 1.00 45.22 385 LEU A CA 1
ATOM 2917 C C . LEU A 1 385 ? 26.392 10.864 -11.131 1.00 45.22 385 LEU A C 1
ATOM 2919 O O . LEU A 1 385 ? 26.945 9.818 -10.794 1.00 45.22 385 LEU A O 1
ATOM 2923 N N . ILE A 1 386 ? 25.127 10.877 -11.539 1.00 50.06 386 ILE A N 1
ATOM 2924 C CA . ILE A 1 386 ? 24.275 9.702 -11.670 1.00 50.06 386 ILE A CA 1
ATOM 2925 C C . ILE A 1 386 ? 24.320 9.290 -13.135 1.00 50.06 386 ILE A C 1
ATOM 2927 O O . ILE A 1 386 ? 23.860 10.065 -13.983 1.00 50.06 386 ILE A O 1
ATOM 2931 N N . PRO A 1 387 ? 24.847 8.094 -13.452 1.00 54.75 387 PRO A N 1
ATOM 2932 C CA . PRO A 1 387 ? 24.802 7.578 -14.809 1.00 54.75 387 PRO A CA 1
ATOM 2933 C C . PRO A 1 387 ? 23.355 7.451 -15.284 1.00 54.75 387 PRO A C 1
ATOM 2935 O O . PRO A 1 387 ? 22.443 7.194 -14.495 1.00 54.75 387 PRO A O 1
ATOM 2938 N N . GLY A 1 388 ? 23.149 7.611 -16.591 1.00 56.69 388 GLY A N 1
ATOM 2939 C CA . GLY A 1 388 ? 21.853 7.335 -17.196 1.00 56.69 388 GLY A CA 1
ATOM 2940 C C . GLY A 1 388 ? 21.484 5.870 -16.969 1.00 56.69 388 GLY A C 1
ATOM 2941 O O . GLY A 1 388 ? 22.328 4.982 -17.101 1.00 56.69 388 GLY A O 1
ATOM 2942 N N . VAL A 1 389 ? 20.230 5.616 -16.609 1.00 57.47 389 VAL A N 1
ATOM 2943 C CA . VAL A 1 389 ? 19.742 4.267 -16.305 1.00 57.47 389 VAL A CA 1
ATOM 2944 C C . VAL A 1 389 ? 18.727 3.878 -17.362 1.00 57.47 389 VAL A C 1
ATOM 2946 O O . VAL A 1 389 ? 17.704 4.540 -17.497 1.00 57.47 389 VAL A O 1
ATOM 2949 N N . GLN A 1 390 ? 18.981 2.803 -18.096 1.00 62.38 390 GLN A N 1
ATOM 2950 C CA . GLN A 1 390 ? 17.983 2.190 -18.963 1.00 62.38 390 GLN A CA 1
ATOM 2951 C C . GLN A 1 390 ? 17.434 0.940 -18.282 1.00 62.38 390 GLN A C 1
ATOM 2953 O O . GLN A 1 390 ? 18.210 0.137 -17.780 1.00 62.38 390 GLN A O 1
ATOM 2958 N N . VAL A 1 391 ? 16.117 0.759 -18.279 1.00 60.09 391 VAL A N 1
ATOM 2959 C CA . VAL A 1 391 ? 15.441 -0.436 -17.762 1.00 60.09 391 VAL A CA 1
ATOM 2960 C C . VAL A 1 391 ? 14.585 -1.028 -18.869 1.00 60.09 391 VAL A C 1
ATOM 2962 O O . VAL A 1 391 ? 13.686 -0.360 -19.369 1.00 60.09 391 VAL A O 1
ATOM 2965 N N . VAL A 1 392 ? 14.840 -2.281 -19.233 1.00 61.66 392 VAL A N 1
ATOM 2966 C CA . VAL A 1 392 ? 14.086 -3.034 -20.236 1.00 61.66 392 VAL A CA 1
ATOM 2967 C C . VAL A 1 392 ? 13.364 -4.192 -19.560 1.00 61.66 392 VAL A C 1
ATOM 2969 O O . VAL A 1 392 ? 13.991 -5.056 -18.946 1.00 61.66 392 VAL A O 1
ATOM 2972 N N . PHE A 1 393 ? 12.049 -4.240 -19.732 1.00 62.25 393 PHE A N 1
ATOM 2973 C CA . PHE A 1 393 ? 11.226 -5.404 -19.443 1.00 62.25 393 PHE A CA 1
ATOM 2974 C C . PHE A 1 393 ? 11.031 -6.188 -20.743 1.00 62.25 393 PHE A C 1
ATOM 2976 O O . PHE A 1 393 ? 10.279 -5.756 -21.620 1.00 62.25 393 PHE A O 1
ATOM 2983 N N . ASP A 1 394 ? 11.720 -7.323 -20.875 1.00 61.53 394 ASP A N 1
ATOM 2984 C CA . ASP A 1 394 ? 11.555 -8.253 -21.997 1.00 61.53 394 ASP A CA 1
ATOM 2985 C C . ASP A 1 394 ? 10.318 -9.127 -21.767 1.00 61.53 394 ASP A C 1
ATOM 2987 O O . ASP A 1 394 ? 10.265 -9.903 -20.807 1.00 61.53 394 ASP A O 1
ATOM 2991 N N . ARG A 1 395 ? 9.325 -8.999 -22.655 1.00 57.88 395 ARG A N 1
ATOM 2992 C CA . ARG A 1 395 ? 8.049 -9.723 -22.583 1.00 57.88 395 ARG A CA 1
ATOM 2993 C C . ARG A 1 395 ? 7.908 -10.813 -23.639 1.00 57.88 395 ARG A C 1
ATOM 2995 O O . ARG A 1 395 ? 6.830 -11.386 -23.772 1.00 57.88 395 ARG A O 1
ATOM 3002 N N . THR A 1 396 ? 8.977 -11.173 -24.346 1.00 55.50 396 THR A N 1
ATOM 3003 C CA . THR A 1 396 ? 8.950 -12.232 -25.377 1.00 55.50 396 THR A CA 1
ATOM 3004 C C . THR A 1 396 ? 8.546 -13.614 -24.845 1.00 55.50 396 THR A C 1
ATOM 3006 O O . THR A 1 396 ? 8.234 -14.512 -25.626 1.00 55.50 396 THR A O 1
ATOM 3009 N N . ARG A 1 397 ? 8.536 -13.793 -23.518 1.00 53.34 397 ARG A N 1
ATOM 3010 C CA . ARG A 1 397 ? 8.156 -15.023 -22.807 1.00 53.34 397 ARG A CA 1
ATOM 3011 C C . ARG A 1 397 ? 6.918 -14.857 -21.906 1.00 53.34 397 ARG A C 1
ATOM 3013 O O . ARG A 1 397 ? 6.633 -15.745 -21.102 1.00 53.34 397 ARG A O 1
ATOM 3020 N N . ALA A 1 398 ? 6.194 -13.741 -22.023 1.00 51.56 398 ALA A N 1
ATOM 3021 C CA . ALA A 1 398 ? 5.000 -13.463 -21.226 1.00 51.56 398 ALA A CA 1
ATOM 3022 C C . ALA A 1 398 ? 3.758 -14.219 -21.729 1.00 51.56 398 ALA A C 1
ATOM 3024 O O . ALA A 1 398 ? 3.609 -14.460 -22.925 1.00 51.56 398 ALA A O 1
ATOM 3025 N N . VAL A 1 399 ? 2.853 -14.578 -20.808 1.00 46.62 399 VAL A N 1
ATOM 3026 C CA . VAL A 1 399 ? 1.537 -15.187 -21.091 1.00 46.62 399 VAL A CA 1
ATOM 3027 C C . VAL A 1 399 ? 0.460 -14.525 -20.217 1.00 46.62 399 VAL A C 1
ATOM 3029 O O . VAL A 1 399 ? 0.713 -14.263 -19.037 1.00 46.62 399 VAL A O 1
ATOM 3032 N N . GLY A 1 400 ? -0.740 -14.264 -20.765 1.00 50.25 400 GLY A N 1
ATOM 3033 C CA . GLY A 1 400 ? -1.832 -13.568 -20.063 1.00 50.25 400 GLY A CA 1
ATOM 3034 C C . GLY A 1 400 ? -3.249 -14.157 -20.201 1.00 50.25 400 GLY A C 1
ATOM 3035 O O . GLY A 1 400 ? -3.533 -14.999 -21.058 1.00 50.25 400 GLY A O 1
ATOM 3036 N N . LEU A 1 401 ? -4.165 -13.657 -19.360 1.00 41.59 401 LEU A N 1
ATOM 3037 C CA . LEU A 1 401 ? -5.623 -13.871 -19.393 1.00 41.59 401 LEU A CA 1
ATOM 3038 C C . LEU A 1 401 ? -6.354 -12.532 -19.585 1.00 41.59 401 LEU A C 1
ATOM 3040 O O . LEU A 1 401 ? -6.128 -11.619 -18.804 1.00 41.59 401 LEU A O 1
ATOM 3044 N N . GLY A 1 402 ? -7.251 -12.401 -20.564 1.00 39.91 402 GLY A N 1
ATOM 3045 C CA . GLY A 1 402 ? -7.978 -11.163 -20.873 1.00 39.91 402 GLY A CA 1
ATOM 3046 C C . GLY A 1 402 ? -9.335 -11.006 -20.164 1.00 39.91 402 GLY A C 1
ATOM 3047 O O . GLY A 1 402 ? -10.076 -11.975 -19.971 1.00 39.91 402 GLY A O 1
ATOM 3048 N N . ALA A 1 403 ? -9.686 -9.753 -19.847 1.00 35.22 403 ALA A N 1
ATOM 3049 C CA . ALA A 1 403 ? -10.977 -9.313 -19.304 1.00 35.22 403 ALA A CA 1
ATOM 3050 C C . ALA A 1 403 ? -11.704 -8.317 -20.241 1.00 35.22 403 ALA A C 1
ATOM 3052 O O . ALA A 1 403 ? -11.077 -7.413 -20.792 1.00 35.22 403 ALA A O 1
ATOM 3053 N N . ARG A 1 404 ? -13.038 -8.429 -20.386 1.00 35.88 404 ARG A N 1
ATOM 3054 C CA . ARG A 1 404 ? -13.877 -7.376 -21.002 1.00 35.88 404 ARG A CA 1
ATOM 3055 C C . ARG A 1 404 ? -14.186 -6.305 -19.952 1.00 35.88 404 ARG A C 1
ATOM 3057 O O . ARG A 1 404 ? -14.918 -6.591 -19.010 1.00 35.88 404 ARG A O 1
ATOM 3064 N N . LEU A 1 405 ? -13.671 -5.088 -20.125 1.00 34.53 405 LEU A N 1
ATOM 3065 C CA . LEU A 1 405 ? -14.103 -3.941 -19.318 1.00 34.53 405 LEU A CA 1
ATOM 3066 C C . LEU A 1 405 ? -15.524 -3.514 -19.750 1.00 34.53 405 LEU A C 1
ATOM 3068 O O . LEU A 1 405 ? -15.805 -3.527 -20.955 1.00 34.53 405 LEU A O 1
ATOM 3072 N N . PRO A 1 406 ? -16.433 -3.157 -18.820 1.00 30.22 406 PRO A N 1
ATOM 3073 C CA . PRO A 1 406 ? -17.741 -2.611 -19.170 1.00 30.22 406 PRO A CA 1
ATOM 3074 C C . PRO A 1 406 ? -17.590 -1.361 -20.043 1.00 30.22 406 PRO A C 1
ATOM 3076 O O . PRO A 1 406 ? -16.785 -0.478 -19.755 1.00 30.22 406 PRO A O 1
ATOM 3079 N N . ALA A 1 407 ? -18.359 -1.295 -21.128 1.00 33.84 407 ALA A N 1
ATOM 3080 C CA . ALA A 1 407 ? -18.315 -0.209 -22.095 1.00 33.84 407 ALA A CA 1
ATOM 3081 C C . ALA A 1 407 ? -18.910 1.085 -21.513 1.00 33.84 407 ALA A C 1
ATOM 3083 O O . ALA A 1 407 ? -20.091 1.360 -21.695 1.00 33.84 407 ALA A O 1
ATOM 3084 N N . VAL A 1 408 ? -18.094 1.899 -20.844 1.00 34.72 408 VAL A N 1
ATOM 3085 C CA . VAL A 1 408 ? -18.394 3.316 -20.600 1.00 34.72 408 VAL A CA 1
ATOM 3086 C C . VAL A 1 408 ? -17.122 4.119 -20.859 1.00 34.72 408 VAL A C 1
ATOM 3088 O O . VAL A 1 408 ? -16.289 4.277 -19.982 1.00 34.72 408 VAL A O 1
ATOM 3091 N N . ILE A 1 409 ? -16.957 4.487 -22.131 1.00 31.70 409 ILE A N 1
ATOM 3092 C CA . ILE A 1 409 ? -16.281 5.641 -22.765 1.00 31.70 409 ILE A CA 1
ATOM 3093 C C . ILE A 1 409 ? -16.104 5.203 -24.233 1.00 31.70 409 ILE A C 1
ATOM 3095 O O . ILE A 1 409 ? -15.032 4.857 -24.714 1.00 31.70 409 ILE A O 1
ATOM 3099 N N . GLN A 1 410 ? -17.221 5.125 -24.954 1.00 29.89 410 GLN A N 1
ATOM 3100 C CA . GLN A 1 410 ? -17.224 5.270 -26.408 1.00 29.89 410 GLN A CA 1
ATOM 3101 C C . GLN A 1 410 ? -18.077 6.493 -26.715 1.00 29.89 410 GLN A C 1
ATOM 3103 O O . GLN A 1 410 ? -19.227 6.397 -27.127 1.00 29.89 410 GLN A O 1
ATOM 3108 N N . ALA A 1 411 ? -17.499 7.664 -26.467 1.00 30.77 411 ALA A N 1
ATOM 3109 C CA . ALA A 1 411 ? -17.916 8.877 -27.137 1.00 30.77 411 ALA A CA 1
ATOM 3110 C C . ALA A 1 411 ? -16.752 9.307 -28.034 1.00 30.77 411 ALA A C 1
ATOM 3112 O O . ALA A 1 411 ? -15.710 9.734 -27.553 1.00 30.77 411 ALA A O 1
ATOM 3113 N N . SER A 1 412 ? -16.960 9.156 -29.344 1.00 32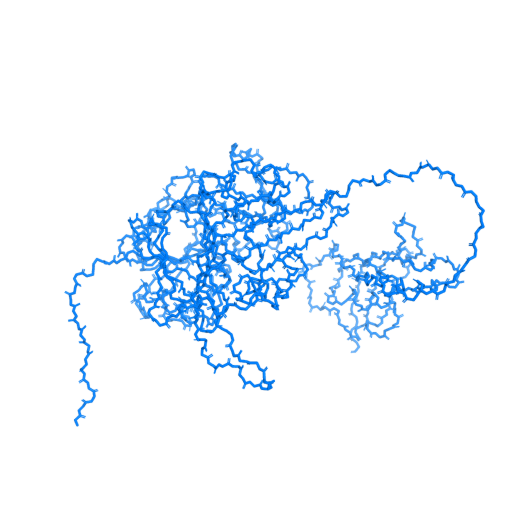.97 412 SER A N 1
ATOM 3114 C CA . SER A 1 412 ? -16.203 9.815 -30.410 1.00 32.97 412 SER A CA 1
ATOM 3115 C C . SER A 1 412 ? -14.707 9.468 -30.529 1.00 32.97 412 SER A C 1
ATOM 3117 O O . SER A 1 412 ? -13.845 10.294 -30.260 1.00 32.97 412 SER A O 1
ATOM 3119 N N . THR A 1 413 ? -14.392 8.291 -31.070 1.00 28.23 413 THR A N 1
ATOM 3120 C CA . THR A 1 413 ? -13.488 8.168 -32.234 1.00 28.23 413 THR A CA 1
ATOM 3121 C C . THR A 1 413 ? -13.702 6.800 -32.885 1.00 28.23 413 THR A C 1
ATOM 3123 O O . THR A 1 413 ? -13.728 5.762 -32.227 1.00 28.23 413 THR A O 1
ATOM 3126 N N . ASN A 1 414 ? -13.929 6.806 -34.195 1.00 35.81 414 ASN A N 1
ATOM 3127 C CA . ASN A 1 414 ? -14.109 5.600 -34.993 1.00 35.81 414 ASN A CA 1
ATOM 3128 C C . ASN A 1 414 ? -12.785 4.812 -35.084 1.00 35.81 414 ASN A C 1
ATOM 3130 O O . ASN A 1 414 ? -11.728 5.404 -35.285 1.00 35.81 414 ASN A O 1
ATOM 3134 N N . ASN A 1 415 ? -12.885 3.477 -35.021 1.00 34.91 415 ASN A N 1
ATOM 3135 C CA . ASN A 1 415 ? -11.850 2.468 -35.317 1.00 34.91 415 ASN A CA 1
ATOM 3136 C C . ASN A 1 415 ? -10.717 2.194 -34.302 1.00 34.91 415 ASN A C 1
ATOM 3138 O O . ASN A 1 415 ? -9.562 2.028 -34.689 1.00 34.91 415 ASN A O 1
ATOM 3142 N N . ALA A 1 416 ? -11.050 1.936 -33.034 1.00 30.61 416 ALA A N 1
ATOM 3143 C CA . ALA A 1 416 ? -10.225 1.046 -32.207 1.00 30.61 416 ALA A CA 1
ATOM 3144 C C . ALA A 1 416 ? -11.089 0.149 -31.307 1.00 30.61 416 ALA A C 1
ATOM 3146 O O . ALA A 1 416 ? -11.848 0.623 -30.464 1.00 30.61 416 ALA A O 1
ATOM 3147 N N . SER A 1 417 ? -10.983 -1.165 -31.500 1.00 30.36 417 SER A N 1
ATOM 3148 C CA . SER A 1 417 ? -11.618 -2.183 -30.657 1.00 30.36 417 SER A CA 1
ATOM 3149 C C . SER A 1 417 ? -11.115 -2.073 -29.203 1.00 30.36 417 SER A C 1
ATOM 3151 O O . SER A 1 417 ? -9.904 -1.922 -29.017 1.00 30.36 417 SER A O 1
ATOM 3153 N N . PRO A 1 418 ? -11.973 -2.196 -28.167 1.00 31.45 418 PRO A N 1
ATOM 3154 C CA . PRO A 1 418 ? -11.546 -2.103 -26.768 1.00 31.45 418 PRO A CA 1
ATOM 3155 C C . PRO A 1 418 ? -10.614 -3.269 -26.413 1.00 31.45 418 PRO A C 1
ATOM 3157 O O . PRO A 1 418 ? -10.979 -4.435 -26.586 1.00 31.45 418 PRO A O 1
ATOM 3160 N N . ARG A 1 419 ? -9.398 -2.962 -25.947 1.00 38.25 419 ARG A N 1
ATOM 3161 C CA . ARG A 1 419 ? -8.363 -3.955 -25.621 1.00 38.25 419 ARG A CA 1
ATOM 3162 C C . ARG A 1 419 ? -8.465 -4.393 -24.158 1.00 38.25 419 ARG A C 1
ATOM 3164 O O . ARG A 1 419 ? -8.627 -3.572 -23.263 1.00 38.25 419 ARG A O 1
ATOM 3171 N N . CYS A 1 420 ? -8.401 -5.707 -23.959 1.00 29.75 420 CYS A N 1
ATOM 3172 C CA . CYS A 1 420 ? -8.501 -6.391 -22.672 1.00 29.75 420 CYS A CA 1
ATOM 3173 C C . CYS A 1 420 ? -7.240 -6.148 -21.827 1.00 29.75 420 CYS A C 1
ATOM 3175 O O . CYS A 1 420 ? -6.137 -6.232 -22.365 1.00 29.75 420 CYS A O 1
ATOM 3177 N N . LEU A 1 421 ? -7.390 -5.905 -20.521 1.00 40.12 421 LEU A N 1
ATOM 3178 C CA . LEU A 1 421 ? -6.264 -5.873 -19.578 1.00 40.12 421 LEU A CA 1
ATOM 3179 C C . LEU A 1 421 ? -6.082 -7.242 -18.921 1.00 40.12 421 LEU A C 1
ATOM 3181 O O . LEU A 1 421 ? -7.066 -7.938 -18.647 1.00 40.12 421 LEU A O 1
ATOM 3185 N N . ALA A 1 422 ? -4.814 -7.630 -18.768 1.00 37.44 422 ALA A N 1
ATOM 3186 C CA . ALA A 1 422 ? -4.381 -9.003 -18.568 1.00 37.44 422 ALA A CA 1
ATOM 3187 C C . ALA A 1 422 ? -3.971 -9.324 -17.121 1.00 37.44 422 ALA A C 1
ATOM 3189 O O . ALA A 1 422 ? -3.286 -8.531 -16.482 1.00 37.44 422 ALA A O 1
ATOM 3190 N N . GLY A 1 423 ? -4.334 -10.522 -16.650 1.00 39.09 423 GLY A N 1
ATOM 3191 C CA . GLY A 1 423 ? -3.683 -11.199 -15.524 1.00 39.09 423 GLY A CA 1
ATOM 3192 C C . GLY A 1 423 ? -2.573 -12.118 -16.046 1.00 39.09 423 GLY A C 1
ATOM 3193 O O . GLY A 1 423 ? -2.864 -12.932 -16.920 1.00 39.09 423 GLY A O 1
ATOM 3194 N N . GLN A 1 424 ? -1.319 -11.987 -15.600 1.00 52.97 424 GLN A N 1
ATOM 3195 C CA . GLN A 1 424 ? -0.167 -12.680 -16.224 1.00 52.97 424 GLN A CA 1
ATOM 3196 C C . GLN A 1 424 ? 0.546 -13.644 -15.276 1.00 52.97 424 GLN A C 1
ATOM 3198 O O . GLN A 1 424 ? 0.503 -13.440 -14.075 1.00 52.97 424 GLN A O 1
ATOM 3203 N N . ARG A 1 425 ? 1.248 -14.642 -15.824 1.00 37.25 425 ARG A N 1
ATOM 3204 C CA . ARG A 1 425 ? 2.448 -15.254 -15.227 1.00 37.25 425 ARG A CA 1
ATOM 3205 C C . ARG A 1 425 ? 3.517 -15.185 -16.312 1.00 37.25 425 ARG A C 1
ATOM 3207 O O . ARG A 1 425 ? 3.394 -15.874 -17.320 1.00 37.25 425 ARG A O 1
ATOM 3214 N N . SER A 1 426 ? 4.510 -14.318 -16.148 1.00 41.78 426 SER A N 1
ATOM 3215 C CA . SER A 1 426 ? 5.587 -14.132 -17.123 1.00 41.78 426 SER A CA 1
ATOM 3216 C C . SER A 1 426 ? 6.925 -14.513 -16.507 1.00 41.78 426 SER A C 1
ATOM 3218 O O . SER A 1 426 ? 7.239 -14.043 -15.415 1.00 41.78 426 SER A O 1
ATOM 3220 N N . GLN A 1 427 ? 7.708 -15.328 -17.220 1.00 38.75 427 GLN A N 1
ATOM 3221 C CA . GLN A 1 427 ? 9.148 -15.438 -16.986 1.00 38.75 427 GLN A CA 1
ATOM 3222 C C . GLN A 1 427 ? 9.817 -14.339 -17.803 1.00 38.75 427 GLN A C 1
ATOM 3224 O O . GLN A 1 427 ? 10.004 -14.501 -19.008 1.00 38.75 427 GLN A O 1
ATOM 3229 N N . SER A 1 428 ? 10.132 -13.205 -17.193 1.00 43.22 428 SER A N 1
ATOM 3230 C CA . SER A 1 428 ? 10.658 -12.056 -17.931 1.00 43.22 428 SER A CA 1
ATOM 3231 C C . SER A 1 428 ? 12.149 -11.875 -17.690 1.00 43.22 428 SER A C 1
ATOM 3233 O O . SER A 1 428 ? 12.686 -12.243 -16.642 1.00 43.22 428 SER A O 1
ATOM 3235 N N . ARG A 1 429 ? 12.827 -11.261 -18.664 1.00 46.72 429 ARG A N 1
ATOM 3236 C CA . ARG A 1 429 ? 14.178 -10.729 -18.454 1.00 46.72 429 ARG A CA 1
ATOM 3237 C C . ARG A 1 429 ? 14.052 -9.265 -18.070 1.00 46.72 429 ARG A C 1
ATOM 3239 O O . ARG A 1 429 ? 13.405 -8.498 -18.783 1.00 46.72 429 ARG A O 1
ATOM 3246 N N . PHE A 1 430 ? 14.654 -8.884 -16.950 1.00 47.06 430 PHE A N 1
ATOM 3247 C CA . PHE A 1 430 ? 14.735 -7.497 -16.522 1.00 47.06 430 PHE A CA 1
ATOM 3248 C C . PHE A 1 430 ? 16.166 -7.004 -16.734 1.00 47.06 430 PHE A C 1
ATOM 3250 O O . PHE A 1 430 ? 17.097 -7.346 -16.006 1.00 47.06 430 PHE A O 1
ATOM 3257 N N . VAL A 1 431 ? 16.364 -6.212 -17.780 1.00 45.34 431 VAL A N 1
ATOM 3258 C CA . VAL A 1 431 ? 17.692 -5.725 -18.153 1.00 45.34 431 VAL A CA 1
ATOM 3259 C C . VAL A 1 431 ? 17.811 -4.276 -17.718 1.00 45.34 431 VAL A C 1
ATOM 3261 O O . VAL A 1 431 ? 17.204 -3.403 -18.333 1.00 45.34 431 VAL A O 1
ATOM 3264 N N . VAL A 1 432 ? 18.608 -4.001 -16.684 1.00 46.19 432 VAL A N 1
ATOM 3265 C CA . VAL A 1 432 ? 19.075 -2.633 -16.429 1.00 46.19 432 VAL A CA 1
ATOM 3266 C C . VAL A 1 432 ? 20.427 -2.456 -17.090 1.00 46.19 432 VAL A C 1
ATOM 3268 O O . VAL A 1 432 ? 21.358 -3.214 -16.823 1.00 46.19 432 VAL A O 1
ATOM 3271 N N . VAL A 1 433 ? 20.544 -1.444 -17.942 1.00 46.69 433 VAL A N 1
ATOM 3272 C CA . VAL A 1 433 ? 21.825 -0.993 -18.483 1.00 46.69 433 VAL A CA 1
ATOM 3273 C C . VAL A 1 433 ? 22.160 0.337 -17.824 1.00 46.69 433 VAL A C 1
ATOM 3275 O O . VAL A 1 433 ? 21.475 1.340 -18.029 1.00 46.69 433 VAL A O 1
ATOM 3278 N N . LEU A 1 434 ? 23.212 0.341 -17.006 1.00 40.16 434 LEU A N 1
ATOM 3279 C CA . LEU A 1 434 ? 23.798 1.565 -16.470 1.00 40.16 434 LEU A CA 1
ATOM 3280 C C . LEU A 1 434 ? 24.762 2.133 -17.514 1.00 40.16 434 LEU A C 1
ATOM 3282 O O . LEU A 1 434 ? 25.814 1.553 -17.782 1.00 40.16 434 LEU A O 1
ATOM 3286 N N . PHE A 1 435 ? 24.415 3.275 -18.101 1.00 41.47 435 PHE A N 1
ATOM 3287 C CA . PHE A 1 435 ? 25.311 3.996 -18.995 1.00 41.47 435 PHE A CA 1
ATOM 3288 C C . PHE A 1 435 ? 26.230 4.896 -18.171 1.00 41.47 435 PHE A C 1
ATOM 3290 O O . PHE A 1 435 ? 25.898 6.040 -17.856 1.00 41.47 435 PHE A O 1
ATOM 3297 N N . LEU A 1 436 ? 27.418 4.386 -17.846 1.00 33.81 436 LEU A N 1
ATOM 3298 C CA . LEU A 1 436 ? 28.544 5.240 -17.486 1.00 33.81 436 LEU A CA 1
ATOM 3299 C C . LEU A 1 436 ? 29.028 5.918 -18.771 1.00 33.81 436 LEU A C 1
ATOM 3301 O O . LEU A 1 436 ? 29.744 5.310 -19.563 1.00 33.81 436 LEU A O 1
ATOM 3305 N N . GLN A 1 437 ? 28.663 7.178 -19.000 1.00 31.66 437 GLN A N 1
ATOM 3306 C CA . GLN A 1 437 ? 29.496 7.999 -19.874 1.00 31.66 437 GLN A CA 1
ATOM 3307 C C . GLN A 1 437 ? 30.811 8.262 -19.129 1.00 31.66 437 GLN A C 1
ATOM 3309 O O . GLN A 1 437 ? 30.905 9.172 -18.312 1.00 31.66 437 GLN A O 1
ATOM 3314 N N . SER A 1 438 ? 31.825 7.430 -19.364 1.00 29.36 438 SER A N 1
ATOM 3315 C CA . SER A 1 438 ? 33.212 7.797 -19.067 1.00 29.36 438 SER A CA 1
ATOM 3316 C C . SER A 1 438 ? 33.677 8.873 -20.063 1.00 29.36 438 SER A C 1
ATOM 3318 O O . SER A 1 438 ? 33.245 8.849 -21.220 1.00 29.36 438 SER A O 1
ATOM 3320 N N . PRO A 1 439 ? 34.531 9.823 -19.637 1.00 36.44 439 PRO A N 1
ATOM 3321 C CA . PRO A 1 439 ? 34.843 11.025 -20.400 1.00 36.44 439 PRO A CA 1
ATOM 3322 C C . PRO A 1 439 ? 35.623 10.633 -21.651 1.00 36.44 439 PRO A C 1
ATOM 3324 O O . PRO A 1 439 ? 36.571 9.852 -21.569 1.00 36.44 439 PRO A O 1
ATOM 3327 N N . VAL A 1 440 ? 35.240 11.153 -22.816 1.00 29.45 440 VAL A N 1
ATOM 3328 C CA . VAL A 1 440 ? 35.991 10.894 -24.047 1.00 29.45 440 VAL A CA 1
ATOM 3329 C C . VAL A 1 440 ? 37.322 11.638 -23.963 1.00 29.45 440 VAL A C 1
ATOM 3331 O O . VAL A 1 440 ? 37.438 12.827 -24.250 1.00 29.45 440 VAL A O 1
ATOM 3334 N N . SER A 1 441 ? 38.339 10.902 -23.538 1.00 28.62 441 SER A N 1
ATOM 3335 C CA . SER A 1 441 ? 39.727 11.101 -23.907 1.00 28.62 441 SER A CA 1
ATOM 3336 C C . SER A 1 441 ? 39.857 11.013 -25.429 1.00 28.62 441 SER A C 1
ATOM 3338 O O . SER A 1 441 ? 39.904 9.914 -25.967 1.00 28.62 441 SER A O 1
ATOM 3340 N N . ASP A 1 442 ? 39.906 12.162 -26.103 1.00 29.30 442 ASP A N 1
ATOM 3341 C CA . ASP A 1 442 ? 40.548 12.303 -27.419 1.00 29.30 442 ASP A CA 1
ATOM 3342 C C . ASP A 1 442 ? 40.934 13.770 -27.687 1.00 29.30 442 ASP A C 1
ATOM 3344 O O . ASP A 1 442 ? 40.560 14.412 -28.666 1.00 29.30 442 ASP A O 1
ATOM 3348 N N . LEU A 1 443 ? 41.710 14.335 -26.758 1.00 28.73 443 LEU A N 1
ATOM 3349 C CA . LEU A 1 443 ? 42.420 15.595 -26.956 1.00 28.73 443 LEU A CA 1
ATOM 3350 C C . LEU A 1 443 ? 43.906 15.290 -27.171 1.00 28.73 443 LEU A C 1
ATOM 3352 O O . LEU A 1 443 ? 44.696 15.488 -26.256 1.00 28.73 443 LEU A O 1
ATOM 3356 N N . HIS A 1 444 ? 44.271 14.773 -28.350 1.00 26.92 444 HIS A N 1
ATOM 3357 C CA . HIS A 1 444 ? 45.501 15.098 -29.099 1.00 26.92 444 HIS A CA 1
ATOM 3358 C C . HIS A 1 444 ? 45.699 14.137 -30.285 1.00 26.92 444 HIS A C 1
ATOM 3360 O O . HIS A 1 444 ? 46.274 13.067 -30.121 1.00 26.92 444 HIS A O 1
ATOM 3366 N N . LEU A 1 445 ? 45.370 14.581 -31.505 1.00 24.61 445 LEU A N 1
ATOM 3367 C CA . LEU A 1 445 ? 46.265 14.447 -32.663 1.00 24.61 445 LEU A CA 1
ATOM 3368 C C . LEU A 1 445 ? 45.805 15.327 -33.837 1.00 24.61 445 LEU A C 1
ATOM 3370 O O . LEU A 1 445 ? 44.729 15.177 -34.401 1.00 24.61 445 LEU A O 1
ATOM 3374 N N . ARG A 1 446 ? 46.692 16.274 -34.162 1.00 27.59 446 ARG A N 1
ATOM 3375 C CA . ARG A 1 446 ? 46.869 17.024 -35.415 1.00 27.59 446 ARG A CA 1
ATOM 3376 C C . ARG A 1 446 ? 46.125 16.452 -36.633 1.00 27.59 446 ARG A C 1
ATOM 3378 O O . ARG A 1 446 ? 46.408 15.328 -37.020 1.00 27.59 446 ARG A O 1
ATOM 3385 N N . MET A 1 447 ? 45.474 17.325 -37.408 1.00 23.39 447 MET A N 1
ATOM 3386 C CA . MET A 1 447 ? 45.992 17.694 -38.735 1.00 23.39 447 MET A CA 1
ATOM 3387 C C . MET A 1 447 ? 45.251 18.878 -39.370 1.00 23.39 447 MET A C 1
ATOM 3389 O O . MET A 1 447 ? 44.037 19.020 -39.303 1.00 23.39 447 MET A O 1
ATOM 3393 N N . LYS A 1 448 ? 46.063 19.741 -39.983 1.00 27.05 448 LYS A N 1
ATOM 3394 C CA . LYS A 1 448 ? 45.709 20.908 -40.789 1.00 27.05 448 LYS A CA 1
ATOM 3395 C C . LYS A 1 448 ? 44.953 20.515 -42.069 1.00 27.05 448 LYS A C 1
ATOM 3397 O O . LYS A 1 448 ? 45.200 19.451 -42.620 1.00 27.05 448 LYS A O 1
ATOM 3402 N N . SER A 1 449 ? 44.281 21.525 -42.634 1.00 28.05 449 SER A N 1
ATOM 3403 C CA . SER A 1 449 ? 44.185 21.805 -44.079 1.00 28.05 449 SER A CA 1
ATOM 3404 C C . SER A 1 449 ? 43.184 21.000 -44.932 1.00 28.05 449 SER A C 1
ATOM 3406 O O . SER A 1 449 ? 43.449 19.878 -45.338 1.00 28.05 449 SER A O 1
ATOM 3408 N N . HIS A 1 450 ? 42.132 21.724 -45.341 1.00 36.12 450 HIS A N 1
ATOM 3409 C CA . HIS A 1 450 ? 41.475 21.738 -46.660 1.00 36.12 450 HIS A CA 1
ATOM 3410 C C . HIS A 1 450 ? 40.997 20.418 -47.300 1.00 36.12 450 HIS A C 1
ATOM 3412 O O . HIS A 1 450 ? 41.783 19.727 -47.936 1.00 36.12 450 HIS A O 1
ATOM 3418 N N . PHE A 1 451 ? 39.670 20.222 -47.376 1.00 28.55 451 PHE A N 1
ATOM 3419 C CA . PHE A 1 451 ? 39.005 19.815 -48.627 1.00 28.55 451 PHE A CA 1
ATOM 3420 C C . PHE A 1 451 ? 37.496 20.133 -48.622 1.00 28.55 451 PHE A C 1
ATOM 3422 O O . PHE A 1 451 ? 36.875 20.245 -47.570 1.00 28.55 451 PHE A O 1
ATOM 3429 N N . LYS A 1 452 ? 36.943 20.363 -49.818 1.00 30.67 452 LYS A N 1
ATOM 3430 C CA . LYS A 1 452 ? 35.633 20.972 -50.110 1.00 30.67 452 LYS A CA 1
ATOM 3431 C C . LYS A 1 452 ? 34.480 19.938 -50.160 1.00 30.67 452 LYS A C 1
ATOM 3433 O O . LYS A 1 452 ? 34.702 18.833 -50.634 1.00 30.67 452 LYS A O 1
ATOM 3438 N N . LEU A 1 453 ? 33.295 20.386 -49.701 1.00 33.81 453 LEU A N 1
ATOM 3439 C CA . LEU A 1 453 ? 31.858 20.036 -49.938 1.00 33.81 453 LEU A CA 1
ATOM 3440 C C . LEU A 1 453 ? 31.471 18.917 -50.960 1.00 33.81 453 LEU A C 1
ATOM 3442 O O . LEU A 1 453 ? 32.222 18.729 -51.912 1.00 33.81 453 LEU A O 1
ATOM 3446 N N . PRO A 1 454 ? 30.252 18.288 -50.908 1.00 43.97 454 PRO A N 1
ATOM 3447 C CA . PRO A 1 454 ? 28.963 19.011 -50.854 1.00 43.97 454 PRO A CA 1
ATOM 3448 C C . PRO A 1 454 ? 27.782 18.429 -50.019 1.00 43.97 454 PRO A C 1
ATOM 3450 O O . PRO A 1 454 ? 27.343 17.296 -50.163 1.00 43.97 454 PRO A O 1
ATOM 3453 N N . PHE A 1 455 ? 27.177 19.316 -49.223 1.00 39.47 455 PHE A N 1
ATOM 3454 C CA . PHE A 1 455 ? 25.782 19.783 -49.364 1.00 39.47 455 PHE A CA 1
ATOM 3455 C C . PHE A 1 455 ? 24.549 18.892 -49.088 1.00 39.47 455 PHE A C 1
ATOM 3457 O O . PHE A 1 455 ? 23.444 19.384 -49.292 1.00 39.47 455 PHE A O 1
ATOM 3464 N N . VAL A 1 456 ? 24.655 17.667 -48.561 1.00 36.75 456 VAL A N 1
ATOM 3465 C CA . VAL A 1 456 ? 23.439 16.863 -48.239 1.00 36.75 456 VAL A CA 1
ATOM 3466 C C . VAL A 1 456 ? 23.272 16.534 -46.745 1.00 36.75 456 VAL A C 1
ATOM 3468 O O . VAL A 1 456 ? 22.177 16.199 -46.306 1.00 36.75 456 VAL A O 1
ATOM 3471 N N . LEU A 1 457 ? 24.300 16.735 -45.914 1.00 39.16 457 LEU A N 1
ATOM 3472 C CA . LEU A 1 457 ? 24.243 16.407 -44.477 1.00 39.16 457 LEU A CA 1
ATOM 3473 C C . LEU A 1 457 ? 23.871 17.577 -43.543 1.00 39.16 457 LEU A C 1
ATOM 3475 O O . LEU A 1 457 ? 23.682 17.363 -42.350 1.00 39.16 457 LEU A O 1
ATOM 3479 N N . LEU A 1 458 ? 23.751 18.807 -44.058 1.00 38.41 458 LEU A N 1
ATOM 3480 C CA . LEU A 1 458 ? 23.551 20.003 -43.222 1.00 38.41 458 LEU A CA 1
ATOM 3481 C C . LEU A 1 458 ? 22.071 20.310 -42.918 1.00 38.41 458 LEU A C 1
ATOM 3483 O O . LEU A 1 458 ? 21.786 21.108 -42.035 1.00 38.41 458 LEU A O 1
ATOM 3487 N N . PHE A 1 459 ? 21.123 19.646 -43.587 1.00 35.19 459 PHE A N 1
ATOM 3488 C CA . PHE A 1 459 ? 19.686 19.826 -43.324 1.00 35.19 459 PHE A CA 1
ATOM 3489 C C . PHE A 1 459 ? 19.105 18.841 -42.292 1.00 35.19 459 PHE A C 1
ATOM 3491 O O . PHE A 1 459 ? 17.977 19.025 -41.850 1.00 35.19 459 PHE A O 1
ATOM 3498 N N . LEU A 1 460 ? 19.872 17.829 -41.864 1.00 35.19 460 LEU A N 1
ATOM 3499 C CA . LEU A 1 460 ? 19.449 16.845 -40.850 1.00 35.19 460 LEU A CA 1
ATOM 3500 C C . LEU A 1 460 ? 20.037 17.096 -39.450 1.00 35.19 460 LEU A C 1
ATOM 3502 O O . LEU A 1 460 ? 19.659 16.414 -38.505 1.00 35.19 460 LEU A O 1
ATOM 3506 N N . LEU A 1 461 ? 20.909 18.099 -39.294 1.00 35.81 461 LEU A N 1
ATOM 3507 C CA . LEU A 1 461 ? 21.524 18.474 -38.009 1.00 35.81 461 LEU A CA 1
ATOM 3508 C C . LEU A 1 461 ? 20.916 19.730 -37.359 1.00 35.81 461 LEU A C 1
ATOM 3510 O O . LEU A 1 461 ? 21.244 20.035 -36.218 1.00 35.81 461 LEU A O 1
ATOM 3514 N N . VAL A 1 462 ? 19.993 20.424 -38.033 1.00 36.81 462 VAL A N 1
ATOM 3515 C CA . VAL A 1 462 ? 19.317 21.624 -37.491 1.00 36.81 462 VAL A CA 1
ATOM 3516 C C . VAL A 1 462 ? 18.009 21.281 -36.752 1.00 36.81 462 VAL A C 1
ATOM 3518 O O . VAL A 1 462 ? 17.474 22.111 -36.032 1.00 36.81 462 VAL A O 1
ATOM 3521 N N . ALA A 1 463 ? 17.514 20.041 -36.836 1.00 35.78 463 ALA A N 1
ATOM 3522 C CA . ALA A 1 463 ? 16.269 19.637 -36.167 1.00 35.78 463 ALA A CA 1
ATOM 3523 C C . ALA A 1 463 ? 16.455 19.007 -34.767 1.00 35.78 463 ALA A C 1
ATOM 3525 O O . ALA A 1 463 ? 15.469 18.598 -34.164 1.00 35.78 463 ALA A O 1
ATOM 3526 N N . VAL A 1 464 ? 17.689 18.901 -34.246 1.00 39.47 464 VAL A N 1
ATOM 3527 C CA . VAL A 1 464 ? 17.980 18.192 -32.973 1.00 39.47 464 VAL A CA 1
ATOM 3528 C C . VAL A 1 464 ? 18.581 19.089 -31.876 1.00 39.47 464 VAL A C 1
ATOM 3530 O O . VAL A 1 464 ? 18.727 18.651 -30.743 1.00 39.47 464 VAL A O 1
ATOM 3533 N N . TYR A 1 465 ? 18.826 20.376 -32.134 1.00 40.62 465 TYR A N 1
ATOM 3534 C CA . TYR A 1 465 ? 19.187 21.337 -31.080 1.00 40.62 465 TYR A CA 1
ATOM 3535 C C . TYR A 1 465 ? 18.116 22.416 -30.926 1.00 40.62 465 TYR A C 1
ATOM 3537 O O . TYR A 1 465 ? 18.354 23.596 -31.142 1.00 40.62 465 TYR A O 1
ATOM 3545 N N . ALA A 1 466 ? 16.921 21.994 -30.526 1.00 37.25 466 ALA A N 1
ATOM 3546 C CA . ALA A 1 466 ? 15.977 22.860 -29.833 1.00 37.25 466 ALA A CA 1
ATOM 3547 C C . ALA A 1 466 ? 15.700 22.212 -28.473 1.00 37.25 466 ALA A C 1
ATOM 3549 O O . ALA A 1 466 ? 14.675 21.574 -28.255 1.00 37.25 466 ALA A O 1
ATOM 3550 N N . GLN A 1 467 ? 16.684 22.285 -27.576 1.00 40.03 467 GLN A N 1
ATOM 3551 C CA . GLN A 1 467 ? 16.460 21.970 -26.173 1.00 40.03 467 GLN A CA 1
ATOM 3552 C C . GLN A 1 467 ? 15.666 23.145 -25.601 1.00 40.03 467 GLN A C 1
ATOM 3554 O O . GLN A 1 467 ? 16.234 24.203 -25.342 1.00 40.03 467 GLN A O 1
ATOM 3559 N N . GLU A 1 468 ? 14.347 22.993 -25.461 1.00 46.19 468 GLU A N 1
ATOM 3560 C CA . GLU A 1 468 ? 13.546 23.924 -24.666 1.00 46.19 468 GLU A CA 1
ATOM 3561 C C . GLU A 1 468 ? 14.012 23.809 -23.210 1.00 46.19 468 GLU A C 1
ATOM 3563 O O . GLU A 1 468 ? 13.528 22.983 -22.438 1.00 46.19 468 GLU A O 1
ATOM 3568 N N . GLN A 1 469 ? 15.019 24.596 -22.836 1.00 54.91 469 GLN A N 1
ATOM 3569 C CA . GLN A 1 469 ? 15.304 24.866 -21.435 1.00 54.91 469 GLN A CA 1
ATOM 3570 C C . GLN A 1 469 ? 14.044 25.531 -20.857 1.00 54.91 469 GLN A C 1
ATOM 3572 O O . GLN A 1 469 ? 13.535 26.487 -21.440 1.00 54.91 469 GLN A O 1
ATOM 3577 N N . GLN A 1 470 ? 13.486 24.966 -19.785 1.00 72.50 470 GLN A N 1
ATOM 3578 C CA . GLN A 1 470 ? 12.247 25.435 -19.152 1.00 72.50 470 GLN A CA 1
ATOM 3579 C C . GLN A 1 470 ? 12.568 26.380 -17.986 1.00 72.50 470 GLN A C 1
ATOM 3581 O O . GLN A 1 470 ? 13.619 26.255 -17.363 1.00 72.50 470 GLN A O 1
ATOM 3586 N N . LEU A 1 471 ? 11.663 27.322 -17.694 1.00 87.19 471 LEU A N 1
ATOM 3587 C CA . LEU A 1 471 ? 11.750 28.214 -16.532 1.00 87.19 471 LEU A CA 1
ATOM 3588 C C . LEU A 1 471 ? 11.783 27.403 -15.229 1.00 87.19 471 LEU A C 1
ATOM 3590 O O . LEU A 1 471 ? 10.878 26.606 -14.984 1.00 87.19 471 LEU A O 1
ATOM 3594 N N . ILE A 1 472 ? 12.783 27.643 -14.381 1.00 85.19 472 ILE A N 1
ATOM 3595 C CA . ILE A 1 472 ? 12.872 27.045 -13.042 1.00 85.19 472 ILE A CA 1
ATOM 3596 C C . ILE A 1 472 ? 12.500 28.112 -12.015 1.00 85.19 472 ILE A C 1
ATOM 3598 O O . ILE A 1 472 ? 13.077 29.199 -12.017 1.00 85.19 472 ILE A O 1
ATOM 3602 N N . ILE A 1 473 ? 11.545 27.790 -11.143 1.00 89.31 473 ILE A N 1
ATOM 3603 C CA . ILE A 1 473 ? 11.066 28.661 -10.067 1.00 89.31 473 ILE A CA 1
ATOM 3604 C C . ILE A 1 473 ? 11.408 27.987 -8.739 1.00 89.31 473 ILE A C 1
ATOM 3606 O O . ILE A 1 473 ? 10.868 26.930 -8.416 1.00 89.31 473 ILE A O 1
ATOM 3610 N N . GLU A 1 474 ? 12.294 28.597 -7.965 1.00 84.12 474 GLU A N 1
ATOM 3611 C CA . GLU A 1 474 ? 12.667 28.148 -6.627 1.00 84.12 474 GLU A CA 1
ATOM 3612 C C . GLU A 1 474 ? 12.106 29.146 -5.606 1.00 84.12 474 GLU A C 1
ATOM 3614 O O . GLU A 1 474 ? 12.449 30.323 -5.635 1.00 84.12 474 GLU A O 1
ATOM 3619 N N . VAL A 1 475 ? 11.235 28.715 -4.693 1.00 84.19 475 VAL A N 1
ATOM 3620 C CA . VAL A 1 475 ? 10.731 29.591 -3.620 1.00 84.19 475 VAL A CA 1
ATOM 3621 C C . VAL A 1 475 ? 11.756 29.613 -2.487 1.00 84.19 475 VAL A C 1
ATOM 3623 O O . VAL A 1 475 ? 11.958 28.602 -1.818 1.00 84.19 475 VAL A O 1
ATOM 3626 N N . ILE A 1 476 ? 12.419 30.756 -2.288 1.00 80.44 476 ILE A N 1
ATOM 3627 C CA . ILE A 1 476 ? 13.459 30.952 -1.264 1.00 80.44 476 ILE A CA 1
ATOM 3628 C C . ILE A 1 476 ? 12.824 31.225 0.102 1.00 80.44 476 ILE A C 1
ATOM 3630 O O . ILE A 1 476 ? 13.289 30.720 1.122 1.00 80.44 476 ILE A O 1
ATOM 3634 N N . TYR A 1 477 ? 11.763 32.026 0.130 1.00 84.19 477 TYR A N 1
ATOM 3635 C CA . TYR A 1 477 ? 11.048 32.378 1.349 1.00 84.19 477 TYR A CA 1
ATOM 3636 C C . TYR A 1 477 ? 9.567 32.549 1.034 1.00 84.19 477 TYR A C 1
ATOM 3638 O O . TYR A 1 477 ? 9.226 33.259 0.098 1.00 84.19 477 TYR A O 1
ATOM 3646 N N . LEU A 1 478 ? 8.697 31.905 1.813 1.00 87.25 478 LEU A N 1
ATOM 3647 C CA . LEU A 1 478 ? 7.244 31.991 1.677 1.00 87.25 478 LEU A CA 1
ATOM 3648 C C . LEU A 1 478 ? 6.651 32.499 3.001 1.00 87.25 478 LEU A C 1
ATOM 3650 O O . LEU A 1 478 ? 6.845 31.836 4.026 1.00 87.25 478 LEU A O 1
ATOM 3654 N N . PRO A 1 479 ? 5.937 33.637 3.018 1.00 79.31 479 PRO A N 1
ATOM 3655 C CA . PRO A 1 479 ? 5.308 34.149 4.229 1.00 79.31 479 PRO A CA 1
ATOM 3656 C C . PRO A 1 479 ? 4.199 33.228 4.740 1.00 79.31 479 PRO A C 1
ATOM 3658 O O . PRO A 1 479 ? 3.511 32.549 3.979 1.00 79.31 479 PRO A O 1
ATOM 3661 N N . THR A 1 480 ? 4.019 33.220 6.061 1.00 73.69 480 THR A N 1
ATOM 3662 C CA . THR A 1 480 ? 3.027 32.383 6.754 1.00 73.69 480 THR A CA 1
ATOM 3663 C C . THR A 1 480 ? 1.590 32.835 6.525 1.00 73.69 480 THR A C 1
ATOM 3665 O O . THR A 1 480 ? 0.682 32.007 6.571 1.00 73.69 480 THR A O 1
ATOM 3668 N N . ASP A 1 481 ? 1.386 34.133 6.298 1.00 75.44 481 ASP A N 1
ATOM 3669 C CA . ASP A 1 481 ? 0.099 34.718 5.945 1.00 75.44 481 ASP A CA 1
ATOM 3670 C C . ASP A 1 481 ? 0.140 35.191 4.491 1.00 75.44 481 ASP A C 1
ATOM 3672 O O . ASP A 1 481 ? 1.031 35.934 4.081 1.00 75.44 481 ASP A O 1
ATOM 3676 N N . CYS A 1 482 ? -0.820 34.718 3.705 1.00 84.44 482 CYS A N 1
ATOM 3677 C CA . CYS A 1 482 ? -0.929 35.014 2.284 1.00 84.44 482 CYS A CA 1
ATOM 3678 C C . CYS A 1 482 ? -2.399 35.229 1.921 1.00 84.44 482 CYS A C 1
ATOM 3680 O O . CYS A 1 482 ? -3.024 34.387 1.268 1.00 84.44 482 CYS A O 1
ATOM 3682 N N . PRO A 1 483 ? -2.987 36.342 2.387 1.00 84.62 483 PRO A N 1
ATOM 3683 C CA . PRO A 1 483 ? -4.401 36.615 2.171 1.00 84.62 483 PRO A CA 1
ATOM 3684 C C . PRO A 1 483 ? -4.700 36.906 0.696 1.00 84.62 483 PRO A C 1
ATOM 3686 O O . PRO A 1 483 ? -5.827 36.715 0.240 1.00 84.62 483 PRO A O 1
ATOM 3689 N N . ILE A 1 484 ? -3.696 37.372 -0.054 1.00 86.69 484 ILE A N 1
ATOM 3690 C CA . ILE A 1 484 ? -3.789 37.712 -1.469 1.00 86.69 484 ILE A CA 1
ATOM 3691 C C . ILE A 1 484 ? -2.565 37.133 -2.178 1.00 86.69 484 ILE A C 1
ATOM 3693 O O . ILE A 1 484 ? -1.434 37.374 -1.759 1.00 86.69 484 ILE A O 1
ATOM 3697 N N . LYS A 1 485 ? -2.818 36.388 -3.256 1.00 95.19 485 LYS A N 1
ATOM 3698 C CA . LYS A 1 485 ? -1.803 35.911 -4.195 1.00 95.19 485 LYS A CA 1
ATOM 3699 C C . LYS A 1 485 ? -1.812 36.750 -5.462 1.00 95.19 485 LYS A C 1
ATOM 3701 O O . LYS A 1 485 ? -2.882 37.219 -5.865 1.00 95.19 485 LYS A O 1
ATOM 3706 N N . SER A 1 486 ? -0.640 36.914 -6.066 1.00 95.88 486 SER A N 1
ATOM 3707 C CA . SER A 1 486 ? -0.485 37.588 -7.348 1.00 95.88 486 SER A CA 1
ATOM 3708 C C . SER A 1 486 ? -1.161 36.788 -8.459 1.00 95.88 486 SER A C 1
ATOM 3710 O O . SER A 1 486 ? -1.011 35.569 -8.573 1.00 95.88 486 SER A O 1
ATOM 3712 N N . GLN A 1 487 ? -1.902 37.490 -9.301 1.00 94.62 487 GLN A N 1
ATOM 3713 C CA . GLN A 1 487 ? -2.517 36.949 -10.508 1.00 94.62 487 GLN A CA 1
ATOM 3714 C C . GLN A 1 487 ? -2.329 37.929 -11.666 1.00 94.62 487 GLN A C 1
ATOM 3716 O O . GLN A 1 487 ? -2.009 39.100 -11.458 1.00 94.62 487 GLN A O 1
ATOM 3721 N N . ASN A 1 488 ? -2.537 37.457 -12.896 1.00 95.69 488 ASN A N 1
ATOM 3722 C CA . ASN A 1 488 ? -2.463 38.318 -14.076 1.00 95.69 488 ASN A CA 1
ATOM 3723 C C . ASN A 1 488 ? -3.360 39.558 -13.914 1.00 95.69 488 ASN A C 1
ATOM 3725 O O . ASN A 1 488 ? -4.522 39.441 -13.517 1.00 95.69 488 ASN A O 1
ATOM 3729 N N . GLY A 1 489 ? -2.820 40.726 -14.256 1.00 93.44 489 GLY A N 1
ATOM 3730 C CA . GLY A 1 489 ? -3.476 42.026 -14.119 1.00 93.44 489 GLY A CA 1
ATOM 3731 C C . GLY A 1 489 ? -3.247 42.731 -12.778 1.00 93.44 489 GLY A C 1
ATOM 3732 O O . GLY A 1 489 ? -3.567 43.913 -12.677 1.00 93.44 489 GLY A O 1
ATOM 3733 N N . ASP A 1 490 ? -2.678 42.059 -11.772 1.00 97.00 490 ASP A N 1
ATOM 3734 C CA . ASP A 1 490 ? -2.219 42.736 -10.557 1.00 97.00 490 ASP A CA 1
ATOM 3735 C C . ASP A 1 490 ? -0.955 43.565 -10.852 1.00 97.00 490 ASP A C 1
ATOM 3737 O O . ASP A 1 490 ? -0.091 43.155 -11.632 1.00 97.00 490 ASP A O 1
ATOM 3741 N N . ILE A 1 491 ? -0.816 44.715 -10.192 1.00 97.50 491 ILE A N 1
ATOM 3742 C CA . ILE A 1 491 ? 0.418 45.505 -10.200 1.00 97.50 491 ILE A CA 1
ATOM 3743 C C . ILE A 1 491 ? 1.297 45.001 -9.056 1.00 97.50 491 ILE A C 1
ATOM 3745 O O . ILE A 1 491 ? 0.930 45.124 -7.884 1.00 97.50 491 ILE A O 1
ATOM 3749 N N . LEU A 1 492 ? 2.450 44.429 -9.391 1.00 97.62 492 LEU A N 1
ATOM 3750 C CA . LEU A 1 492 ? 3.421 43.942 -8.417 1.00 97.62 492 LEU A CA 1
ATOM 3751 C C . LEU A 1 492 ? 4.498 44.987 -8.182 1.00 97.62 492 LEU A C 1
ATOM 3753 O O . LEU A 1 492 ? 4.990 45.578 -9.138 1.00 97.62 492 LEU A O 1
ATOM 3757 N N . THR A 1 493 ? 4.894 45.163 -6.924 1.00 96.94 493 THR A N 1
ATOM 3758 C CA . THR A 1 493 ? 6.101 45.905 -6.542 1.00 96.94 493 THR A CA 1
ATOM 3759 C C . THR A 1 493 ? 7.103 44.917 -5.968 1.00 96.94 493 THR A C 1
ATOM 3761 O O . THR A 1 493 ? 6.775 44.231 -5.003 1.00 96.94 493 THR A O 1
ATOM 3764 N N . THR A 1 494 ? 8.303 44.828 -6.535 1.00 96.31 494 THR A N 1
ATOM 3765 C CA . THR A 1 494 ? 9.317 43.826 -6.180 1.00 96.31 494 THR A CA 1
ATOM 3766 C C . THR A 1 494 ? 10.677 44.455 -5.923 1.00 96.31 494 THR A C 1
ATOM 3768 O O . THR A 1 494 ? 11.071 45.373 -6.646 1.00 96.31 494 THR A O 1
ATOM 3771 N N . ASP A 1 495 ? 11.424 43.881 -4.984 1.00 97.31 495 ASP A N 1
ATOM 3772 C CA . ASP A 1 495 ? 12.877 44.009 -4.960 1.00 97.31 495 ASP A CA 1
ATOM 3773 C C . ASP A 1 495 ? 13.531 42.842 -5.694 1.00 97.31 495 ASP A C 1
ATOM 3775 O O . ASP A 1 495 ? 13.034 41.720 -5.640 1.00 97.31 495 ASP A O 1
ATOM 3779 N N . TYR A 1 496 ? 14.633 43.087 -6.402 1.00 96.81 496 TYR A N 1
ATOM 3780 C CA . TYR A 1 496 ? 15.326 42.032 -7.128 1.00 96.81 496 TYR A CA 1
ATOM 3781 C C . TYR A 1 496 ? 16.822 42.270 -7.323 1.00 96.81 496 TYR A C 1
ATOM 3783 O O . TYR A 1 496 ? 17.319 43.396 -7.287 1.00 96.81 496 TYR A O 1
ATOM 3791 N N . THR A 1 497 ? 17.524 41.182 -7.629 1.00 95.50 497 THR A N 1
ATOM 3792 C CA . THR A 1 497 ? 18.871 41.182 -8.203 1.00 95.50 497 THR A CA 1
ATOM 3793 C C . THR A 1 497 ? 18.921 40.196 -9.370 1.00 95.50 497 THR A C 1
ATOM 3795 O O . THR A 1 497 ? 18.579 39.024 -9.214 1.00 95.50 497 THR A O 1
ATOM 3798 N N . GLY A 1 498 ? 19.340 40.668 -10.544 1.00 94.50 498 GLY A N 1
ATOM 3799 C CA . GLY A 1 498 ? 19.545 39.879 -11.757 1.00 94.50 498 GLY A CA 1
ATOM 3800 C C . GLY A 1 498 ? 21.026 39.589 -12.000 1.00 94.50 498 GLY A C 1
ATOM 3801 O O . GLY A 1 498 ? 21.864 40.492 -11.969 1.00 94.50 498 GLY A O 1
ATOM 3802 N N . MET A 1 499 ? 21.355 38.324 -12.249 1.00 95.06 499 MET A N 1
ATOM 3803 C CA . MET A 1 499 ? 22.721 37.835 -12.448 1.00 95.06 499 MET A CA 1
ATOM 3804 C C . MET A 1 499 ? 22.829 36.812 -13.587 1.00 95.06 499 MET A C 1
ATOM 3806 O O . MET A 1 499 ? 21.873 36.110 -13.916 1.00 95.06 499 MET A O 1
ATOM 3810 N N . LEU A 1 500 ? 24.010 36.740 -14.203 1.00 91.50 500 LEU A N 1
ATOM 3811 C CA . LEU A 1 500 ? 24.389 35.703 -15.166 1.00 91.50 500 LEU A CA 1
ATOM 3812 C C . LEU A 1 500 ? 24.799 34.411 -14.436 1.00 91.50 500 LEU A C 1
ATOM 3814 O O . LEU A 1 500 ? 25.052 34.416 -13.231 1.00 91.50 500 LEU A O 1
ATOM 3818 N N . GLU A 1 501 ? 24.900 33.294 -15.162 1.00 85.12 501 GLU A N 1
ATOM 3819 C CA . GLU A 1 501 ? 25.261 31.981 -14.587 1.00 85.12 501 GLU A CA 1
ATOM 3820 C C . GLU A 1 501 ? 26.648 31.948 -13.925 1.00 85.12 501 GLU A C 1
ATOM 3822 O O . GLU A 1 501 ? 26.891 31.130 -13.038 1.00 85.12 501 GLU A O 1
ATOM 3827 N N . ASP A 1 502 ? 27.550 32.848 -14.321 1.00 82.44 502 ASP A N 1
ATOM 3828 C CA . ASP A 1 502 ? 28.867 33.010 -13.700 1.00 82.44 502 ASP A CA 1
ATOM 3829 C C . ASP A 1 502 ? 28.840 33.843 -12.401 1.00 82.44 502 ASP A C 1
ATOM 3831 O O . ASP A 1 502 ? 29.873 34.014 -11.753 1.00 82.44 502 ASP A O 1
ATOM 3835 N N . GLY A 1 503 ? 27.659 34.330 -11.998 1.00 85.81 503 GLY A N 1
ATOM 3836 C CA . GLY A 1 503 ? 27.436 35.159 -10.815 1.00 85.81 503 GLY A CA 1
ATOM 3837 C C . GLY A 1 503 ? 27.572 36.664 -11.055 1.00 85.81 503 GLY A C 1
ATOM 3838 O O . GLY A 1 503 ? 27.397 37.437 -10.112 1.00 85.81 503 GLY A O 1
ATOM 3839 N N . THR A 1 504 ? 27.860 37.105 -12.283 1.00 90.19 504 THR A N 1
ATOM 3840 C CA . THR A 1 504 ? 27.940 38.533 -12.619 1.00 90.19 504 THR A CA 1
ATOM 3841 C C . THR A 1 504 ? 26.567 39.185 -12.488 1.00 90.19 504 THR A C 1
ATOM 3843 O O . THR A 1 504 ? 25.644 38.841 -13.222 1.00 90.19 504 THR A O 1
ATOM 3846 N N . VAL A 1 505 ? 26.425 40.145 -11.571 1.00 92.75 505 VAL A N 1
ATOM 3847 C CA . VAL A 1 505 ? 25.194 40.935 -11.414 1.00 92.75 505 VAL A CA 1
ATOM 3848 C C . VAL A 1 505 ? 25.112 41.964 -12.535 1.00 92.75 505 VAL A C 1
ATOM 3850 O O . VAL A 1 505 ? 26.032 42.766 -12.697 1.00 92.75 505 VAL A O 1
ATOM 3853 N N . PHE A 1 506 ? 24.016 41.946 -13.291 1.00 92.31 506 PHE A N 1
ATOM 3854 C CA . PHE A 1 506 ? 23.767 42.910 -14.363 1.00 92.31 506 PHE A CA 1
ATOM 3855 C C . PHE A 1 506 ? 22.764 43.998 -13.970 1.00 92.31 506 PHE A C 1
ATOM 3857 O O . PHE A 1 506 ? 22.804 45.079 -14.551 1.00 92.31 506 PHE A O 1
ATOM 3864 N N . ASP A 1 507 ? 21.884 43.734 -12.999 1.00 90.31 507 ASP A N 1
ATOM 3865 C CA . ASP A 1 507 ? 20.887 44.699 -12.528 1.00 90.31 507 ASP A CA 1
ATOM 3866 C C . ASP A 1 507 ? 20.413 44.378 -11.099 1.00 90.31 507 ASP A C 1
ATOM 3868 O O . ASP A 1 507 ? 20.444 43.221 -10.676 1.00 90.31 507 ASP A O 1
ATOM 3872 N N . SER A 1 508 ? 19.996 45.388 -10.332 1.00 93.50 508 SER A N 1
ATOM 3873 C CA . SER A 1 508 ? 19.489 45.219 -8.964 1.00 93.50 508 SER A CA 1
ATOM 3874 C C . SER A 1 508 ? 18.721 46.449 -8.480 1.00 93.50 508 SER A C 1
ATOM 3876 O O . SER A 1 508 ? 19.226 47.566 -8.578 1.00 93.50 508 SER A O 1
ATOM 3878 N N . SER A 1 509 ? 17.561 46.243 -7.851 1.00 91.38 509 SER A N 1
ATOM 3879 C CA . SER A 1 509 ? 16.817 47.312 -7.162 1.00 91.38 509 SER A CA 1
ATOM 3880 C C . SER A 1 509 ? 17.280 47.534 -5.717 1.00 91.38 509 SER A C 1
ATOM 3882 O O . SER A 1 509 ? 17.006 48.583 -5.137 1.00 91.38 509 SER A O 1
ATOM 3884 N N . ILE A 1 510 ? 18.014 46.577 -5.129 1.00 80.62 510 ILE A N 1
ATOM 3885 C CA . ILE A 1 510 ? 18.481 46.657 -3.736 1.00 80.62 510 ILE A CA 1
ATOM 3886 C C . ILE A 1 510 ? 19.378 47.892 -3.545 1.00 80.62 510 ILE A C 1
ATOM 3888 O O . ILE A 1 510 ? 20.472 47.971 -4.103 1.00 80.62 510 ILE A O 1
ATOM 3892 N N . GLY A 1 511 ? 18.923 48.838 -2.717 1.00 74.94 511 GLY A N 1
ATOM 3893 C CA . GLY A 1 511 ? 19.599 50.118 -2.461 1.00 74.94 511 GLY A CA 1
ATOM 3894 C C . GLY A 1 511 ? 19.112 51.292 -3.324 1.00 74.94 511 GLY A C 1
ATOM 3895 O O . GLY A 1 511 ? 19.622 52.401 -3.158 1.00 74.94 511 GLY A O 1
ATOM 3896 N N . GLY A 1 512 ? 18.137 51.059 -4.208 1.00 83.88 512 GLY A N 1
ATOM 3897 C CA . GLY A 1 512 ? 17.405 52.057 -4.992 1.00 83.88 512 GLY A CA 1
ATOM 3898 C C . GLY A 1 512 ? 15.893 52.008 -4.727 1.00 83.88 512 GLY A C 1
ATOM 3899 O O . GLY A 1 512 ? 15.465 51.658 -3.629 1.00 83.88 512 GLY A O 1
ATOM 3900 N N . GLU A 1 513 ? 15.087 52.386 -5.724 1.00 88.62 513 GLU A N 1
ATOM 3901 C CA . GLU A 1 513 ? 13.619 52.310 -5.650 1.00 88.62 513 GLU A CA 1
ATOM 3902 C C . GLU A 1 513 ? 13.115 50.927 -6.111 1.00 88.62 513 GLU A C 1
ATOM 3904 O O . GLU A 1 513 ? 13.585 50.435 -7.144 1.00 88.62 513 GLU A O 1
ATOM 3909 N N . PRO A 1 514 ? 12.137 50.315 -5.413 1.00 93.31 514 PRO A N 1
ATOM 3910 C CA . PRO A 1 514 ? 11.527 49.060 -5.838 1.00 93.31 514 PRO A CA 1
ATOM 3911 C C . PRO A 1 514 ? 10.870 49.147 -7.215 1.00 93.31 514 PRO A C 1
ATOM 3913 O O . PRO A 1 514 ? 10.246 50.148 -7.580 1.00 93.31 514 PRO A O 1
ATOM 3916 N N . PHE A 1 515 ? 10.946 48.060 -7.975 1.00 96.88 515 PHE A N 1
ATOM 3917 C CA . PHE A 1 515 ? 10.422 48.021 -9.334 1.00 96.88 515 PHE A CA 1
ATOM 3918 C C . PHE A 1 515 ? 8.951 47.610 -9.347 1.00 96.88 515 PHE A C 1
ATOM 3920 O O . PHE A 1 515 ? 8.572 46.656 -8.671 1.00 96.88 515 PHE A O 1
ATOM 3927 N N . SER A 1 516 ? 8.114 48.330 -10.102 1.00 96.25 516 SER A N 1
ATOM 3928 C CA . SER A 1 516 ? 6.680 48.037 -10.212 1.00 96.25 516 SER A CA 1
ATOM 3929 C C . SER A 1 516 ? 6.243 47.820 -11.655 1.00 96.25 516 SER A C 1
ATOM 3931 O O . SER A 1 516 ? 6.607 48.603 -12.529 1.00 96.25 516 SER A O 1
ATOM 3933 N N . PHE A 1 517 ? 5.438 46.785 -11.888 1.00 96.81 517 PHE A N 1
ATOM 3934 C CA . PHE A 1 517 ? 4.944 46.399 -13.213 1.00 96.81 517 PHE A CA 1
ATOM 3935 C C . PHE A 1 517 ? 3.615 45.637 -13.108 1.00 96.81 517 PHE A C 1
ATOM 3937 O O . PHE A 1 517 ? 3.256 45.127 -12.044 1.00 96.81 517 PHE A O 1
ATOM 3944 N N . THR A 1 518 ? 2.885 45.538 -14.215 1.00 97.06 518 THR A N 1
ATOM 3945 C CA . THR A 1 518 ? 1.631 44.781 -14.307 1.00 97.06 518 THR A CA 1
ATOM 3946 C C . THR A 1 518 ? 1.911 43.330 -14.701 1.00 97.06 518 THR A C 1
ATOM 3948 O O . THR A 1 518 ? 2.406 43.062 -15.798 1.00 97.06 518 THR A O 1
ATOM 3951 N N . LEU A 1 519 ? 1.570 42.373 -13.832 1.00 96.94 519 LEU A N 1
ATOM 3952 C CA . LEU A 1 519 ? 1.847 40.953 -14.063 1.00 96.94 519 LEU A CA 1
ATOM 3953 C C . LEU A 1 519 ? 1.042 40.404 -15.246 1.00 96.94 519 LEU A C 1
ATOM 3955 O O . LEU A 1 519 ? -0.183 40.539 -15.297 1.00 96.94 519 LEU A O 1
ATOM 3959 N N . GLY A 1 520 ? 1.722 39.737 -16.179 1.00 91.88 520 GLY A N 1
ATOM 3960 C CA . GLY A 1 520 ? 1.098 39.094 -17.336 1.00 91.88 520 GLY A CA 1
ATOM 3961 C C . GLY A 1 520 ? 0.734 40.057 -18.468 1.00 91.88 520 GLY A C 1
ATOM 3962 O O . GLY A 1 520 ? 0.115 39.635 -19.447 1.00 91.88 520 GLY A O 1
ATOM 3963 N N . ALA A 1 521 ? 1.101 41.339 -18.356 1.00 92.69 521 ALA A N 1
ATOM 3964 C CA . ALA A 1 521 ? 0.884 42.342 -19.398 1.00 92.69 521 ALA A CA 1
ATOM 3965 C C . ALA A 1 521 ? 2.010 42.376 -20.452 1.00 92.69 521 ALA A C 1
ATOM 3967 O O . ALA A 1 521 ? 1.895 43.107 -21.437 1.00 92.69 521 ALA A O 1
ATOM 3968 N N . GLY A 1 522 ? 3.086 41.597 -20.274 1.00 90.94 522 GLY A N 1
ATOM 3969 C CA . GLY A 1 522 ? 4.261 41.639 -21.147 1.00 90.94 522 GLY A CA 1
ATOM 3970 C C . GLY A 1 522 ? 5.128 42.887 -20.958 1.00 90.94 522 GLY A C 1
ATOM 3971 O O . GLY A 1 522 ? 5.882 43.240 -21.862 1.00 90.94 522 GLY A O 1
ATOM 3972 N N . GLU A 1 523 ? 5.006 43.572 -19.816 1.00 90.19 523 GLU A N 1
ATOM 3973 C CA . GLU A 1 523 ? 5.836 44.735 -19.452 1.00 90.19 523 GLU A CA 1
ATOM 3974 C C . GLU A 1 523 ? 7.257 44.329 -19.026 1.00 90.19 523 GLU A C 1
ATOM 3976 O O . GLU A 1 523 ? 8.185 45.134 -19.084 1.00 90.19 523 GLU A O 1
ATOM 3981 N N . VAL A 1 524 ? 7.428 43.067 -18.633 1.00 94.94 524 VAL A N 1
ATOM 3982 C CA . VAL A 1 524 ? 8.696 42.442 -18.247 1.00 94.94 524 VAL A CA 1
ATOM 3983 C C . VAL A 1 524 ? 8.986 41.235 -19.141 1.00 94.94 524 VAL A C 1
ATOM 3985 O O . VAL A 1 524 ? 8.161 40.817 -19.957 1.00 94.94 524 VAL A O 1
ATOM 3988 N N . ILE A 1 525 ? 10.176 40.646 -19.007 1.00 95.19 525 ILE A N 1
ATOM 3989 C CA . ILE A 1 525 ? 10.510 39.409 -19.721 1.00 95.19 525 ILE A CA 1
ATOM 3990 C C . ILE A 1 525 ? 9.519 38.287 -19.372 1.00 95.19 525 ILE A C 1
ATOM 3992 O O . ILE A 1 525 ? 9.050 38.173 -18.240 1.00 95.19 525 ILE A O 1
ATOM 3996 N N . LYS A 1 526 ? 9.242 37.401 -20.334 1.00 92.31 526 LYS A N 1
ATOM 3997 C CA . LYS A 1 526 ? 8.244 36.324 -20.185 1.00 92.31 526 LYS A CA 1
ATOM 3998 C C . LYS A 1 526 ? 8.495 35.432 -18.969 1.00 92.31 526 LYS A C 1
ATOM 4000 O O . LYS A 1 526 ? 7.551 34.924 -18.372 1.00 92.31 526 LYS A O 1
ATOM 4005 N N . GLY A 1 527 ? 9.760 35.226 -18.602 1.00 93.00 527 GLY A N 1
ATOM 4006 C CA . GLY A 1 527 ? 10.123 34.455 -17.418 1.00 93.00 527 GLY A CA 1
ATOM 4007 C C . GLY A 1 527 ? 9.631 35.068 -16.105 1.00 93.00 527 GLY A C 1
ATOM 4008 O O . GLY A 1 527 ? 9.318 34.318 -15.190 1.00 93.00 527 GLY A O 1
ATOM 4009 N N . TRP A 1 528 ? 9.502 36.394 -16.018 1.00 96.69 528 TRP A N 1
ATOM 4010 C CA . TRP A 1 528 ? 8.918 37.074 -14.858 1.00 96.69 528 TRP A CA 1
ATOM 4011 C C . TRP A 1 528 ? 7.392 36.968 -14.849 1.00 96.69 528 TRP A C 1
ATOM 4013 O O . TRP A 1 528 ? 6.822 36.595 -13.827 1.00 96.69 528 TRP A O 1
ATOM 4023 N N . ASP A 1 529 ? 6.744 37.188 -15.998 1.00 93.81 529 ASP A N 1
ATOM 4024 C CA . ASP A 1 529 ? 5.286 37.039 -16.135 1.00 93.81 529 ASP A CA 1
ATOM 4025 C C . ASP A 1 529 ? 4.800 35.633 -15.749 1.00 93.81 529 ASP A C 1
ATOM 4027 O O . ASP A 1 529 ? 3.736 35.473 -15.157 1.00 93.81 529 ASP A O 1
ATOM 4031 N N . LEU A 1 530 ? 5.594 34.604 -16.054 1.00 91.12 530 LEU A N 1
ATOM 4032 C CA . LEU A 1 530 ? 5.315 33.225 -15.651 1.00 91.12 530 LEU A CA 1
ATOM 4033 C C . LEU A 1 530 ? 5.801 32.919 -14.227 1.00 91.12 530 LEU A C 1
ATOM 4035 O O . LEU A 1 530 ? 5.148 32.184 -13.488 1.00 91.12 530 LEU A O 1
ATOM 4039 N N . GLY A 1 531 ? 6.967 33.449 -13.855 1.00 91.88 531 GLY A N 1
ATOM 4040 C CA . GLY A 1 531 ? 7.696 33.088 -12.640 1.00 91.88 531 GLY A CA 1
ATOM 4041 C C . GLY A 1 531 ? 7.152 33.699 -11.356 1.00 91.88 531 GLY A C 1
ATOM 4042 O 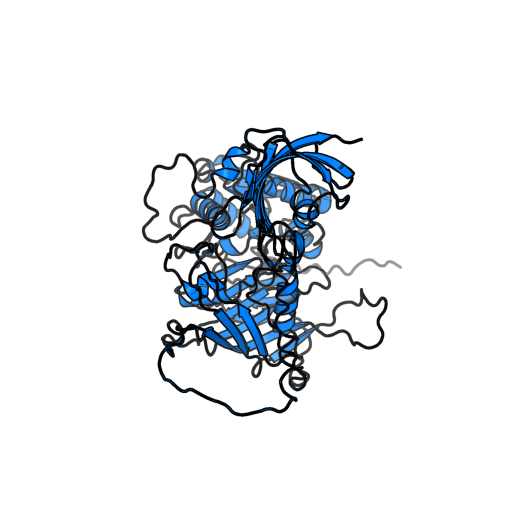O . GLY A 1 531 ? 7.412 33.165 -10.277 1.00 91.88 531 GLY A O 1
ATOM 4043 N N . LEU A 1 532 ? 6.392 34.790 -11.460 1.00 96.44 532 LEU A N 1
ATOM 4044 C CA . LEU A 1 532 ? 5.908 35.576 -10.321 1.00 96.44 532 LEU A CA 1
ATOM 4045 C C . LEU A 1 532 ? 4.396 35.430 -10.077 1.00 96.44 532 LEU A C 1
ATOM 4047 O O . LEU A 1 532 ? 3.825 36.156 -9.265 1.00 96.44 532 LEU A O 1
ATOM 4051 N N . LEU A 1 533 ? 3.747 34.470 -10.745 1.00 93.81 533 LEU A N 1
ATOM 4052 C CA . LEU A 1 533 ? 2.367 34.064 -10.466 1.00 93.81 533 LEU A CA 1
ATOM 4053 C C . LEU A 1 533 ? 2.244 33.350 -9.118 1.00 93.81 533 LEU A C 1
ATOM 4055 O O . LEU A 1 533 ? 3.163 32.653 -8.678 1.00 93.81 533 LEU A O 1
ATOM 4059 N N . ASP A 1 534 ? 1.082 33.490 -8.483 1.00 93.81 534 ASP A N 1
ATOM 4060 C CA . ASP A 1 534 ? 0.752 32.859 -7.204 1.00 93.81 534 ASP A CA 1
ATOM 4061 C C . ASP A 1 534 ? 1.719 33.213 -6.059 1.00 93.81 534 ASP A C 1
ATOM 4063 O O . ASP A 1 534 ? 1.864 32.437 -5.111 1.00 93.81 534 ASP A O 1
ATOM 4067 N N . MET A 1 535 ? 2.387 34.367 -6.146 1.00 95.56 535 MET A N 1
ATOM 4068 C CA . MET A 1 535 ? 3.260 34.893 -5.099 1.00 95.56 535 MET A CA 1
ATOM 4069 C C . MET A 1 535 ? 2.480 35.638 -4.023 1.00 95.56 535 MET A C 1
ATOM 4071 O O . MET A 1 535 ? 1.510 36.342 -4.300 1.00 95.56 535 MET A O 1
ATOM 4075 N N . CYS A 1 536 ? 2.955 35.527 -2.794 1.00 94.06 536 CYS A N 1
ATOM 4076 C CA . CYS A 1 536 ? 2.469 36.259 -1.635 1.00 94.06 536 CYS A CA 1
ATOM 4077 C C . CYS A 1 536 ? 3.312 37.517 -1.385 1.00 94.06 536 CYS A C 1
ATOM 4079 O O . CYS A 1 536 ? 4.516 37.522 -1.630 1.00 94.06 536 CYS A O 1
ATOM 4081 N N . VAL A 1 537 ? 2.716 38.585 -0.848 1.00 95.06 537 VAL A N 1
ATOM 4082 C CA . VAL A 1 537 ? 3.494 39.748 -0.379 1.00 95.06 537 VAL A CA 1
ATOM 4083 C C . VAL A 1 537 ? 4.473 39.298 0.704 1.00 95.06 537 VAL A C 1
ATOM 4085 O O . VAL A 1 537 ? 4.062 38.644 1.653 1.00 95.06 537 VAL A O 1
ATOM 4088 N N . THR A 1 538 ? 5.735 39.692 0.573 1.00 91.31 538 THR A N 1
ATOM 4089 C CA . THR A 1 538 ? 6.971 39.256 1.250 1.00 91.31 538 THR A CA 1
ATOM 4090 C C . THR A 1 538 ? 7.562 37.919 0.793 1.00 91.31 538 THR A C 1
ATOM 4092 O O . THR A 1 538 ? 8.593 37.518 1.309 1.00 91.31 538 THR A O 1
ATOM 4095 N N . GLU A 1 539 ? 6.981 37.220 -0.189 1.00 93.62 539 GLU A N 1
ATOM 4096 C CA . GLU A 1 539 ? 7.580 36.004 -0.765 1.00 93.62 539 GLU A CA 1
ATOM 4097 C C . GLU A 1 539 ? 8.836 36.326 -1.579 1.00 93.62 539 GLU A C 1
ATOM 4099 O O . GLU A 1 539 ? 8.833 37.252 -2.387 1.00 93.62 539 GLU A O 1
ATOM 4104 N N . ARG A 1 540 ? 9.886 35.512 -1.423 1.00 93.44 540 ARG A N 1
ATOM 4105 C CA . ARG A 1 540 ? 11.122 35.594 -2.203 1.00 93.44 540 ARG A CA 1
ATOM 4106 C C . ARG A 1 540 ? 11.307 34.355 -3.068 1.00 93.44 540 ARG A C 1
ATOM 4108 O O . ARG A 1 540 ? 11.198 33.231 -2.575 1.00 93.44 540 ARG A O 1
ATOM 4115 N N . ARG A 1 541 ? 11.631 34.537 -4.345 1.00 96.69 541 ARG A N 1
ATOM 4116 C CA . ARG A 1 541 ? 11.871 33.480 -5.333 1.00 96.69 541 ARG A CA 1
ATOM 4117 C C . ARG A 1 541 ? 13.199 33.674 -6.039 1.00 96.69 541 ARG A C 1
ATOM 4119 O O . ARG A 1 541 ? 13.594 34.795 -6.326 1.00 96.69 541 ARG A O 1
ATOM 4126 N N . LYS A 1 542 ? 13.828 32.564 -6.408 1.00 93.44 542 LYS A N 1
ATOM 4127 C CA . LYS A 1 542 ? 14.895 32.521 -7.396 1.00 93.44 542 LYS A CA 1
ATOM 4128 C C . LYS A 1 542 ? 14.348 31.961 -8.705 1.00 93.44 542 LYS A C 1
ATOM 4130 O O . LYS A 1 542 ? 13.822 30.851 -8.738 1.00 93.44 542 LYS A O 1
ATOM 4135 N N . LEU A 1 543 ? 14.465 32.727 -9.781 1.00 94.25 543 LEU A N 1
ATOM 4136 C CA . LEU A 1 543 ? 14.061 32.330 -11.125 1.00 94.25 543 LEU A CA 1
ATOM 4137 C C . LEU A 1 543 ? 15.308 32.033 -11.952 1.00 94.25 543 LEU A C 1
ATOM 4139 O O . LEU A 1 543 ? 16.147 32.914 -12.109 1.00 94.25 543 LEU A O 1
ATOM 4143 N N . THR A 1 544 ? 15.415 30.832 -12.520 1.00 93.38 544 THR A N 1
ATOM 4144 C CA . THR A 1 544 ? 16.399 30.542 -13.576 1.00 93.38 544 THR A CA 1
ATOM 4145 C C . THR A 1 544 ? 15.671 30.554 -14.912 1.00 93.38 544 THR A C 1
ATOM 4147 O O . THR A 1 544 ? 14.872 29.662 -15.213 1.00 93.38 544 THR A O 1
ATOM 4150 N N . ILE A 1 545 ? 15.897 31.615 -15.681 1.00 93.56 545 ILE A N 1
ATOM 4151 C CA . ILE A 1 545 ? 15.139 31.967 -16.874 1.00 93.56 545 ILE A CA 1
ATOM 4152 C C . ILE A 1 545 ? 15.971 31.627 -18.113 1.00 93.56 545 ILE A C 1
ATOM 4154 O O . ILE A 1 545 ? 17.009 32.254 -18.337 1.00 93.56 545 ILE A O 1
ATOM 4158 N N . PRO A 1 546 ? 15.526 30.666 -18.938 1.00 92.38 546 PRO A N 1
ATOM 4159 C CA . PRO A 1 546 ? 16.219 30.307 -20.167 1.00 92.38 546 PRO A CA 1
ATOM 4160 C C . PRO A 1 546 ? 16.165 31.460 -21.181 1.00 92.38 546 PRO A C 1
ATOM 4162 O O . PRO A 1 546 ? 15.232 32.272 -21.139 1.00 92.38 546 PRO A O 1
ATOM 4165 N N . PRO A 1 547 ? 17.079 31.505 -22.167 1.00 90.81 547 PRO A N 1
ATOM 4166 C CA . PRO A 1 547 ? 17.142 32.612 -23.120 1.00 90.81 547 PRO A CA 1
ATOM 4167 C C . PRO A 1 547 ? 15.831 32.849 -23.879 1.00 90.81 547 PRO A C 1
ATOM 4169 O O . PRO A 1 547 ? 15.461 33.993 -24.135 1.00 90.81 547 PRO A O 1
ATOM 4172 N N . SER A 1 548 ? 15.089 31.779 -24.188 1.00 91.12 548 SER A N 1
ATOM 4173 C CA . SER A 1 548 ? 13.788 31.819 -24.876 1.00 91.12 548 SER A CA 1
ATOM 4174 C C . SER A 1 548 ? 12.687 32.556 -24.098 1.00 91.12 548 SER A C 1
ATOM 4176 O O . SER A 1 548 ? 11.712 33.013 -24.699 1.00 91.12 548 SER A O 1
ATOM 4178 N N . LEU A 1 549 ? 12.838 32.687 -22.776 1.00 92.81 549 LEU A N 1
ATOM 4179 C CA . LEU A 1 549 ? 11.940 33.422 -21.879 1.00 92.81 549 LEU A CA 1
ATOM 4180 C C . LEU A 1 549 ? 12.578 34.716 -21.330 1.00 92.81 549 LEU A C 1
ATOM 4182 O O . LEU A 1 549 ? 11.945 35.411 -20.534 1.00 92.81 549 LEU A O 1
ATOM 4186 N N . ALA A 1 550 ? 13.795 35.040 -21.778 1.00 92.81 550 ALA A N 1
ATOM 4187 C CA . ALA A 1 550 ? 14.561 36.243 -21.459 1.00 92.81 550 ALA A CA 1
ATOM 4188 C C . ALA A 1 550 ? 14.801 37.085 -22.736 1.00 92.81 550 ALA A C 1
ATOM 4190 O O . ALA A 1 550 ? 13.844 37.409 -23.439 1.00 92.81 550 ALA A O 1
ATOM 4191 N N . TYR A 1 551 ? 16.057 37.436 -23.049 1.00 91.81 551 TYR A N 1
ATOM 4192 C CA . TYR A 1 551 ? 16.435 38.304 -24.182 1.00 91.81 551 TYR A CA 1
ATOM 4193 C C . TYR A 1 551 ? 16.844 37.544 -25.464 1.00 91.81 551 TYR A C 1
ATOM 4195 O O . TYR A 1 551 ? 17.242 38.155 -26.458 1.00 91.81 551 TYR A O 1
ATOM 4203 N N . GLY A 1 552 ? 16.724 36.213 -25.473 1.00 88.19 552 GLY A N 1
ATOM 4204 C CA . GLY A 1 552 ? 16.926 35.370 -26.655 1.00 88.19 552 GLY A CA 1
ATOM 4205 C C . GLY A 1 552 ? 18.310 35.484 -27.304 1.00 88.19 552 GLY A C 1
ATOM 4206 O O . GLY A 1 552 ? 19.304 35.835 -26.671 1.00 88.19 552 GLY A O 1
ATOM 4207 N N . GLU A 1 553 ? 18.368 35.191 -28.603 1.00 88.31 553 GLU A N 1
ATOM 4208 C CA . GLU A 1 553 ? 19.604 35.193 -29.404 1.00 88.31 553 GLU A CA 1
ATOM 4209 C C . GLU A 1 553 ? 20.229 36.581 -29.592 1.00 88.31 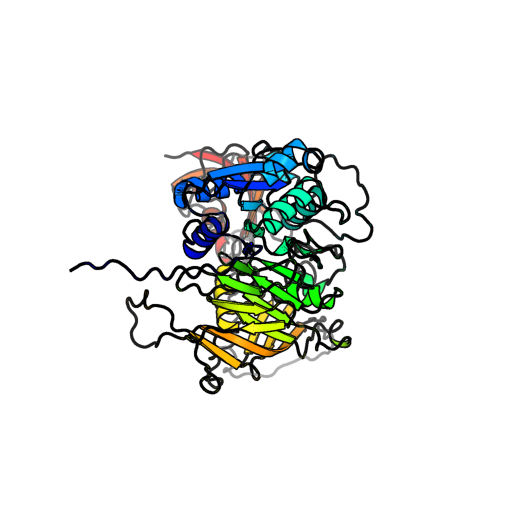553 GLU A C 1
ATOM 4211 O O . GLU A 1 553 ? 21.340 36.682 -30.102 1.00 88.31 553 GLU A O 1
ATOM 4216 N N . GLN A 1 554 ? 19.523 37.653 -29.232 1.00 88.62 554 GLN A N 1
ATOM 4217 C CA . GLN A 1 554 ? 20.003 39.020 -29.440 1.00 88.62 554 GLN A CA 1
ATOM 4218 C C . GLN A 1 554 ? 20.683 39.594 -28.193 1.00 88.62 554 GLN A C 1
ATOM 4220 O O . GLN A 1 554 ? 21.581 40.421 -28.333 1.00 88.62 554 GLN A O 1
ATOM 4225 N N . GLY A 1 555 ? 20.298 39.145 -26.991 1.00 90.06 555 GLY A N 1
ATOM 4226 C CA . GLY A 1 555 ? 20.743 39.785 -25.752 1.00 90.06 555 GLY A CA 1
ATOM 4227 C C . GLY A 1 555 ? 20.245 41.234 -25.657 1.00 90.06 555 GLY A C 1
ATOM 4228 O O . GLY A 1 555 ? 19.251 41.602 -26.289 1.00 90.06 555 GLY A O 1
ATOM 4229 N N . THR A 1 556 ? 20.923 42.069 -24.873 1.00 90.31 556 THR A N 1
ATOM 4230 C CA . THR A 1 556 ? 20.629 43.509 -24.792 1.00 90.31 556 THR A CA 1
ATOM 4231 C C . THR A 1 556 ? 21.538 44.321 -25.715 1.00 90.31 556 THR A C 1
ATOM 4233 O O . THR A 1 556 ? 22.691 43.975 -25.966 1.00 90.31 556 THR A O 1
ATOM 4236 N N . SER A 1 557 ? 21.030 45.445 -26.230 1.00 85.75 557 SER A N 1
ATOM 4237 C CA . SER A 1 557 ? 21.749 46.294 -27.195 1.00 85.75 557 SER A CA 1
ATOM 4238 C C . SER A 1 557 ? 23.005 46.973 -26.636 1.00 85.75 557 SER A C 1
ATOM 4240 O O . SER A 1 557 ? 23.863 47.400 -27.403 1.00 85.75 557 SER A O 1
ATOM 4242 N N . ASP A 1 558 ? 23.099 47.104 -25.314 1.00 87.81 558 ASP A N 1
ATOM 4243 C CA . ASP A 1 558 ? 24.268 47.619 -24.594 1.00 87.81 558 ASP A CA 1
ATOM 4244 C C . ASP A 1 558 ? 25.331 46.539 -24.316 1.00 87.81 558 ASP A C 1
ATOM 4246 O O . ASP A 1 558 ? 26.424 46.856 -23.848 1.00 87.81 558 ASP A O 1
ATOM 4250 N N . GLY A 1 559 ? 25.034 45.273 -24.635 1.00 86.88 559 GLY A N 1
ATOM 4251 C CA . GLY A 1 559 ? 25.927 44.132 -24.454 1.00 86.88 559 GLY A CA 1
ATOM 4252 C C . GLY A 1 559 ? 26.063 43.643 -23.011 1.00 86.88 559 GLY A C 1
ATOM 4253 O O . GLY A 1 559 ? 26.871 42.750 -22.768 1.00 86.88 559 GLY A O 1
ATOM 4254 N N . VAL A 1 560 ? 25.297 44.199 -22.065 1.00 90.94 560 VAL A N 1
ATOM 4255 C CA . VAL A 1 560 ? 25.336 43.804 -20.647 1.00 90.94 560 VAL A CA 1
ATOM 4256 C C . VAL A 1 560 ? 24.812 42.378 -20.460 1.00 90.94 560 VAL A C 1
ATOM 4258 O O . VAL A 1 560 ? 25.404 41.592 -19.721 1.00 90.94 560 VAL A O 1
ATOM 4261 N N . ILE A 1 561 ? 23.740 42.019 -21.169 1.00 94.25 561 ILE A N 1
ATOM 4262 C CA . ILE A 1 561 ? 23.222 40.653 -21.229 1.00 94.25 561 ILE A CA 1
ATOM 4263 C C . ILE A 1 561 ? 23.597 40.065 -22.593 1.00 94.25 561 ILE A C 1
ATOM 4265 O O . ILE A 1 561 ? 23.080 40.527 -23.617 1.00 94.25 561 ILE A O 1
ATOM 4269 N N . PRO A 1 562 ? 24.484 39.056 -22.648 1.00 92.69 562 PRO A N 1
ATOM 4270 C CA . PRO A 1 562 ? 24.931 38.509 -23.917 1.00 92.69 562 PRO A CA 1
ATOM 4271 C C . PRO A 1 562 ? 23.825 37.705 -24.628 1.00 92.69 562 PRO A C 1
ATOM 4273 O O . PRO A 1 562 ? 22.884 37.219 -23.992 1.00 92.69 562 PRO A O 1
ATOM 4276 N N . PRO A 1 563 ? 23.943 37.519 -25.956 1.00 92.75 563 PRO A N 1
ATOM 4277 C CA . PRO A 1 563 ? 23.144 36.564 -26.715 1.00 92.75 563 PRO A CA 1
ATOM 4278 C C . PRO A 1 563 ? 23.048 35.196 -26.041 1.00 92.75 563 PRO A C 1
ATOM 4280 O O . PRO A 1 563 ? 24.061 34.637 -25.622 1.00 92.75 563 PRO A O 1
ATOM 4283 N N . ASN A 1 564 ? 21.846 34.622 -26.011 1.00 89.56 564 ASN A N 1
ATOM 4284 C CA . ASN A 1 564 ? 21.582 33.290 -25.462 1.00 89.56 564 ASN A CA 1
ATOM 4285 C C . ASN A 1 564 ? 21.955 33.115 -23.978 1.00 89.56 564 ASN A C 1
ATOM 4287 O O . ASN A 1 564 ? 22.239 31.999 -23.547 1.00 89.56 564 ASN A O 1
ATOM 4291 N N . ALA A 1 565 ? 21.940 34.193 -23.191 1.00 89.06 565 ALA A N 1
ATOM 4292 C CA . ALA A 1 565 ? 22.183 34.121 -21.754 1.00 89.06 565 ALA A CA 1
ATOM 4293 C C . ALA A 1 565 ? 20.985 33.541 -20.986 1.00 89.06 565 ALA A C 1
ATOM 4295 O O . ALA A 1 565 ? 19.851 34.007 -21.138 1.00 89.06 565 ALA A O 1
ATOM 4296 N N . THR A 1 566 ? 21.252 32.565 -20.117 1.00 92.06 566 THR A N 1
ATOM 4297 C CA . THR A 1 566 ? 20.343 32.183 -19.029 1.00 92.06 566 THR A CA 1
ATOM 4298 C C . THR A 1 566 ? 20.477 33.209 -17.911 1.00 92.06 566 THR A C 1
ATOM 4300 O O . THR A 1 566 ? 21.590 33.540 -17.498 1.00 92.06 566 THR A O 1
ATOM 4303 N N . LEU A 1 567 ? 19.351 33.719 -17.416 1.00 94.50 567 LEU A N 1
ATOM 4304 C CA . LEU A 1 567 ? 19.337 34.719 -16.350 1.00 94.50 567 LEU A CA 1
ATOM 4305 C C . LEU A 1 567 ? 18.901 34.097 -15.036 1.00 94.50 567 LEU A C 1
ATOM 4307 O O . LEU A 1 567 ? 17.945 33.327 -14.996 1.00 94.50 567 LEU A O 1
ATOM 4311 N N . ILE A 1 568 ? 19.562 34.481 -13.956 1.00 94.75 568 ILE A N 1
ATOM 4312 C CA . ILE A 1 568 ? 19.182 34.124 -12.599 1.00 94.75 568 ILE A CA 1
ATOM 4313 C C . ILE A 1 568 ? 18.669 35.391 -11.927 1.00 94.75 568 ILE A C 1
ATOM 4315 O O . ILE A 1 568 ? 19.402 36.368 -11.811 1.00 94.75 568 ILE A O 1
ATOM 4319 N N . PHE A 1 569 ? 17.420 35.382 -11.482 1.00 97.25 569 PHE A N 1
ATOM 4320 C CA . PHE A 1 569 ? 16.856 36.466 -10.686 1.00 97.25 569 PHE A CA 1
ATOM 4321 C C . PHE A 1 569 ? 16.580 35.990 -9.279 1.00 97.25 569 PHE A C 1
ATOM 4323 O O . PHE A 1 569 ? 16.028 34.913 -9.102 1.00 97.25 569 PHE A O 1
ATOM 4330 N N . ASP A 1 570 ? 16.917 36.811 -8.302 1.00 94.50 570 ASP A N 1
ATOM 4331 C CA . ASP A 1 570 ? 16.448 36.696 -6.931 1.00 94.50 570 ASP A CA 1
ATOM 4332 C C . ASP A 1 570 ? 15.455 37.837 -6.699 1.00 94.50 570 ASP A C 1
ATOM 4334 O O . ASP A 1 570 ? 15.833 38.991 -6.874 1.00 94.50 570 ASP A O 1
ATOM 4338 N N . VAL A 1 571 ? 14.191 37.523 -6.420 1.00 96.44 571 VAL A N 1
ATOM 4339 C CA . VAL A 1 571 ? 13.065 38.468 -6.421 1.00 96.44 571 VAL A CA 1
ATOM 4340 C C . VAL A 1 571 ? 12.289 38.343 -5.120 1.00 96.44 571 VAL A C 1
ATOM 4342 O O . VAL A 1 571 ? 11.849 37.250 -4.786 1.00 96.44 571 VAL A O 1
ATOM 4345 N N . GLU A 1 572 ? 12.048 39.447 -4.427 1.00 96.56 572 GLU A N 1
ATOM 4346 C CA . GLU A 1 572 ? 11.156 39.565 -3.276 1.00 96.56 572 GLU A CA 1
ATOM 4347 C C . GLU A 1 572 ? 9.929 40.405 -3.648 1.00 96.56 572 GLU A C 1
ATOM 4349 O O . GLU A 1 572 ? 10.054 41.526 -4.138 1.00 96.56 572 GLU A O 1
ATOM 4354 N N . LEU A 1 573 ? 8.726 39.876 -3.426 1.00 97.06 573 LEU A N 1
ATOM 4355 C CA . LEU A 1 573 ? 7.485 40.600 -3.679 1.00 97.06 573 LEU A CA 1
ATOM 4356 C C . LEU A 1 573 ? 7.159 41.504 -2.491 1.00 97.06 573 LEU A C 1
ATOM 4358 O O . LEU A 1 573 ? 6.916 41.015 -1.402 1.00 97.06 573 LEU A O 1
ATOM 4362 N N . LEU A 1 574 ? 7.092 42.816 -2.683 1.00 95.62 574 LEU A N 1
ATOM 4363 C CA . LEU A 1 574 ? 6.859 43.790 -1.610 1.00 95.62 574 LEU A CA 1
ATOM 4364 C C . LEU A 1 574 ? 5.399 44.234 -1.502 1.00 95.62 574 LEU A C 1
ATOM 4366 O O . LEU A 1 574 ? 4.931 44.543 -0.408 1.00 95.62 574 LEU A O 1
ATOM 4370 N N . ALA A 1 575 ? 4.667 44.280 -2.618 1.00 96.12 575 ALA A N 1
ATOM 4371 C CA . ALA A 1 575 ? 3.255 44.653 -2.624 1.00 96.12 575 ALA A CA 1
ATOM 4372 C C . ALA A 1 575 ? 2.500 44.073 -3.825 1.00 96.12 575 ALA A C 1
ATOM 4374 O O . ALA A 1 575 ? 3.064 43.896 -4.905 1.00 96.12 575 ALA A O 1
ATOM 4375 N N . ILE A 1 576 ? 1.201 43.837 -3.626 1.00 96.94 576 ILE A N 1
ATOM 4376 C CA . ILE A 1 576 ? 0.228 43.534 -4.679 1.00 96.94 576 ILE A CA 1
ATOM 4377 C C . ILE A 1 576 ? -0.813 44.650 -4.653 1.00 96.94 576 ILE A C 1
ATOM 4379 O O . ILE A 1 576 ? -1.564 44.775 -3.684 1.00 96.94 576 ILE A O 1
ATOM 4383 N N . ASN A 1 577 ? -0.876 45.439 -5.719 1.00 94.56 577 ASN A N 1
ATOM 4384 C CA . ASN A 1 577 ? -1.910 46.443 -5.921 1.00 94.56 577 ASN A CA 1
ATOM 4385 C C . ASN A 1 577 ? -2.873 45.948 -6.995 1.00 94.56 577 ASN A C 1
ATOM 4387 O O . ASN A 1 577 ? -2.504 45.793 -8.157 1.00 94.56 577 ASN A O 1
ATOM 4391 N N . ARG A 1 578 ? -4.117 45.695 -6.592 1.00 88.31 578 ARG A N 1
ATOM 4392 C CA . ARG A 1 578 ? -5.175 45.259 -7.499 1.00 88.31 578 ARG A CA 1
ATOM 4393 C C . ARG A 1 578 ? -6.017 46.472 -7.908 1.00 88.31 578 ARG A C 1
ATOM 4395 O O . ARG A 1 578 ? -6.665 47.032 -7.020 1.00 88.31 578 ARG A O 1
ATOM 4402 N N . PRO A 1 579 ? -5.953 46.909 -9.178 1.00 70.94 579 PRO A N 1
ATOM 4403 C CA . PRO A 1 579 ? -6.719 48.057 -9.657 1.00 70.94 579 PRO A CA 1
ATOM 4404 C C . PRO A 1 579 ? -8.233 47.816 -9.685 1.00 70.94 579 PRO A C 1
ATOM 4406 O O . PRO A 1 579 ? -8.665 46.640 -9.770 1.00 70.94 579 PRO A O 1
#

Secondary structure (DSSP, 8-state):
------------------EEEEE-S---TT-HHHHHHHHHHTT-TTT-EEEEEESSSS-BHHHHHHHHIIIIIS--EEEEEE--HHHHT-HHHHHHHHT-SEEEEE----BTT--HHHHHHTTS-TT-------TT-----HHHHHHHHHHHHHSGGGPPPHHHHHHHHHHHTT-EEEEEGGGTBSS-EEEE--HHHHHHHTT-----SSPPPEEETT-S---B-S-EEEEESTGGGT-HHHHHHHHHHTT--EEEEE-TTEEEEEESTTTS-EEEEEE-TT----EEEEE-TTS-GGGTTTTEEEEEEEEEE-TT-EEETTTTEEE--TTSEE-TT---GGGPPP---SS-TT-HHHHHHHHHHHH-TT-SEEEEEEPPBTTTTBPEEEEEEE-TT--EEEE-------SS-SS-PPPPEEEE-EEEEEEEEEE--------------------SSSSSSSSS----PPPEEEEEE--S--SSB--TT-EEEEEEEEEETTS-EEEE-TTSPPEEEETTTTSS-HHHHHHTTTPBTT-EEEEEE-GGGTTGGG--TTSSS-TT--EEEEEEEEEEE--

InterPro domains:
  IPR001179 FKBP-type peptidyl-prolyl cis-trans isomerase domain [PF00254] (482-574)
  IPR001179 FKBP-type peptidyl-prolyl cis-trans isomerase domain [PS50059] (489-577)
  IPR029062 Class I glutamine amidotransferase-like [G3DSA:3.40.50.880] (17-328)
  IPR046357 Peptidyl-prolyl cis-trans isomerase domain superfamily [G3DSA:3.10.50.40] (461-578)

Organism: NCBI:txid1820382

Foldseek 3Di:
DDPDDDPPPPPDPPPLWQKEKAAQDQADLPWCFRLQVQQVLLPAAPRAEEEEEAQEPADDPVSVVVQCSCVVPGRHHYDYLHFYLVRLQPPVSLVVLLVGLEYEYELDHDHPPPPPVQVVPVQDDPPDDCPPPPPQWDGDDSQLCSQVSSQCSQQNPNRGHSNLVSNLNSSSSNGYYYYHNQQQAQAKGWRDFALLLCLQQPCHDDPAPGDHGTIGGRGHSHNAPFLEHEHHLCLLRVRVNVRCSCCLVHVGFKYKRFHHNKIWIWINRHNWTKTFIDHGALDLTTMKIKGLPVFDNVCNVQVWTAFIKIWTHDHGWMAGRVVRDIDHDPQWAWCVPVQAAPQADEAEASDDPPDSVVSSVLVLVVQASPHQKHKYWDPQDPGPRFFIKIKIKGQVFKTWIFDDRPDDDPDDDPDDDDGTGTTITGRITIGIDGDDPDDDPDPDDDDDDDDDDDDDPPVVVVVPPPPPPDKDKAWPDADPDFPDWDDAQWKWWKWKWKAFPVRHTLDTCVVHGTDIDGQPPPPAFQSCNVRRGRGGAFTKIKMFAWLVRHVAQPADPVCSGHGRTTMIMIMTTHDIHHD

Sequence (579 aa):
MSYANLIFLTCLSLTVGQNLVLIGGNLRNDNLPVWNMMVELAGGPGVARIGVVSASNSNTTEGDRVINNFVRLYGANAIEIAVNESLANNILVANLVQKQTGIFIVEDSEDKAANFWDRFTSIVRPNDTPVRPPNDVVCYESASYKRQNLIDTLRPSGVDSLVLTAIRKVLNNGGMVAGNAAVMGKSAVILGGDSVAALLTGTLFISSPRVPFSFRKAGGLALINSDYVFDTQLSEKGREVRLIRTLLDSSVSRGLGIDENSAVIVNNPLSHPVGKVLTDMGATSGAFYVDVSNVPVSSVSTAFYDNVDFSFFTVDDSFDFIAGKAIYPTWKKEIFGQEQFNKAVPSDDILSLARPSQWRQTAVRLINSNEMNVTSHSPPSIVPLIPGVQVVFDRTRAVGLGARLPAVIQASTNNASPRCLAGQRSQSRFVVVLFLQSPVSDLHLRMKSHFKLPFVLLFLLVAVYAQEQQLIIEVIYLPTDCPIKSQNGDILTTDYTGMLEDGTVFDSSIGGEPFSFTLGAGEVIKGWDLGLLDMCVTERRKLTIPPSLAYGEQGTSDGVIPPNATLIFDVELLAINRP

pLDDT: mean 72.33, std 24.55, range [23.39, 98.75]